Protein AF-0000000076576454 (afdb_homodimer)

Foldseek 3Di:
DDDDDDDDDDDDDDDDPDDPDPDDDPPDDPPPVPVVPCPVCVVLDALPWDAFAEWEKEALDQVVVQCCCCPPVNFDKDDWDDDVVQQWIWIWGDDPRHIYIYIYGHDDPHPCVVVCVVVVRIGTQAIEIEGQDNVSNQSNAVVVQWDWPDPFFDQDSVRFTKIWTDCVSVVNHIYIYTRDHPPPVCPPVVVVVVVVVVVPPDD/DDDDDDDDDDDDPDDDDDDPDDDDPPPDDPPVVPVVPCPVCVVLDALPWDAFAEWEKEALDQVVVQCCCCPPVPFDKDDWDDDVVQQWIWIWGDDPRHIYIYIYGHDDPHPCVVVCVVVVRIGTQAIEIEGQDNVSNQSNAVVVQWDWPDPFFDQDSVRFTKIWTDCVSVVNHIYIYTHDHPPPVCPPVVVVVVVVVVPPPDD

Organism: Tetradesmus obliquus (NCBI:txid3088)

Nearest PDB structures (foldseek):
  6qh4-assembly1_C  TM=9.763E-01  e=1.925E-20  Hom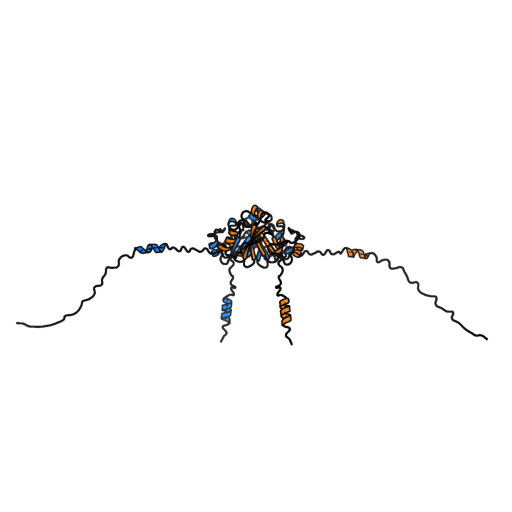o sapiens
  6qh4-assembly2_B  TM=9.816E-01  e=4.005E-20  Homo sapiens
  6qh4-assembly2_D-2  TM=9.750E-01  e=6.527E-20  Homo sapiens
  6qh4-assembly1_A  TM=9.736E-01  e=1.535E-19  Homo sapiens
  3rmu-assembly2_D  TM=9.634E-01  e=4.897E-19  Homo sapiens

Radius of gyration: 43.43 Å; Cα contacts (8 Å, |Δi|>4): 729; chains: 2; bounding box: 60×222×120 Å

pLDDT: mean 75.45, std 31.61, range [18.05, 98.94]

Sequence (406 aa):
MALSSSNLFTRLLLQNAAPACTSIVRHLSTTRHLLHQAQQQQSAGTAEVGRLNHVAIAVPDLAKAAERYRAVLGAKVSAPQPVPEHGVTVVFVELPNTKIELLHPLGPKSPIQKFLDRNPAGGIHHVCLEVADVTRSMAALTPNGVRVLDPQPRIGAHGNPVVFLHPKDNDGVLMELEEVGSKQSTRSRAAELVDGICNGGVVMALSSSNLFTRLLLQNAAPACTSIVRHLSTTRHLLHQAQQQQSAGTAEVGRLNHVAIAVPDLAKAAERYRAVLGAKVSAPQPVPEHGVTVVFVELPNTKIELLHPLGPKSPIQKFLDRNPAGGIHHVCLEVADVTRSMAALTPNGVRVLDPQPRIGAHGNPVVFLHPKDNDGVLMELEEVGSKQSTRSRAAELVDGICNGGVV

Secondary structure (DSSP, 8-state):
--------------------GGG----GGGGGGTT----------------EEEEEEE-S-HHHHHHIIIIIS--EEPPPEEEGGGTEEEEEEE-SS-EEEEEEE-STT-TTHHHHHH-TT-EEEEEEEEES-HHHHHHHHGGGT--BSSSS-EE-TTSSEEEEE-GGGTTT--EEEEE---------HHHHHHHHHHT----/---------------------GGGGTTGGGGGGTS----------------EEEEEEE-S-HHHHHHIIIIIS--EEPPPEEEGGGTEEEEEEE-SS-EEEEEEE-STT-TTHHHHHH-TT-EEEEEEEEES-HHHHHHHHGGGT--BSSSS-EE-TTSSEEEEE-GGGTTT--EEEEE---------HHHHHHHHHHT----

Solvent-accessible surface area (backbone atoms only — not comparable to full-atom values): 22910 Å² total; per-residue (Å²): 130,80,86,84,91,89,91,80,95,80,83,79,95,75,89,82,87,80,90,76,80,76,76,78,83,85,63,74,76,62,65,68,64,58,70,66,53,77,68,62,69,64,70,61,48,38,29,46,50,44,38,57,55,31,40,32,29,36,34,79,50,56,69,62,52,51,44,42,40,34,64,32,34,40,36,53,61,54,71,79,41,80,36,73,96,67,13,26,30,35,30,43,36,52,37,84,56,37,33,40,34,39,35,26,64,33,72,95,78,17,75,54,45,62,54,38,71,79,26,69,54,22,22,75,59,35,38,29,30,26,20,69,47,51,71,63,19,52,62,12,28,49,88,68,64,31,47,58,74,51,97,58,72,41,72,40,98,86,71,32,46,23,43,39,39,38,24,87,57,46,41,40,34,38,37,33,41,32,30,48,63,72,67,60,79,72,67,47,62,59,52,51,45,44,48,54,55,59,60,60,62,85,122,132,83,78,87,90,90,80,93,77,82,80,92,75,79,92,86,82,83,87,78,76,75,76,74,70,78,65,72,73,64,66,66,62,62,70,67,54,78,70,63,70,62,71,61,49,39,30,46,50,44,38,56,54,31,41,32,28,37,35,79,48,57,68,63,52,50,45,43,41,33,63,32,33,40,35,53,60,54,70,78,41,80,38,73,95,66,12,26,31,38,29,44,36,55,36,84,58,36,32,39,34,39,34,25,66,34,72,94,78,18,75,53,44,62,55,37,71,79,27,69,55,23,22,75,61,34,40,30,31,25,19,67,46,50,70,62,18,53,62,11,28,49,88,68,62,31,45,58,74,51,97,59,74,40,74,40,96,86,70,30,46,26,45,40,39,37,23,88,58,47,41,40,33,38,36,33,41,32,30,49,64,71,66,61,79,72,69,48,62,59,54,49,44,43,48,53,54,60,61,59,63,85,121

InterPro domains:
  IPR017515 Methylmalonyl-CoA epimerase [TIGR03081] (51-179)
  IPR017515 Methylmalonyl-CoA epimerase [cd07249] (52-179)
  IPR029068 Glyoxalase/Bleomycin resistance protein/Dihydroxybiphenyl dioxygenase [G3DSA:3.10.180.10] (46-179)
  IPR029068 Glyoxalase/Bleomycin resistance protein/Dihydroxybiphenyl dioxygenase [SSF54593] (48-181)
  IPR037523 Vicinal oxygen chelate (VOC), core domain [PS51819] (51-180)
  IPR051785 Methylmalonyl-CoA/ethylmalonyl-CoA epimerase [PTHR43048] (31-184)

Structure (mmCIF, N/CA/C/O backbone):
data_AF-0000000076576454-model_v1
#
loop_
_entity.id
_entity.type
_entity.pdbx_description
1 polymer 'Methylmalonyl-CoA epimerase, mitochondrial'
#
loop_
_atom_site.group_PDB
_at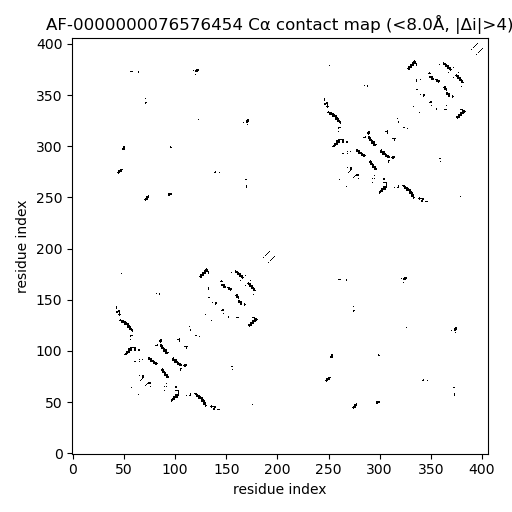om_site.id
_atom_site.type_symbol
_atom_site.label_atom_id
_atom_site.label_alt_id
_atom_site.label_comp_id
_atom_site.label_asym_id
_atom_site.label_entity_id
_atom_site.label_seq_id
_atom_site.pdbx_PDB_ins_code
_atom_site.Cartn_x
_atom_site.Cartn_y
_atom_site.Cartn_z
_atom_site.occupancy
_atom_site.B_iso_or_equiv
_atom_site.auth_seq_id
_atom_site.auth_comp_id
_atom_site.auth_asym_id
_atom_site.auth_atom_id
_atom_site.pdbx_PDB_model_num
ATOM 1 N N . MET A 1 1 ? 20.578 -134 -19.469 1 22.56 1 MET A N 1
ATOM 2 C CA . MET A 1 1 ? 19.797 -134 -18.219 1 22.56 1 MET A CA 1
ATOM 3 C C . MET A 1 1 ? 19.891 -132.75 -17.5 1 22.56 1 MET A C 1
ATOM 5 O O . MET A 1 1 ? 19.469 -132.625 -16.344 1 22.56 1 MET A O 1
ATOM 9 N N . ALA A 1 2 ? 20.734 -131.875 -17.938 1 21.92 2 ALA A N 1
ATOM 10 C CA . ALA A 1 2 ? 21.234 -131 -16.891 1 21.92 2 ALA A CA 1
ATOM 11 C C . ALA A 1 2 ? 20.125 -130.125 -16.359 1 21.92 2 ALA A C 1
ATOM 13 O O . ALA A 1 2 ? 19.203 -129.75 -17.094 1 21.92 2 ALA A O 1
ATOM 14 N N . LEU A 1 3 ? 20.625 -129.375 -15.422 1 20.16 3 LEU A N 1
ATOM 15 C CA . LEU A 1 3 ? 20.203 -128.875 -14.117 1 20.16 3 LEU A CA 1
ATOM 16 C C . LEU A 1 3 ? 19.234 -127.688 -14.273 1 20.16 3 LEU A C 1
ATOM 18 O O . LEU A 1 3 ? 19.172 -127.062 -15.336 1 20.16 3 LEU A O 1
ATOM 22 N N . SER A 1 4 ? 19.141 -126.875 -13.164 1 19.81 4 SER A N 1
ATOM 23 C CA . SER A 1 4 ? 18.156 -126.562 -12.141 1 19.81 4 SER A CA 1
ATOM 24 C C . SER A 1 4 ? 17.609 -125.125 -12.344 1 19.81 4 SER A C 1
ATOM 26 O O . SER A 1 4 ? 16.391 -124.938 -12.414 1 19.81 4 SER A O 1
ATOM 28 N N . SER A 1 5 ? 18.25 -124.062 -11.609 1 19.41 5 SER A N 1
ATOM 29 C CA . SER A 1 5 ? 17.656 -123.438 -10.445 1 19.41 5 SER A CA 1
ATOM 30 C C . SER A 1 5 ? 16.828 -122.188 -10.852 1 19.41 5 SER A C 1
ATOM 32 O O . SER A 1 5 ? 16.922 -121.75 -11.977 1 19.41 5 SER A O 1
ATOM 34 N N . SER A 1 6 ? 16.828 -121.062 -9.906 1 20.69 6 SER A N 1
ATOM 35 C CA . SER A 1 6 ? 15.898 -120.438 -8.961 1 20.69 6 SER A CA 1
ATOM 36 C C . SER A 1 6 ? 15.312 -119.125 -9.508 1 20.69 6 SER A C 1
ATOM 38 O O . SER A 1 6 ? 14.094 -119 -9.578 1 20.69 6 SER A O 1
ATOM 40 N N . ASN A 1 7 ? 15.523 -117.812 -8.711 1 19.36 7 ASN A N 1
ATOM 41 C CA . ASN A 1 7 ? 14.656 -117.062 -7.805 1 19.36 7 ASN A CA 1
ATOM 42 C C . ASN A 1 7 ? 14.023 -115.875 -8.492 1 19.36 7 ASN A C 1
ATOM 44 O O . ASN A 1 7 ? 14.469 -115.5 -9.57 1 19.36 7 ASN A O 1
ATOM 48 N N . LEU A 1 8 ? 13.859 -114.562 -7.727 1 21 8 LEU A N 1
ATOM 49 C CA . LEU A 1 8 ? 12.812 -113.812 -7.043 1 21 8 LEU A CA 1
ATOM 50 C C . LEU A 1 8 ? 12.547 -112.5 -7.754 1 21 8 LEU A C 1
ATOM 52 O O . LEU A 1 8 ? 11.391 -112.062 -7.934 1 21 8 LEU A O 1
ATOM 56 N N . PHE A 1 9 ? 13.578 -111.438 -7.996 1 21.78 9 PHE A N 1
ATOM 57 C CA . PHE A 1 9 ? 13.398 -110.188 -7.375 1 21.78 9 PHE A CA 1
ATOM 58 C C . PHE A 1 9 ? 12.406 -109.312 -8.172 1 21.78 9 PHE A C 1
ATOM 60 O O . PHE A 1 9 ? 12.562 -109.125 -9.383 1 21.78 9 PHE A O 1
ATOM 67 N N . THR A 1 10 ? 11.188 -108.812 -7.676 1 21 10 THR A N 1
ATOM 68 C CA . THR A 1 10 ? 9.867 -108.25 -7.867 1 21 10 THR A CA 1
ATOM 69 C C . THR A 1 10 ? 9.992 -106.75 -8.305 1 21 10 THR A C 1
ATOM 71 O O . THR A 1 10 ? 9.305 -106.312 -9.234 1 21 10 THR A O 1
ATOM 74 N N . ARG A 1 11 ? 10.609 -105.75 -7.504 1 19.3 11 ARG A N 1
ATOM 75 C CA . ARG A 1 11 ? 9.789 -104.75 -6.91 1 19.3 11 ARG A CA 1
ATOM 76 C C . ARG A 1 11 ? 9.539 -103.625 -7.906 1 19.3 11 ARG A C 1
ATOM 78 O O . ARG A 1 11 ? 8.406 -103.125 -8.039 1 19.3 11 ARG A O 1
ATOM 85 N N . LEU A 1 12 ? 10.531 -102.625 -8.258 1 20.25 12 LEU A N 1
ATOM 86 C CA . LEU A 1 12 ? 10.461 -101.25 -7.703 1 20.25 12 LEU A CA 1
ATOM 87 C C . LEU A 1 12 ? 9.633 -100.375 -8.602 1 20.25 12 LEU A C 1
ATOM 89 O O . LEU A 1 12 ? 8.781 -99.625 -8.117 1 20.25 12 LEU A O 1
ATOM 93 N N . LEU A 1 13 ? 10.086 -99.688 -9.812 1 22.17 13 LEU A N 1
ATOM 94 C CA . LEU A 1 13 ? 10.258 -98.25 -9.938 1 22.17 13 LEU A CA 1
ATOM 95 C C . LEU A 1 13 ? 9.039 -97.625 -10.602 1 22.17 13 LEU A C 1
ATOM 97 O O . LEU A 1 13 ? 8.797 -97.812 -11.797 1 22.17 13 LEU A O 1
ATOM 101 N N . LEU A 1 14 ? 7.895 -97.312 -9.914 1 23.94 14 LEU A N 1
ATOM 102 C CA . LEU A 1 14 ? 6.57 -96.875 -10.359 1 23.94 14 LEU A CA 1
ATOM 103 C C . LEU A 1 14 ? 6.617 -95.438 -10.969 1 23.94 14 LEU A C 1
ATOM 105 O O . LEU A 1 14 ? 5.984 -95.188 -12 1 23.94 14 LEU A O 1
ATOM 109 N N . GLN A 1 15 ? 7.035 -94.25 -10.273 1 22.83 15 GLN A N 1
ATOM 110 C CA . GLN A 1 15 ? 6.059 -93.188 -9.977 1 22.83 15 GLN A CA 1
ATOM 111 C C . GLN A 1 15 ? 5.797 -92.312 -11.203 1 22.83 15 GLN A C 1
ATOM 113 O O . GLN A 1 15 ? 6.457 -92.5 -12.234 1 22.83 15 GLN A O 1
ATOM 118 N N . ASN A 1 16 ? 5.754 -90.75 -11.07 1 24.91 16 ASN A N 1
ATOM 119 C CA . ASN A 1 16 ? 4.84 -89.625 -10.953 1 24.91 16 ASN A CA 1
ATOM 120 C C . ASN A 1 16 ? 4.914 -88.688 -12.18 1 24.91 16 ASN A C 1
ATOM 122 O O . ASN A 1 16 ? 5.859 -87.938 -12.32 1 24.91 16 ASN A O 1
ATOM 126 N N . ALA A 1 17 ? 4.824 -89 -13.445 1 27.08 17 ALA A N 1
ATOM 127 C CA . ALA A 1 17 ? 5.086 -88.062 -14.523 1 27.08 17 ALA A CA 1
ATOM 128 C C . ALA A 1 17 ? 4.062 -86.938 -14.516 1 27.08 17 ALA A C 1
ATOM 130 O O . ALA A 1 17 ? 2.855 -87.125 -14.586 1 27.08 17 ALA A O 1
ATOM 131 N N . ALA A 1 18 ? 4.438 -85.625 -13.977 1 30.45 18 ALA A N 1
ATOM 132 C CA . ALA A 1 18 ? 3.779 -84.375 -13.68 1 30.45 18 ALA A CA 1
ATOM 133 C C . ALA A 1 18 ? 3.143 -83.75 -14.93 1 30.45 18 ALA A C 1
ATOM 135 O O . ALA A 1 18 ? 3.664 -83.938 -16.031 1 30.45 18 ALA A O 1
ATOM 136 N N . PRO A 1 19 ? 1.828 -83.125 -14.805 1 31.91 19 PRO A N 1
ATOM 137 C CA . PRO A 1 19 ? 0.813 -82.625 -15.711 1 31.91 19 PRO A CA 1
ATOM 138 C C . PRO A 1 19 ? 1.227 -81.25 -16.312 1 31.91 19 PRO A C 1
ATOM 140 O O . PRO A 1 19 ? 1.535 -80.312 -15.586 1 31.91 19 PRO A O 1
ATOM 143 N N . ALA A 1 20 ? 1.89 -81.125 -17.484 1 27.53 20 ALA A N 1
ATOM 144 C CA . ALA A 1 20 ? 2.568 -80 -18.125 1 27.53 20 ALA A CA 1
ATOM 145 C C . ALA A 1 20 ? 1.596 -78.812 -18.406 1 27.53 20 ALA A C 1
ATOM 147 O O . ALA A 1 20 ? 1.99 -77.688 -18.438 1 27.53 20 ALA A O 1
ATOM 148 N N . CYS A 1 21 ? 0.329 -79 -18.891 1 27.88 21 CYS A N 1
ATOM 149 C CA . CYS A 1 21 ? -0.006 -78.125 -20.031 1 27.88 21 CYS A CA 1
ATOM 150 C C . CYS A 1 21 ? -0.434 -76.75 -19.562 1 27.88 21 CYS A C 1
ATOM 152 O O . CYS A 1 21 ? -0.97 -75.938 -20.344 1 27.88 21 CYS A O 1
ATOM 154 N N . THR A 1 22 ? -0.739 -76.312 -18.359 1 30.27 22 THR A N 1
ATOM 155 C CA . THR A 1 22 ? -1.822 -75.375 -18.125 1 30.27 22 THR A CA 1
ATOM 156 C C . THR A 1 22 ? -1.393 -74 -18.5 1 30.27 22 THR A C 1
ATOM 158 O O . THR A 1 22 ? -2.148 -73 -18.312 1 30.27 22 THR A O 1
ATOM 161 N N . SER A 1 23 ? -0.19 -73.562 -18.938 1 29.17 23 SER A N 1
ATOM 162 C CA . SER A 1 23 ? 0.234 -72.25 -18.469 1 29.17 23 SER A CA 1
ATOM 163 C C . SER A 1 23 ? -0.405 -71.125 -19.281 1 29.17 23 SER A C 1
ATOM 165 O O . SER A 1 23 ? -0.072 -70 -19.109 1 29.17 23 SER A O 1
ATOM 167 N N . ILE A 1 24 ? -1.416 -71.312 -20.266 1 30.11 24 ILE A N 1
ATOM 168 C CA . ILE A 1 24 ? -1.334 -70.25 -21.234 1 30.11 24 ILE A CA 1
ATOM 169 C C . ILE A 1 24 ? -1.529 -68.875 -20.531 1 30.11 24 ILE A C 1
ATOM 171 O O . ILE A 1 24 ? -2.115 -68.875 -19.453 1 30.11 24 ILE A O 1
ATOM 175 N N . VAL A 1 25 ? -1.724 -67.625 -21.484 1 29.61 25 VAL A N 1
ATOM 176 C CA . VAL A 1 25 ? -1.342 -66.25 -21.781 1 29.61 25 VAL A CA 1
ATOM 177 C C . VAL A 1 25 ? -2.277 -65.312 -21.047 1 29.61 25 VAL A C 1
ATOM 179 O O . VAL A 1 25 ? -3.484 -65.312 -21.312 1 29.61 25 VAL A O 1
ATOM 182 N N . ARG A 1 26 ? -1.994 -65 -19.812 1 32.59 26 ARG A N 1
ATOM 183 C CA . ARG A 1 26 ? -2.508 -64 -18.922 1 32.59 26 ARG A CA 1
ATOM 184 C C . ARG A 1 26 ? -2.525 -62.625 -19.609 1 32.59 26 ARG A C 1
ATOM 186 O O . ARG A 1 26 ? -1.552 -61.875 -19.547 1 32.59 26 ARG A O 1
ATOM 193 N N . HIS A 1 27 ? -2.768 -62.656 -21.031 1 31.19 27 HIS A N 1
ATOM 194 C CA . HIS A 1 27 ? -2.416 -61.344 -21.609 1 31.19 27 HIS A CA 1
ATOM 195 C C . HIS A 1 27 ? -3.174 -60.219 -20.906 1 31.19 27 HIS A C 1
ATOM 197 O O . HIS A 1 27 ? -2.594 -59.188 -20.594 1 31.19 27 HIS A O 1
ATOM 203 N N . LEU A 1 28 ? -4.512 -60.156 -21.094 1 36.16 28 LEU A N 1
ATOM 204 C CA . LEU A 1 28 ? -5.051 -58.906 -21.625 1 36.16 28 LEU A CA 1
ATOM 205 C C . LEU A 1 28 ? -5.25 -57.875 -20.5 1 36.16 28 LEU A C 1
ATOM 207 O O . LEU A 1 28 ? -5.727 -56.781 -20.75 1 36.16 28 LEU A O 1
ATOM 211 N N . SER A 1 29 ? -5.332 -58.375 -19.281 1 36.03 29 SER A N 1
ATOM 212 C CA . SER A 1 29 ? -6.141 -57.438 -18.516 1 36.03 29 SER A CA 1
ATOM 213 C C . SER A 1 29 ? -5.41 -56.094 -18.312 1 36.03 29 SER A C 1
ATOM 215 O O . SER A 1 29 ? -5.816 -55.281 -17.484 1 36.03 29 SER A O 1
ATOM 217 N N . THR A 1 30 ? -4.148 -56.062 -18.812 1 35.53 30 THR A N 1
ATOM 218 C CA . THR A 1 30 ? -3.357 -55 -18.172 1 35.53 30 THR A CA 1
ATOM 219 C C . THR A 1 30 ? -3.957 -53.625 -18.469 1 35.53 30 THR A C 1
ATOM 221 O O . THR A 1 30 ? -3.434 -52.625 -18.016 1 35.53 30 THR A O 1
ATOM 224 N N . THR A 1 31 ? -4.836 -53.562 -19.531 1 35.69 31 THR A N 1
ATOM 225 C CA . THR A 1 31 ? -4.816 -52.219 -20.078 1 35.69 31 THR A CA 1
ATOM 226 C C . THR A 1 31 ? -5.398 -51.219 -19.078 1 35.69 31 THR A C 1
ATOM 228 O O . THR A 1 31 ? -5.309 -50 -19.281 1 35.69 31 THR A O 1
ATOM 231 N N . ARG A 1 32 ? -6.402 -51.719 -18.312 1 34.69 32 ARG A N 1
ATOM 232 C CA . ARG A 1 32 ? -7.184 -50.625 -17.734 1 34.69 32 ARG A CA 1
ATOM 233 C C . ARG A 1 32 ? -6.344 -49.812 -16.781 1 34.69 32 ARG A C 1
ATOM 235 O O . ARG A 1 32 ? -6.848 -48.844 -16.172 1 34.69 32 ARG A O 1
ATOM 242 N N . HIS A 1 33 ? -5.352 -50.625 -16.234 1 36.72 33 HIS A N 1
ATOM 243 C CA . HIS A 1 33 ? -4.809 -49.875 -15.109 1 36.72 33 HIS A CA 1
ATOM 244 C C . HIS A 1 33 ? -4.223 -48.531 -15.57 1 36.72 33 HIS A C 1
ATOM 246 O O . HIS A 1 33 ? -3.746 -47.75 -14.75 1 36.72 33 HIS A O 1
ATOM 252 N N . LEU A 1 34 ? -3.822 -48.531 -16.875 1 35.94 34 LEU A N 1
ATOM 253 C CA . LEU A 1 34 ? -2.938 -47.375 -17.078 1 35.94 34 LEU A CA 1
ATOM 254 C C . LEU A 1 34 ? -3.672 -46.062 -16.828 1 35.94 34 LEU A C 1
ATOM 256 O O . LEU A 1 34 ? -3.043 -45.031 -16.578 1 35.94 34 LEU A O 1
ATOM 260 N N . LEU A 1 35 ? -4.949 -46.125 -17.312 1 36.25 35 LEU A N 1
ATOM 261 C CA . LEU A 1 35 ? -5.391 -44.719 -17.422 1 36.25 35 LEU A CA 1
ATOM 262 C C . LEU A 1 35 ? -5.617 -44.125 -16.047 1 36.25 35 LEU A C 1
ATOM 264 O O . LEU A 1 35 ? -6.172 -43.031 -15.93 1 36.25 35 LEU A O 1
ATOM 268 N N . HIS A 1 36 ? -5.789 -45.062 -15.047 1 35.81 36 HIS A N 1
ATOM 269 C CA . HIS A 1 36 ? -5.867 -44.25 -13.836 1 35.81 36 HIS A CA 1
ATOM 270 C C . HIS A 1 36 ? -4.699 -43.25 -13.758 1 35.81 36 HIS A C 1
ATOM 272 O O . HIS A 1 36 ? -3.615 -43.625 -13.289 1 35.81 36 HIS A O 1
ATOM 278 N N . GLN A 1 37 ? -4.113 -42.938 -14.883 1 31.67 37 GLN A N 1
ATOM 279 C CA . GLN A 1 37 ? -3.195 -41.812 -14.656 1 31.67 37 GLN A CA 1
ATOM 280 C C . GLN A 1 37 ? -3.625 -40.969 -13.461 1 31.67 37 GLN A C 1
ATOM 282 O O . GLN A 1 37 ? -4.809 -40.938 -13.125 1 31.67 37 GLN A O 1
ATOM 287 N N . ALA A 1 38 ? -2.658 -40.562 -12.562 1 33.66 38 ALA A N 1
ATOM 288 C CA . ALA A 1 38 ? -2.387 -39.531 -11.578 1 33.66 38 ALA A CA 1
ATOM 289 C C . ALA A 1 38 ? -3.102 -38.219 -11.953 1 33.66 38 ALA A C 1
ATOM 291 O O . ALA A 1 38 ? -2.629 -37.469 -12.805 1 33.66 38 ALA A O 1
ATOM 292 N N . GLN A 1 39 ? -4.277 -38.281 -12.508 1 32.91 39 GLN A N 1
ATOM 293 C CA . GLN A 1 39 ? -4.762 -36.938 -12.281 1 32.91 39 GLN A CA 1
ATOM 294 C C . GLN A 1 39 ? -4.43 -36.469 -10.867 1 32.91 39 GLN A C 1
ATOM 296 O O . GLN A 1 39 ? -5.07 -36.875 -9.898 1 32.91 39 GLN A O 1
ATOM 301 N N . GLN A 1 40 ? -3.26 -36.625 -10.336 1 32.69 40 GLN A N 1
ATOM 302 C CA . GLN A 1 40 ? -2.986 -35.688 -9.242 1 32.69 40 GLN A CA 1
ATOM 303 C C . GLN A 1 40 ? -3.85 -34.438 -9.359 1 32.69 40 GLN A C 1
ATOM 305 O O . GLN A 1 40 ? -3.688 -33.656 -10.289 1 32.69 40 GLN A O 1
ATOM 310 N N . GLN A 1 41 ? -5.152 -34.562 -9.438 1 35 41 GLN A N 1
ATOM 311 C CA . GLN A 1 41 ? -5.82 -33.312 -9.102 1 35 41 GLN A CA 1
ATOM 312 C C . GLN A 1 41 ? -4.902 -32.406 -8.281 1 35 41 GLN A C 1
ATOM 314 O O . GLN A 1 41 ? -4.582 -32.719 -7.129 1 35 41 GLN A O 1
ATOM 319 N N . GLN A 1 42 ? -3.717 -32.125 -8.734 1 39.06 42 GLN A N 1
ATOM 320 C CA . GLN A 1 42 ? -2.963 -31.078 -8.039 1 39.06 42 GLN A CA 1
ATOM 321 C C . GLN A 1 42 ? -3.895 -30.125 -7.301 1 39.06 42 GLN A C 1
ATOM 323 O O . GLN A 1 42 ? -4.66 -29.391 -7.926 1 39.06 42 GLN A O 1
ATOM 328 N N . SER A 1 43 ? -4.797 -30.531 -6.512 1 48.03 43 SER A N 1
ATOM 329 C CA . SER A 1 43 ? -5.473 -29.578 -5.633 1 48.03 43 SER A CA 1
ATOM 330 C C . SER A 1 43 ? -4.719 -28.266 -5.562 1 48.03 43 SER A C 1
ATOM 332 O O . SER A 1 43 ? -3.627 -28.188 -5 1 48.03 43 SER A O 1
ATOM 334 N N . ALA A 1 44 ? -4.551 -27.609 -6.738 1 59.19 44 ALA A N 1
ATOM 335 C CA . ALA A 1 44 ? -3.686 -26.438 -6.859 1 59.19 44 ALA A CA 1
ATOM 336 C C . ALA A 1 44 ? -3.805 -25.531 -5.637 1 59.19 44 ALA A C 1
ATOM 338 O O . ALA A 1 44 ? -4.902 -25.094 -5.285 1 59.19 44 ALA A O 1
ATOM 339 N N . GLY A 1 45 ? -3.188 -25.891 -4.578 1 86.62 45 GLY A N 1
ATOM 340 C CA . GLY A 1 45 ? -3.025 -25.172 -3.318 1 86.62 45 GLY A CA 1
ATOM 341 C C . GLY A 1 45 ? -3.02 -23.672 -3.475 1 86.62 45 GLY A C 1
ATOM 342 O O . GLY A 1 45 ? -3.4 -23.141 -4.523 1 86.62 45 GLY A O 1
ATOM 343 N N . THR A 1 46 ? -3.064 -23 -2.506 1 96.31 46 THR A N 1
ATOM 344 C CA . THR A 1 46 ? -3.004 -21.547 -2.461 1 96.31 46 THR A CA 1
ATOM 345 C C . THR A 1 46 ? -1.557 -21.062 -2.461 1 96.31 46 THR A C 1
ATOM 347 O O . THR A 1 46 ? -0.635 -21.844 -2.225 1 96.31 46 THR A O 1
ATOM 350 N N . ALA A 1 47 ? -1.357 -19.859 -2.873 1 97.69 47 ALA A N 1
ATOM 351 C CA . ALA A 1 47 ? -0.026 -19.266 -2.896 1 97.69 47 ALA A CA 1
ATOM 352 C C . ALA A 1 47 ? 0.514 -19.062 -1.481 1 97.69 47 ALA A C 1
ATOM 354 O O . ALA A 1 47 ? 1.724 -18.938 -1.285 1 97.69 47 ALA A O 1
ATOM 355 N N . GLU A 1 48 ? -0.295 -19.078 -0.504 1 97.69 48 GLU A N 1
ATOM 356 C CA . GLU A 1 48 ? 0.049 -18.953 0.91 1 97.69 48 GLU A CA 1
ATOM 357 C C . GLU A 1 48 ? 0.838 -17.672 1.181 1 97.69 48 GLU A C 1
ATOM 359 O O . GLU A 1 48 ? 1.953 -17.734 1.703 1 97.69 48 GLU A O 1
ATOM 364 N N . VAL A 1 49 ? 0.222 -16.531 0.918 1 98.56 49 VAL A N 1
ATOM 365 C CA . VAL A 1 49 ? 0.89 -15.25 1.133 1 98.56 49 VAL A CA 1
ATOM 366 C C . VAL A 1 49 ? 0.956 -14.945 2.629 1 98.56 49 VAL A C 1
ATOM 368 O O . VAL A 1 49 ? 0.088 -15.375 3.393 1 98.56 49 VAL A O 1
ATOM 371 N N . GLY A 1 50 ? 2.064 -14.258 3.025 1 98.25 50 GLY A N 1
ATOM 372 C CA . GLY A 1 50 ? 2.283 -13.875 4.41 1 98.25 50 GLY A CA 1
ATOM 373 C C . GLY A 1 50 ? 2.328 -12.375 4.621 1 98.25 50 GLY A C 1
ATOM 374 O O . GLY A 1 50 ? 1.429 -11.656 4.184 1 98.25 50 GLY A O 1
ATOM 375 N N . ARG A 1 51 ? 3.35 -11.875 5.254 1 98.69 51 ARG A N 1
ATOM 376 C CA . ARG A 1 51 ? 3.555 -10.484 5.656 1 98.69 51 ARG A CA 1
ATOM 377 C C . ARG A 1 51 ? 3.592 -9.562 4.441 1 98.69 51 ARG A C 1
ATOM 379 O O . ARG A 1 51 ? 4.098 -9.945 3.383 1 98.69 51 ARG A O 1
ATOM 386 N N . LEU A 1 52 ? 3.002 -8.352 4.602 1 98.94 52 LEU A N 1
ATOM 387 C CA . LEU A 1 52 ? 3.322 -7.277 3.666 1 98.94 52 LEU A CA 1
ATOM 388 C C . LEU A 1 52 ? 4.758 -6.797 3.861 1 98.94 52 LEU A C 1
ATOM 390 O O . LEU A 1 52 ? 5.078 -6.18 4.879 1 98.94 52 LEU A O 1
ATOM 394 N N . ASN A 1 53 ? 5.582 -7.094 2.908 1 98.75 53 ASN A N 1
ATOM 395 C CA . ASN A 1 53 ? 7.004 -6.777 3 1 98.75 53 ASN A CA 1
ATOM 396 C C . ASN A 1 53 ? 7.25 -5.277 2.852 1 98.75 53 ASN A C 1
ATOM 398 O O . ASN A 1 53 ? 8 -4.688 3.631 1 98.75 53 ASN A O 1
ATOM 402 N N . HIS A 1 54 ? 6.66 -4.73 1.833 1 98.94 54 HIS A N 1
ATOM 403 C CA . HIS A 1 54 ? 6.789 -3.297 1.609 1 98.94 54 HIS A CA 1
ATOM 404 C C . HIS A 1 54 ? 5.738 -2.795 0.625 1 98.94 54 HIS A C 1
ATOM 406 O O . HIS A 1 54 ? 5.094 -3.592 -0.059 1 98.94 54 HIS A O 1
ATOM 412 N N . VAL A 1 55 ? 5.5 -1.523 0.673 1 98.94 55 VAL A N 1
ATOM 413 C CA . VAL A 1 55 ? 4.82 -0.757 -0.366 1 98.94 55 VAL A CA 1
ATOM 414 C C . VAL A 1 55 ? 5.836 0.079 -1.142 1 98.94 55 VAL A C 1
ATOM 416 O O . VAL A 1 55 ? 6.609 0.837 -0.548 1 98.94 55 VAL A O 1
ATOM 419 N N . ALA A 1 56 ? 5.828 -0.051 -2.457 1 98.88 56 ALA A N 1
ATOM 420 C CA . ALA A 1 56 ? 6.766 0.711 -3.275 1 98.88 56 ALA A CA 1
ATOM 421 C C . ALA A 1 56 ? 6.086 1.917 -3.914 1 98.88 56 ALA A C 1
ATOM 423 O O . ALA A 1 56 ? 5.016 1.787 -4.516 1 98.88 56 ALA A O 1
ATOM 424 N N . ILE A 1 57 ? 6.68 3.031 -3.736 1 98.94 57 ILE A N 1
ATOM 425 C CA . ILE A 1 57 ? 6.191 4.277 -4.312 1 98.94 57 ILE A CA 1
ATOM 426 C C . ILE A 1 57 ? 7.227 4.84 -5.285 1 98.94 57 ILE A C 1
ATOM 428 O O . ILE A 1 57 ? 8.383 5.047 -4.91 1 98.94 57 ILE A O 1
ATOM 432 N N . ALA A 1 58 ? 6.832 5.031 -6.535 1 98.94 58 ALA A N 1
ATOM 433 C CA . ALA A 1 58 ? 7.668 5.742 -7.5 1 98.94 58 ALA A CA 1
ATOM 434 C C . ALA A 1 58 ? 7.586 7.254 -7.285 1 98.94 58 ALA A C 1
ATOM 436 O O . ALA A 1 58 ? 6.492 7.816 -7.207 1 98.94 58 ALA A O 1
ATOM 437 N N . VAL A 1 59 ? 8.711 7.859 -7.199 1 98.94 59 VAL A N 1
ATOM 438 C CA . VAL A 1 59 ? 8.719 9.281 -6.871 1 98.94 59 VAL A CA 1
ATOM 439 C C . VAL A 1 59 ? 9.531 10.047 -7.918 1 98.94 59 VAL A C 1
ATOM 441 O O . VAL A 1 59 ? 10.578 9.578 -8.367 1 98.94 59 VAL A O 1
ATOM 444 N N . PRO A 1 60 ? 9.094 11.227 -8.352 1 98.69 60 PRO A N 1
ATOM 445 C CA . PRO A 1 60 ? 9.805 11.992 -9.367 1 98.69 60 PRO A CA 1
ATOM 446 C C . PRO A 1 60 ? 11.094 12.625 -8.836 1 98.69 60 PRO A C 1
ATOM 448 O O . PRO A 1 60 ? 12.031 12.852 -9.602 1 98.69 60 PRO A O 1
ATOM 451 N N . ASP A 1 61 ? 11.117 12.969 -7.555 1 98.69 61 ASP A N 1
ATOM 452 C CA . ASP A 1 61 ? 12.266 13.562 -6.867 1 98.69 61 ASP A CA 1
ATOM 453 C C . ASP A 1 61 ? 12.562 12.836 -5.562 1 98.69 61 ASP A C 1
ATOM 455 O O . ASP A 1 61 ? 11.906 13.078 -4.547 1 98.69 61 ASP A O 1
ATOM 459 N N . LEU A 1 62 ? 13.57 11.992 -5.621 1 98.88 62 LEU A N 1
ATOM 460 C CA . LEU A 1 62 ? 13.859 11.07 -4.523 1 98.88 62 LEU A CA 1
ATOM 461 C C . LEU A 1 62 ? 14.281 11.836 -3.273 1 98.88 62 LEU A C 1
ATOM 463 O O . LEU A 1 62 ? 13.844 11.508 -2.168 1 98.88 62 LEU A O 1
ATOM 467 N N . ALA A 1 63 ? 15.156 12.773 -3.402 1 98.81 63 ALA A N 1
ATOM 468 C CA . ALA A 1 63 ? 15.648 13.547 -2.266 1 98.81 63 ALA A CA 1
ATOM 469 C C . ALA A 1 63 ? 14.508 14.281 -1.571 1 98.81 63 ALA A C 1
ATOM 471 O O . ALA A 1 63 ? 14.414 14.281 -0.341 1 98.81 63 ALA A O 1
ATOM 472 N N . LYS A 1 64 ? 13.648 14.906 -2.328 1 98.5 64 LYS A N 1
ATOM 473 C CA . LYS A 1 64 ? 12.508 15.633 -1.782 1 98.5 64 LYS A CA 1
ATOM 474 C C . LYS A 1 64 ? 11.547 14.688 -1.061 1 98.5 64 LYS A C 1
ATOM 476 O O . LYS A 1 64 ? 11.062 15 0.025 1 98.5 64 LYS A O 1
ATOM 481 N N . ALA A 1 65 ? 11.266 13.578 -1.67 1 98.81 65 ALA A N 1
ATOM 482 C CA . ALA A 1 65 ? 10.391 12.594 -1.051 1 98.81 65 ALA A CA 1
ATOM 483 C C . ALA A 1 65 ? 10.969 12.086 0.267 1 98.81 65 ALA A C 1
ATOM 485 O O . ALA A 1 65 ? 10.266 12.023 1.279 1 98.81 65 ALA A O 1
ATOM 486 N N . ALA A 1 66 ? 12.234 11.719 0.239 1 98.88 66 ALA A N 1
ATOM 487 C CA . ALA A 1 66 ? 12.906 11.227 1.443 1 98.88 66 ALA A CA 1
ATOM 488 C C . ALA A 1 66 ? 12.836 12.258 2.564 1 98.88 66 ALA A C 1
ATOM 490 O O . ALA A 1 66 ? 12.555 11.922 3.717 1 98.88 66 ALA A O 1
ATOM 491 N N . GLU A 1 67 ? 13.062 13.453 2.23 1 98.38 67 GLU A N 1
ATOM 492 C CA . GLU A 1 67 ? 13.047 14.523 3.221 1 98.38 67 GLU A CA 1
ATOM 493 C C . GLU A 1 67 ? 11.648 14.734 3.793 1 98.38 67 GLU A C 1
ATOM 495 O O . GLU A 1 67 ? 11.492 15.016 4.98 1 98.38 67 GLU A O 1
ATOM 500 N N . ARG A 1 68 ? 10.664 14.648 2.979 1 98.31 68 ARG A N 1
ATOM 501 C CA . ARG A 1 68 ? 9.289 14.75 3.467 1 98.31 68 ARG A CA 1
ATOM 502 C C . ARG A 1 68 ? 8.992 13.672 4.504 1 98.31 68 ARG A C 1
ATOM 504 O O . ARG A 1 68 ? 8.43 13.961 5.559 1 98.31 68 ARG A O 1
ATOM 511 N N . TYR A 1 69 ? 9.352 12.453 4.219 1 98.75 69 TYR A N 1
ATOM 512 C CA . TYR A 1 69 ? 9.117 11.367 5.168 1 98.75 69 TYR A CA 1
ATOM 513 C C . TYR A 1 69 ? 9.938 11.57 6.438 1 98.75 69 TYR A C 1
ATOM 515 O O . TYR A 1 69 ? 9.469 11.281 7.539 1 98.75 69 TYR A O 1
ATOM 523 N N . ARG A 1 70 ? 11.133 12.031 6.281 1 98.31 70 ARG A N 1
ATOM 524 C CA . ARG A 1 70 ? 12.023 12.227 7.426 1 98.31 70 ARG A CA 1
ATOM 525 C C . ARG A 1 70 ? 11.594 13.43 8.25 1 98.31 70 ARG A C 1
ATOM 527 O O . ARG A 1 70 ? 11.266 13.305 9.43 1 98.31 70 ARG A O 1
ATOM 534 N N . ALA A 1 71 ? 11.453 14.594 7.664 1 97.81 71 ALA A N 1
ATOM 535 C CA . ALA A 1 71 ? 11.391 15.867 8.375 1 97.81 71 ALA A CA 1
ATOM 536 C C . ALA A 1 71 ? 9.938 16.281 8.609 1 97.81 71 ALA A C 1
ATOM 538 O O . ALA A 1 71 ? 9.656 17.094 9.508 1 97.81 71 ALA A O 1
ATOM 539 N N . VAL A 1 72 ? 9.047 15.844 7.812 1 98.06 72 VAL A N 1
ATOM 540 C CA . VAL A 1 72 ? 7.66 16.266 7.949 1 98.06 72 VAL A CA 1
ATOM 541 C C . VAL A 1 72 ? 6.84 15.148 8.594 1 98.06 72 VAL A C 1
ATOM 543 O O . VAL A 1 72 ? 6.125 15.383 9.57 1 98.06 72 VAL A O 1
ATOM 546 N N . LEU A 1 73 ? 6.98 13.922 8.109 1 98.44 73 LEU A N 1
ATOM 547 C CA . LEU A 1 73 ? 6.168 12.82 8.602 1 98.44 73 LEU A CA 1
ATOM 548 C C . LEU A 1 73 ? 6.824 12.156 9.812 1 98.44 73 LEU A C 1
ATOM 5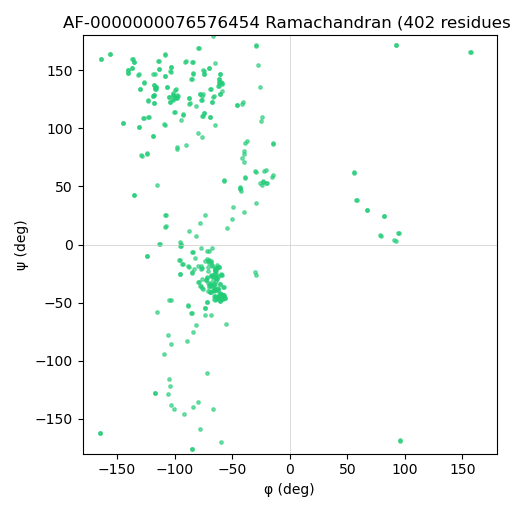50 O O . LEU A 1 73 ? 6.168 11.43 10.555 1 98.44 73 LEU A O 1
ATOM 554 N N . GLY A 1 74 ? 8.133 12.391 9.984 1 98.5 74 GLY A N 1
ATOM 555 C CA . GLY A 1 74 ? 8.812 11.969 11.195 1 98.5 74 GLY A CA 1
ATOM 556 C C . GLY A 1 74 ? 9.211 10.5 11.18 1 98.5 74 GLY A C 1
ATOM 557 O O . GLY A 1 74 ? 9.328 9.867 12.227 1 98.5 74 GLY A O 1
ATOM 558 N N . ALA A 1 75 ? 9.375 9.914 10.031 1 98.69 75 ALA A N 1
ATOM 559 C CA . ALA A 1 75 ? 9.773 8.516 9.898 1 98.69 75 ALA A CA 1
ATOM 560 C C . ALA A 1 75 ? 11.297 8.383 9.828 1 98.69 75 ALA A C 1
ATOM 562 O O . ALA A 1 75 ? 12 9.359 9.555 1 98.69 75 ALA A O 1
ATOM 563 N N . LYS A 1 76 ? 11.758 7.117 10.203 1 98.75 76 LYS A N 1
ATOM 564 C CA . LYS A 1 76 ? 13.156 6.773 9.938 1 98.75 76 LYS A CA 1
ATOM 565 C C . LYS A 1 76 ? 13.375 6.469 8.461 1 98.75 76 LYS A C 1
ATOM 567 O O . LYS A 1 76 ? 12.672 5.648 7.875 1 98.75 76 LYS A O 1
ATOM 572 N N . VAL A 1 77 ? 14.383 7.105 7.852 1 98.88 77 VAL A N 1
ATOM 573 C CA . VAL A 1 77 ? 14.594 7.031 6.41 1 98.88 77 VAL A CA 1
ATOM 574 C C . VAL A 1 77 ? 16.047 6.68 6.121 1 98.88 77 VAL A C 1
ATOM 576 O O . VAL A 1 77 ? 16.969 7.25 6.719 1 98.88 77 VAL A O 1
ATOM 579 N N . SER A 1 78 ? 16.297 5.773 5.246 1 98.81 78 SER A N 1
ATOM 580 C CA . SER A 1 78 ? 17.656 5.352 4.891 1 98.81 78 SER A CA 1
ATOM 581 C C . SER A 1 78 ? 18.297 6.34 3.934 1 98.81 78 SER A C 1
ATOM 583 O O . SER A 1 78 ? 17.641 7.242 3.414 1 98.81 78 SER A O 1
ATOM 585 N N . ALA A 1 79 ? 19.625 6.129 3.758 1 98.69 79 ALA A N 1
ATOM 586 C CA . ALA A 1 79 ? 20.297 6.773 2.633 1 98.69 79 ALA A CA 1
ATOM 587 C C . ALA A 1 79 ? 19.859 6.16 1.307 1 98.69 79 ALA A C 1
ATOM 589 O O . ALA A 1 79 ? 19.406 5.012 1.263 1 98.69 79 ALA A O 1
ATOM 590 N N . PRO A 1 80 ? 19.922 7 0.251 1 98.75 80 PRO A N 1
ATOM 591 C CA . PRO A 1 80 ? 19.641 6.41 -1.059 1 98.75 80 PRO A CA 1
ATOM 592 C C . PRO A 1 80 ? 20.594 5.27 -1.407 1 98.75 80 PRO A C 1
ATOM 594 O O . PRO A 1 80 ? 21.781 5.336 -1.097 1 98.75 80 PRO A O 1
ATOM 597 N N . GLN A 1 81 ? 20.062 4.188 -1.983 1 98.38 81 GLN A N 1
ATOM 598 C CA . GLN A 1 81 ? 20.812 3.014 -2.404 1 98.38 81 GLN A CA 1
ATOM 599 C C . GLN A 1 81 ? 20.625 2.744 -3.895 1 98.38 81 GLN A C 1
ATOM 601 O O . GLN A 1 81 ? 19.547 2.34 -4.328 1 98.38 81 GLN A O 1
ATOM 606 N N . PRO A 1 82 ? 21.672 2.971 -4.66 1 98.06 82 PRO A N 1
ATOM 607 C CA . PRO A 1 82 ? 21.562 2.588 -6.07 1 98.06 82 PRO A CA 1
ATOM 608 C C . PRO A 1 82 ? 21.516 1.074 -6.27 1 98.06 82 PRO A C 1
ATOM 610 O O . PRO A 1 82 ? 22.234 0.337 -5.582 1 98.06 82 PRO A O 1
ATOM 613 N N . VAL A 1 83 ? 20.609 0.598 -7.078 1 97 83 VAL A N 1
ATOM 614 C CA . VAL A 1 83 ? 20.516 -0.797 -7.496 1 97 83 VAL A CA 1
ATOM 615 C C . VAL A 1 83 ? 20.547 -0.884 -9.016 1 97 83 VAL A C 1
ATOM 617 O O . VAL A 1 83 ? 19.531 -1.116 -9.656 1 97 83 VAL A O 1
ATOM 620 N N . PRO A 1 84 ? 21.688 -0.774 -9.609 1 96.25 84 PRO A N 1
ATOM 621 C CA . PRO A 1 84 ? 21.812 -0.654 -11.062 1 96.25 84 PRO A CA 1
ATOM 622 C C . PRO A 1 84 ? 21.188 -1.826 -11.812 1 96.25 84 PRO A C 1
ATOM 624 O O . PRO A 1 84 ? 20.609 -1.638 -12.883 1 96.25 84 PRO A O 1
ATOM 627 N N . GLU A 1 85 ? 21.297 -3.027 -11.266 1 94 85 GLU A N 1
ATOM 628 C CA . GLU A 1 85 ? 20.766 -4.215 -11.93 1 94 85 GLU A CA 1
ATOM 629 C C . GLU A 1 85 ? 19.25 -4.133 -12.078 1 94 85 GLU A C 1
ATOM 631 O O . GLU A 1 85 ? 18.672 -4.773 -12.953 1 94 85 GLU A O 1
ATOM 636 N N . HIS A 1 86 ? 18.656 -3.283 -11.281 1 95.25 86 HIS A N 1
ATOM 637 C CA . HIS A 1 86 ? 17.203 -3.148 -11.328 1 95.25 86 HIS A CA 1
ATOM 638 C C . HIS A 1 86 ? 16.797 -1.777 -11.852 1 95.25 86 HIS A C 1
ATOM 640 O O . HIS A 1 86 ? 15.609 -1.451 -11.898 1 95.25 86 HIS A O 1
ATOM 646 N N . GLY A 1 87 ? 17.766 -0.938 -12.188 1 97.19 87 GLY A N 1
ATOM 647 C CA . GLY A 1 87 ? 17.531 0.352 -12.812 1 97.19 87 GLY A CA 1
ATOM 648 C C . GLY A 1 87 ? 16.828 1.338 -11.891 1 97.19 87 GLY A C 1
ATOM 649 O O . GLY A 1 87 ? 16.047 2.168 -12.352 1 97.19 87 GLY A O 1
ATOM 650 N N . VAL A 1 88 ? 17.062 1.179 -10.57 1 98.31 88 VAL A N 1
ATOM 651 C CA . VAL A 1 88 ? 16.406 2.094 -9.648 1 98.31 88 VAL A CA 1
ATOM 652 C C . VAL A 1 88 ? 17.375 2.543 -8.562 1 98.31 88 VAL A C 1
ATOM 654 O O . VAL A 1 88 ? 18.391 1.883 -8.32 1 98.31 88 VAL A O 1
ATOM 657 N N . THR A 1 89 ? 17.188 3.711 -8.023 1 98.62 89 THR A N 1
ATOM 658 C CA . THR A 1 89 ? 17.672 4.094 -6.699 1 98.62 89 THR A CA 1
ATOM 659 C C . THR A 1 89 ? 16.547 3.984 -5.668 1 98.62 89 THR A C 1
ATOM 661 O O . THR A 1 89 ? 15.43 4.426 -5.91 1 98.62 89 THR A O 1
ATOM 664 N N . VAL A 1 90 ? 16.891 3.363 -4.539 1 98.5 90 VAL A N 1
ATOM 665 C CA . VAL A 1 90 ? 15.867 3.086 -3.535 1 98.5 90 VAL A CA 1
ATOM 666 C C . VAL A 1 90 ? 16.203 3.826 -2.242 1 98.5 90 VAL A C 1
ATOM 668 O O . VAL A 1 90 ? 17.359 3.91 -1.847 1 98.5 90 VAL A O 1
ATOM 671 N N . VAL A 1 91 ? 15.242 4.41 -1.625 1 98.81 91 VAL A N 1
ATOM 672 C CA . VAL A 1 91 ? 15.258 4.859 -0.237 1 98.81 91 VAL A CA 1
ATOM 673 C C . VAL A 1 91 ? 14.195 4.098 0.56 1 98.81 91 VAL A C 1
ATOM 675 O O . VAL A 1 91 ? 13.062 3.947 0.109 1 98.81 91 VAL A O 1
ATOM 678 N N . PHE A 1 92 ? 14.562 3.635 1.739 1 98.81 92 PHE A N 1
ATOM 679 C CA . PHE A 1 92 ? 13.617 2.932 2.6 1 98.81 92 PHE A CA 1
ATOM 680 C C . PHE A 1 92 ? 13.102 3.854 3.695 1 98.81 92 PHE A C 1
ATOM 682 O O . PHE A 1 92 ? 13.883 4.508 4.391 1 98.81 92 PHE A O 1
ATOM 689 N N . VAL A 1 93 ? 11.805 3.98 3.787 1 98.94 93 VAL A N 1
ATOM 690 C CA . VAL A 1 93 ? 11.117 4.535 4.949 1 98.94 93 VAL A CA 1
ATOM 691 C C . VAL A 1 93 ? 10.727 3.408 5.902 1 98.94 93 VAL A C 1
ATOM 693 O O . VAL A 1 93 ? 9.875 2.582 5.582 1 98.94 93 VAL A O 1
ATOM 696 N N . GLU A 1 94 ? 11.328 3.375 7.016 1 98.69 94 GLU A N 1
ATOM 697 C CA . GLU A 1 94 ? 11.109 2.293 7.973 1 98.69 94 GLU A CA 1
ATOM 698 C C . GLU A 1 94 ? 9.922 2.598 8.883 1 98.69 94 GLU A C 1
ATOM 700 O O . GLU A 1 94 ? 9.898 3.631 9.555 1 98.69 94 GLU A O 1
ATOM 705 N N . LEU A 1 95 ? 8.977 1.733 8.844 1 98.69 95 LEU A N 1
ATOM 706 C CA . LEU A 1 95 ? 7.855 1.751 9.773 1 98.69 95 LEU A CA 1
ATOM 707 C C . LEU A 1 95 ? 7.953 0.599 10.766 1 98.69 95 LEU A C 1
ATOM 709 O O . LEU A 1 95 ? 8.711 -0.352 10.547 1 98.69 95 LEU A O 1
ATOM 713 N N . PRO A 1 96 ? 7.207 0.667 11.883 1 98.44 96 PRO A N 1
ATOM 714 C CA . PRO A 1 96 ? 7.328 -0.378 12.898 1 98.44 96 PRO A CA 1
ATOM 715 C C . PRO A 1 96 ? 7 -1.769 12.359 1 98.44 96 PRO A C 1
ATOM 717 O O . PRO A 1 96 ? 7.512 -2.77 12.867 1 98.44 96 PRO A O 1
ATOM 720 N N . ASN A 1 97 ? 6.23 -1.898 11.383 1 98.75 97 ASN A N 1
ATOM 721 C CA . ASN A 1 97 ? 5.727 -3.213 11 1 98.75 97 ASN A CA 1
ATOM 722 C C . ASN A 1 97 ? 6.059 -3.541 9.547 1 98.75 97 ASN A C 1
ATOM 724 O O . ASN A 1 97 ? 5.871 -4.676 9.102 1 98.75 97 ASN A O 1
ATOM 728 N N . THR A 1 98 ? 6.523 -2.678 8.758 1 98.81 98 THR A N 1
ATOM 729 C CA . THR A 1 98 ? 6.855 -2.83 7.344 1 98.81 98 THR A CA 1
ATOM 730 C C . THR A 1 98 ? 7.723 -1.669 6.863 1 98.81 98 THR A C 1
ATOM 732 O O . THR A 1 98 ? 8.367 -0.997 7.668 1 98.81 98 THR A O 1
ATOM 735 N N . LYS A 1 99 ? 7.789 -1.497 5.504 1 98.81 99 LYS A N 1
ATOM 736 C CA . LYS A 1 99 ? 8.547 -0.396 4.922 1 98.81 99 LYS A CA 1
ATOM 737 C C . LYS A 1 99 ? 7.812 0.207 3.729 1 98.81 99 LYS A C 1
ATOM 739 O O . LYS A 1 99 ? 7.027 -0.476 3.066 1 98.81 99 LYS A O 1
ATOM 744 N N . ILE A 1 100 ? 8.055 1.434 3.582 1 98.94 100 ILE A N 1
ATOM 745 C CA . ILE A 1 100 ? 7.797 2.07 2.295 1 98.94 100 ILE A CA 1
ATOM 746 C C . ILE A 1 100 ? 9.102 2.188 1.507 1 98.94 100 ILE A C 1
ATOM 748 O O . ILE A 1 100 ? 10.117 2.645 2.037 1 98.94 100 ILE A O 1
ATOM 752 N N . GLU A 1 101 ? 9.086 1.717 0.333 1 98.88 101 GLU A N 1
ATOM 753 C CA . GLU A 1 101 ? 10.219 1.843 -0.581 1 98.88 101 GLU A CA 1
ATOM 754 C C . GLU A 1 101 ? 10 2.973 -1.582 1 98.88 101 GLU A C 1
ATOM 756 O O . GLU A 1 101 ? 9.086 2.904 -2.412 1 98.88 101 GLU A O 1
ATOM 761 N N . LEU A 1 102 ? 10.797 3.984 -1.478 1 98.94 102 LEU A N 1
ATOM 762 C CA . LEU A 1 102 ? 10.789 5.051 -2.475 1 98.94 102 LEU A CA 1
ATOM 763 C C . LEU A 1 102 ? 11.719 4.719 -3.637 1 98.94 102 LEU A C 1
ATOM 765 O O . LEU A 1 102 ? 12.891 4.414 -3.428 1 98.94 102 LEU A O 1
ATOM 769 N N . LEU A 1 103 ? 11.172 4.766 -4.852 1 98.88 103 LEU A N 1
ATOM 770 C CA . LEU A 1 103 ? 11.906 4.363 -6.043 1 98.88 103 LEU A CA 1
ATOM 771 C C . LEU A 1 103 ? 12.094 5.543 -6.992 1 98.88 103 LEU A C 1
ATOM 773 O O . LEU A 1 103 ? 11.148 6.285 -7.258 1 98.88 103 LEU A O 1
ATOM 777 N N . HIS A 1 104 ? 13.227 5.707 -7.473 1 98.88 104 HIS A N 1
ATOM 778 C CA . HIS A 1 104 ? 13.531 6.645 -8.547 1 98.88 104 HIS A CA 1
ATOM 779 C C . HIS A 1 104 ? 14.359 5.973 -9.648 1 98.88 104 HIS A C 1
ATOM 781 O O . HIS A 1 104 ? 15.203 5.129 -9.359 1 98.88 104 HIS A O 1
ATOM 787 N N . PRO A 1 105 ? 14.133 6.391 -10.914 1 98.69 105 PRO A N 1
ATOM 788 C CA . PRO A 1 105 ? 14.852 5.766 -12.023 1 98.69 105 PRO A CA 1
ATOM 789 C C . PRO A 1 105 ? 16.359 5.941 -11.93 1 98.69 105 PRO A C 1
ATOM 791 O O . PRO A 1 105 ? 16.844 7.004 -11.516 1 98.69 105 PRO A O 1
ATOM 794 N N . LEU A 1 106 ? 17.031 4.887 -12.258 1 98.31 106 LEU A N 1
ATOM 795 C CA . LEU A 1 106 ? 18.469 4.902 -12.422 1 98.31 106 LEU A CA 1
ATOM 796 C C . LEU A 1 106 ? 18.875 4.344 -13.781 1 98.31 106 LEU A C 1
ATOM 798 O O . LEU A 1 106 ? 18.672 3.164 -14.062 1 98.31 106 LEU A O 1
ATOM 802 N N . GLY A 1 107 ? 19.359 5.211 -14.703 1 96.31 107 GLY A N 1
ATOM 803 C CA . GLY A 1 107 ? 19.797 4.793 -16.031 1 96.31 107 GLY A CA 1
ATOM 804 C C . GLY A 1 107 ? 18.703 4.879 -17.062 1 96.31 107 GLY A C 1
ATOM 805 O O . GLY A 1 107 ? 17.531 5.117 -16.734 1 96.31 107 GLY A O 1
ATOM 806 N N . PRO A 1 108 ? 19 4.684 -18.328 1 93.94 108 PRO A N 1
ATOM 807 C CA . PRO A 1 108 ? 18.078 4.914 -19.453 1 93.94 108 PRO A CA 1
ATOM 808 C C . PRO A 1 108 ? 17.031 3.809 -19.594 1 93.94 108 PRO A C 1
ATOM 810 O O . PRO A 1 108 ? 16.016 3.998 -20.266 1 93.94 108 PRO A O 1
ATOM 813 N N . LYS A 1 109 ? 17.266 2.629 -19.031 1 93.06 109 LYS A N 1
ATOM 814 C CA . LYS A 1 109 ? 16.344 1.504 -19.188 1 93.06 109 LYS A CA 1
ATOM 815 C C . LYS A 1 109 ? 15.57 1.229 -17.906 1 93.06 109 LYS A C 1
ATOM 817 O O . LYS A 1 109 ? 15.094 0.114 -17.688 1 93.06 109 LYS A O 1
ATOM 822 N N . SER A 1 110 ? 15.422 2.141 -17.141 1 97.38 110 SER A N 1
ATOM 823 C CA . SER A 1 110 ? 14.75 1.952 -15.867 1 97.38 110 SER A CA 1
ATOM 824 C C . SER A 1 110 ? 13.312 1.473 -16.062 1 97.38 110 SER A C 1
ATOM 826 O O . SER A 1 110 ? 12.547 2.084 -16.812 1 97.38 110 SER A O 1
ATOM 828 N N . PRO A 1 111 ? 12.953 0.386 -15.344 1 94.19 111 PRO A N 1
ATOM 829 C CA . PRO A 1 111 ? 11.578 -0.108 -15.453 1 94.19 111 PRO A CA 1
ATOM 830 C C . PRO A 1 111 ? 10.555 0.847 -14.844 1 94.19 111 PRO A C 1
ATOM 832 O O . PRO A 1 111 ? 9.352 0.699 -15.078 1 94.19 111 PRO A O 1
ATOM 835 N N . ILE A 1 112 ? 10.961 1.814 -14.047 1 97 112 ILE A N 1
ATOM 836 C CA . ILE A 1 112 ? 10.031 2.693 -13.352 1 97 112 ILE A CA 1
ATOM 837 C C . ILE A 1 112 ? 9.828 3.975 -14.156 1 97 112 ILE A C 1
ATOM 839 O O . ILE A 1 112 ? 8.906 4.75 -13.875 1 97 112 ILE A O 1
ATOM 843 N N . GLN A 1 113 ? 10.648 4.242 -15.133 1 98.12 113 GLN A N 1
ATOM 844 C CA . GLN A 1 113 ? 10.562 5.469 -15.914 1 98.12 113 GLN A CA 1
ATOM 845 C C . GLN A 1 113 ? 9.211 5.57 -16.625 1 98.12 113 GLN A C 1
ATOM 847 O O . GLN A 1 113 ? 8.578 6.629 -16.609 1 98.12 113 GLN A O 1
ATOM 852 N N . LYS A 1 114 ? 8.781 4.531 -17.25 1 97.5 114 LYS A N 1
ATOM 853 C CA . LYS A 1 114 ? 7.5 4.547 -17.953 1 97.5 114 LYS A CA 1
ATOM 854 C C . LYS A 1 114 ? 6.352 4.863 -17 1 97.5 114 LYS A C 1
ATOM 856 O O . LYS A 1 114 ? 5.418 5.582 -17.375 1 97.5 114 LYS A O 1
ATOM 861 N N . PHE A 1 115 ? 6.43 4.242 -15.852 1 98.25 115 PHE A N 1
ATOM 862 C CA . PHE A 1 115 ? 5.41 4.512 -14.844 1 98.25 115 PHE A CA 1
ATOM 863 C C . PHE A 1 115 ? 5.34 6.004 -14.539 1 98.25 115 PHE A C 1
ATOM 865 O O . PHE A 1 115 ? 4.254 6.586 -14.5 1 98.25 115 PHE A O 1
ATOM 872 N N . LEU A 1 116 ? 6.449 6.68 -14.344 1 98.56 116 LEU A N 1
ATOM 873 C CA . LEU A 1 116 ? 6.492 8.094 -13.992 1 98.56 116 LEU A CA 1
ATOM 874 C C . LEU A 1 116 ? 6.09 8.961 -15.188 1 98.56 116 LEU A C 1
ATOM 876 O O . LEU A 1 116 ? 5.547 10.055 -15.008 1 98.5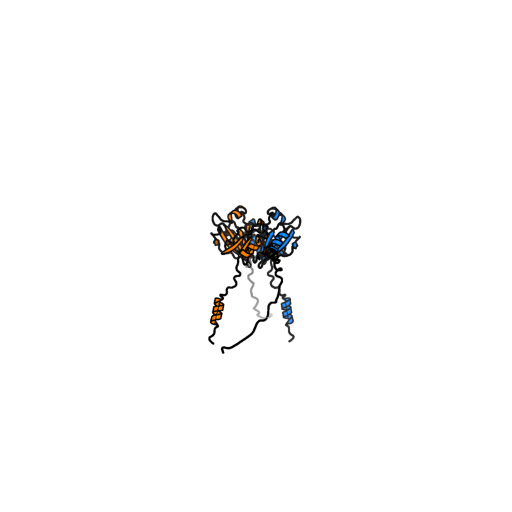6 116 LEU A O 1
ATOM 880 N N . ASP A 1 117 ? 6.34 8.445 -16.422 1 98.31 117 ASP A N 1
ATOM 881 C CA . ASP A 1 117 ? 5.871 9.156 -17.609 1 98.31 117 ASP A CA 1
ATOM 882 C C . ASP A 1 117 ? 4.348 9.258 -17.609 1 98.31 117 ASP A C 1
ATOM 884 O O . ASP A 1 117 ? 3.793 10.289 -18 1 98.31 117 ASP A O 1
ATOM 888 N N . ARG A 1 118 ? 3.717 8.195 -17.156 1 97.56 118 ARG A N 1
ATOM 889 C CA . ARG A 1 118 ? 2.258 8.141 -17.141 1 97.56 118 ARG A CA 1
ATOM 890 C C . ARG A 1 118 ? 1.699 8.789 -15.883 1 97.56 118 ARG A C 1
ATOM 892 O O . ARG A 1 118 ? 0.531 9.18 -15.844 1 97.56 118 ARG A O 1
ATOM 899 N N . ASN A 1 119 ? 2.557 8.82 -14.867 1 97.94 119 ASN A N 1
ATOM 900 C CA . ASN A 1 119 ? 2.213 9.391 -13.57 1 97.94 119 ASN A CA 1
ATOM 901 C C . ASN A 1 119 ? 3.26 10.398 -13.102 1 97.94 119 ASN A C 1
ATOM 903 O O . ASN A 1 119 ? 3.998 10.141 -12.156 1 97.94 119 ASN A O 1
ATOM 907 N N . PRO A 1 120 ? 3.236 11.602 -13.672 1 98.38 120 PRO A N 1
ATOM 908 C CA . PRO A 1 120 ? 4.336 12.531 -13.422 1 98.38 120 PRO A CA 1
ATOM 909 C C . PRO A 1 120 ? 4.418 12.977 -11.961 1 98.38 120 PRO A C 1
ATOM 911 O O . PRO A 1 120 ? 5.48 13.398 -11.5 1 98.38 120 PRO A O 1
ATOM 914 N N . ALA A 1 121 ? 3.33 12.891 -11.195 1 98.19 121 ALA A N 1
ATOM 915 C CA . ALA A 1 121 ? 3.328 13.273 -9.781 1 98.19 121 ALA A CA 1
ATOM 916 C C . ALA A 1 121 ? 3.814 12.125 -8.906 1 98.19 121 ALA A C 1
ATOM 918 O O . ALA A 1 121 ? 4.023 12.305 -7.699 1 98.19 121 ALA A O 1
ATOM 919 N N . GLY A 1 122 ? 4.031 10.953 -9.484 1 98.62 122 GLY A N 1
ATOM 920 C CA . GLY A 1 122 ? 4.355 9.758 -8.719 1 98.62 122 GLY A CA 1
ATOM 921 C C . GLY A 1 122 ? 3.143 8.898 -8.422 1 98.62 122 GLY A C 1
ATOM 922 O O . GLY A 1 122 ? 2.09 9.055 -9.047 1 98.62 122 GLY A O 1
ATOM 923 N N . GLY A 1 123 ? 3.363 7.938 -7.555 1 98.75 123 GLY A N 1
ATOM 924 C CA . GLY A 1 123 ? 2.281 7.039 -7.188 1 98.75 123 GLY A CA 1
ATOM 925 C C . GLY A 1 123 ? 2.768 5.711 -6.641 1 98.75 123 GLY A C 1
ATOM 926 O O . GLY A 1 123 ? 3.957 5.398 -6.719 1 98.75 123 GLY A O 1
ATOM 927 N N . ILE A 1 124 ? 1.854 5.016 -6.031 1 98.94 124 ILE A N 1
ATOM 928 C CA . ILE A 1 124 ? 2.174 3.672 -5.566 1 98.94 124 ILE A CA 1
ATOM 929 C C . ILE A 1 124 ? 2.393 2.748 -6.762 1 98.94 124 ILE A C 1
ATOM 931 O O . ILE A 1 124 ? 1.505 2.592 -7.605 1 98.94 124 ILE A O 1
ATOM 935 N N . HIS A 1 125 ? 3.588 2.158 -6.793 1 98.81 125 HIS A N 1
ATOM 936 C CA . HIS A 1 125 ? 3.975 1.326 -7.93 1 98.81 125 HIS A CA 1
ATOM 937 C C . HIS A 1 125 ? 3.539 -0.122 -7.723 1 98.81 125 HIS A C 1
ATOM 939 O O . HIS A 1 125 ? 2.939 -0.726 -8.617 1 98.81 125 HIS A O 1
ATOM 945 N N . HIS A 1 126 ? 3.898 -0.688 -6.582 1 98.81 126 HIS A N 1
ATOM 946 C CA . HIS A 1 126 ? 3.525 -2.068 -6.293 1 98.81 126 HIS A CA 1
ATOM 947 C C . HIS A 1 126 ? 3.506 -2.33 -4.789 1 98.81 126 HIS A C 1
ATOM 949 O O . HIS A 1 126 ? 3.992 -1.513 -4.008 1 98.81 126 HIS A O 1
ATOM 955 N N . VAL A 1 127 ? 2.873 -3.418 -4.41 1 98.94 127 VAL A N 1
ATOM 956 C CA . VAL A 1 127 ? 2.988 -3.977 -3.068 1 98.94 127 VAL A CA 1
ATOM 957 C C . VAL A 1 127 ? 3.688 -5.332 -3.131 1 98.94 127 VAL A C 1
ATOM 959 O O . VAL A 1 127 ? 3.6 -6.035 -4.141 1 98.94 127 VAL A O 1
ATOM 962 N N . CYS A 1 128 ? 4.383 -5.656 -2.043 1 98.88 128 CYS A N 1
ATOM 963 C CA . CYS A 1 128 ? 5.109 -6.918 -1.984 1 98.88 128 CYS A CA 1
ATOM 964 C C . CYS A 1 128 ? 4.656 -7.754 -0.791 1 98.88 128 CYS A C 1
ATOM 966 O O . CYS A 1 128 ? 4.672 -7.273 0.346 1 98.88 128 CYS A O 1
ATOM 968 N N . LEU A 1 129 ? 4.23 -8.938 -1.058 1 98.88 129 LEU A N 1
ATOM 969 C CA . LEU A 1 129 ? 3.904 -9.906 -0.011 1 98.88 129 LEU A CA 1
ATOM 970 C C . LEU A 1 129 ? 4.949 -11.016 0.048 1 98.88 129 LEU A C 1
ATOM 972 O O . LEU A 1 129 ? 5.445 -11.461 -0.988 1 98.88 129 LEU A O 1
ATOM 976 N N . GLU A 1 130 ? 5.195 -11.461 1.269 1 98.75 130 GLU A N 1
ATOM 977 C CA . GLU A 1 130 ? 6.168 -12.531 1.469 1 98.75 130 GLU A CA 1
ATOM 978 C C . GLU A 1 130 ? 5.527 -13.898 1.256 1 98.75 130 GLU A C 1
ATOM 980 O O . GLU A 1 130 ? 4.352 -14.102 1.569 1 98.75 130 GLU A O 1
ATOM 985 N N . VAL A 1 131 ? 6.336 -14.82 0.751 1 98.5 131 VAL A N 1
ATOM 986 C CA . VAL A 1 131 ? 5.984 -16.234 0.691 1 98.5 131 VAL A CA 1
ATOM 987 C C . VAL A 1 131 ? 7.172 -17.078 1.143 1 98.5 131 VAL A C 1
ATOM 989 O O . VAL A 1 131 ? 8.32 -16.625 1.11 1 98.5 131 VAL A O 1
ATOM 992 N N . ALA A 1 132 ? 6.887 -18.297 1.59 1 97.5 132 ALA A N 1
ATOM 993 C CA . ALA A 1 132 ? 7.941 -19.203 2.053 1 97.5 132 ALA A CA 1
ATOM 994 C C . ALA A 1 132 ? 8.68 -19.828 0.876 1 97.5 132 ALA A C 1
ATOM 996 O O . ALA A 1 132 ? 9.875 -20.125 0.97 1 97.5 132 ALA A O 1
ATOM 997 N N . ASP A 1 133 ? 8.008 -20.125 -0.197 1 96.19 133 ASP A N 1
ATOM 998 C CA . ASP A 1 133 ? 8.5 -20.781 -1.404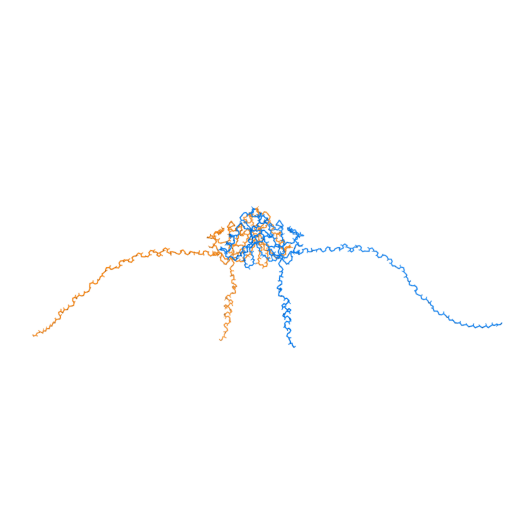 1 96.19 133 ASP A CA 1
ATOM 999 C C . ASP A 1 133 ? 7.809 -20.234 -2.648 1 96.19 133 ASP A C 1
ATOM 1001 O O . ASP A 1 133 ? 6.672 -20.594 -2.945 1 96.19 133 ASP A O 1
ATOM 1005 N N . VAL A 1 134 ? 8.492 -19.422 -3.387 1 97.31 134 VAL A N 1
ATOM 1006 C CA . VAL A 1 134 ? 7.875 -18.703 -4.492 1 97.31 134 VAL A CA 1
ATOM 1007 C C . VAL A 1 134 ? 7.484 -19.672 -5.602 1 97.31 134 VAL A C 1
ATOM 1009 O O . VAL A 1 134 ? 6.469 -19.484 -6.273 1 97.31 134 VAL A O 1
ATOM 1012 N N . THR A 1 135 ? 8.25 -20.703 -5.828 1 95.06 135 THR A N 1
ATOM 1013 C CA . THR A 1 135 ? 7.945 -21.688 -6.852 1 95.06 135 THR A CA 1
ATOM 1014 C C . THR A 1 135 ? 6.637 -22.406 -6.531 1 95.06 135 THR A C 1
ATOM 1016 O O . THR A 1 135 ? 5.789 -22.594 -7.406 1 95.06 135 THR A O 1
ATOM 1019 N N . ARG A 1 136 ? 6.543 -22.797 -5.344 1 94.62 136 ARG A N 1
ATOM 1020 C CA . ARG A 1 136 ? 5.301 -23.438 -4.91 1 94.62 136 ARG A CA 1
ATOM 1021 C C . ARG A 1 136 ? 4.121 -22.469 -5.055 1 94.62 136 ARG A C 1
ATOM 1023 O O . ARG A 1 136 ? 3.041 -22.875 -5.488 1 94.62 136 ARG A O 1
ATOM 1030 N N . SER A 1 137 ? 4.305 -21.234 -4.625 1 97 137 SER A N 1
ATOM 1031 C CA . SER A 1 137 ? 3.248 -20.25 -4.754 1 97 137 SER A CA 1
ATOM 1032 C C . SER A 1 137 ? 2.818 -20.078 -6.207 1 97 137 SER A C 1
ATOM 1034 O O . SER A 1 137 ? 1.623 -20 -6.5 1 97 137 SER A O 1
ATOM 1036 N N . MET A 1 138 ? 3.744 -20.016 -7.086 1 96.62 138 MET A N 1
ATOM 1037 C CA . MET A 1 138 ? 3.465 -19.812 -8.508 1 96.62 138 MET A CA 1
ATOM 1038 C C . MET A 1 138 ? 2.59 -20.953 -9.047 1 96.62 138 MET A C 1
ATOM 1040 O O . MET A 1 138 ? 1.729 -20.719 -9.898 1 96.62 138 MET A O 1
ATOM 1044 N N . ALA A 1 139 ? 2.783 -22.109 -8.531 1 95 139 ALA A N 1
ATOM 1045 C CA . ALA A 1 139 ? 2.037 -23.281 -9 1 95 139 ALA A CA 1
ATOM 1046 C C . ALA A 1 139 ? 0.548 -23.125 -8.695 1 95 139 ALA A C 1
ATOM 1048 O O . ALA A 1 139 ? -0.291 -23.719 -9.383 1 95 139 ALA A O 1
ATOM 1049 N N . ALA A 1 140 ? 0.289 -22.297 -7.789 1 95.19 140 ALA A N 1
ATOM 1050 C CA . ALA A 1 140 ? -1.099 -22.109 -7.371 1 95.19 140 ALA A CA 1
ATOM 1051 C C . ALA A 1 140 ? -1.758 -20.969 -8.148 1 95.19 140 ALA A C 1
ATOM 1053 O O . ALA A 1 140 ? -2.982 -20.844 -8.148 1 95.19 140 ALA A O 1
ATOM 1054 N N . LEU A 1 141 ? -1.094 -20.125 -8.781 1 96.69 141 LEU A N 1
ATOM 1055 C CA . LEU A 1 141 ? -1.601 -18.859 -9.312 1 96.69 141 LEU A CA 1
ATOM 1056 C C . LEU A 1 141 ? -2.221 -19.062 -10.688 1 96.69 141 LEU A C 1
ATOM 1058 O O . LEU A 1 141 ? -3.43 -18.891 -10.859 1 96.69 141 LEU A O 1
ATOM 1062 N N . THR A 1 142 ? -1.489 -19.547 -11.625 1 90.12 142 THR A N 1
ATOM 1063 C CA . THR A 1 142 ? -1.904 -19.562 -13.023 1 90.12 142 THR A CA 1
ATOM 1064 C C . THR A 1 142 ? -3.121 -20.453 -13.219 1 90.12 142 THR A C 1
ATOM 1066 O O . THR A 1 142 ? -4.098 -20.062 -13.852 1 90.12 142 THR A O 1
ATOM 1069 N N . PRO A 1 143 ? -3.168 -21.656 -12.633 1 92.06 143 PRO A N 1
ATOM 1070 C CA . PRO A 1 143 ? -4.344 -22.516 -12.789 1 92.06 143 PRO A CA 1
ATOM 1071 C C . PRO A 1 143 ? -5.617 -21.891 -12.227 1 92.06 143 PRO A C 1
ATOM 1073 O O . PRO A 1 143 ? -6.723 -22.266 -12.609 1 92.06 143 PRO A O 1
ATOM 1076 N N . ASN A 1 144 ? -5.395 -20.938 -11.391 1 92.94 144 ASN A N 1
ATOM 1077 C CA . ASN A 1 144 ? -6.547 -20.312 -10.742 1 92.94 144 ASN A CA 1
ATOM 1078 C C . ASN A 1 144 ? -6.793 -18.906 -11.281 1 92.94 144 ASN A C 1
ATOM 1080 O O . ASN A 1 144 ? -7.398 -18.078 -10.602 1 92.94 144 ASN A O 1
ATOM 1084 N N . GLY A 1 145 ? -6.207 -18.547 -12.391 1 93.94 145 GLY A N 1
ATOM 1085 C CA . GLY A 1 145 ? -6.59 -17.375 -13.148 1 93.94 145 GLY A CA 1
ATOM 1086 C C . GLY A 1 145 ? -5.758 -16.156 -12.812 1 93.94 145 GLY A C 1
ATOM 1087 O O . GLY A 1 145 ? -6.141 -15.023 -13.141 1 93.94 145 GLY A O 1
ATOM 1088 N N . VAL A 1 146 ? -4.715 -16.328 -12.07 1 96.44 146 VAL A N 1
ATOM 1089 C CA . VAL A 1 146 ? -3.791 -15.234 -11.781 1 96.44 146 VAL A CA 1
ATOM 1090 C C . VAL A 1 146 ? -2.48 -15.453 -12.531 1 96.44 146 VAL A C 1
ATOM 1092 O O . VAL A 1 146 ? -1.656 -16.281 -12.133 1 96.44 146 VAL A O 1
ATOM 1095 N N . ARG A 1 147 ? -2.287 -14.758 -13.57 1 95.75 147 ARG A N 1
ATOM 1096 C CA . ARG A 1 147 ? -1.075 -14.891 -14.375 1 95.75 147 ARG A CA 1
ATOM 1097 C C . ARG A 1 147 ? 0.115 -14.234 -13.68 1 95.75 147 ARG A C 1
ATOM 1099 O O . ARG A 1 147 ? -0.047 -13.25 -12.961 1 95.75 147 ARG A O 1
ATOM 1106 N N . VAL A 1 148 ? 1.275 -14.773 -13.914 1 96.88 148 VAL A N 1
ATOM 1107 C CA . VAL A 1 148 ? 2.537 -14.172 -13.492 1 96.88 148 VAL A CA 1
ATOM 1108 C C . VAL A 1 148 ? 3.229 -13.516 -14.68 1 96.88 148 VAL A C 1
ATOM 1110 O O . VAL A 1 148 ? 3.07 -13.961 -15.82 1 96.88 148 VAL A O 1
ATOM 1113 N N . LEU A 1 149 ? 3.959 -12.477 -14.477 1 94.62 149 LEU A N 1
ATOM 1114 C CA . LEU A 1 149 ? 4.586 -11.734 -15.562 1 94.62 149 LEU A CA 1
ATOM 1115 C C . LEU A 1 149 ? 5.793 -12.484 -16.109 1 94.62 149 LEU A C 1
ATOM 1117 O O . LEU A 1 149 ? 6.059 -12.445 -17.312 1 94.62 149 LEU A O 1
ATOM 1121 N N . ASP A 1 150 ? 6.562 -13.125 -15.227 1 93.25 150 ASP A N 1
ATOM 1122 C CA . ASP A 1 150 ? 7.688 -13.961 -15.641 1 93.25 150 ASP A CA 1
ATOM 1123 C C . ASP A 1 150 ? 7.449 -15.422 -15.258 1 93.25 150 ASP A C 1
ATOM 1125 O O . ASP A 1 150 ? 7.086 -15.727 -14.125 1 93.25 150 ASP A O 1
ATOM 1129 N N . PRO A 1 151 ? 7.73 -16.297 -16.172 1 92.75 151 PRO A N 1
ATOM 1130 C CA . PRO A 1 151 ? 7.477 -17.719 -15.898 1 92.75 151 PRO A CA 1
ATOM 1131 C C . PRO A 1 151 ? 8.391 -18.281 -14.82 1 92.75 151 PRO A C 1
ATOM 1133 O O . PRO A 1 151 ? 8.078 -19.312 -14.219 1 92.75 151 PRO A O 1
ATOM 1136 N N . GLN A 1 152 ? 9.508 -17.719 -14.695 1 94.88 152 GLN A N 1
ATOM 1137 C CA . GLN A 1 152 ? 10.445 -18.109 -13.641 1 94.88 152 GLN A CA 1
ATOM 1138 C C . GLN A 1 152 ? 10.703 -16.953 -12.688 1 94.88 152 GLN A C 1
ATOM 1140 O O . GLN A 1 152 ? 10.703 -15.789 -13.102 1 94.88 152 GLN A O 1
ATOM 1145 N N . PRO A 1 153 ? 10.922 -17.359 -11.367 1 95.94 153 PRO A N 1
ATOM 1146 C CA . PRO A 1 153 ? 11.289 -16.297 -10.445 1 95.94 153 PRO A CA 1
ATOM 1147 C C . PRO A 1 153 ? 12.586 -15.594 -10.836 1 95.94 153 PRO A C 1
ATOM 1149 O O . PRO A 1 153 ? 13.477 -16.219 -11.414 1 95.94 153 PRO A O 1
ATOM 1152 N N . ARG A 1 154 ? 12.594 -14.297 -10.523 1 95.5 154 ARG A N 1
ATOM 1153 C CA . ARG A 1 154 ? 13.812 -13.508 -10.664 1 95.5 154 ARG A CA 1
ATOM 1154 C C . ARG A 1 154 ? 14.312 -13.039 -9.297 1 95.5 154 ARG A C 1
ATOM 1156 O O . ARG A 1 154 ? 13.562 -13.008 -8.328 1 95.5 154 ARG A O 1
ATOM 1163 N N . ILE A 1 155 ? 15.594 -12.734 -9.266 1 94.19 155 ILE A N 1
ATOM 1164 C CA . ILE A 1 155 ? 16.125 -12.164 -8.031 1 94.19 155 ILE A CA 1
ATOM 1165 C C . ILE A 1 155 ? 15.711 -10.695 -7.922 1 94.19 155 ILE A C 1
ATOM 1167 O O . ILE A 1 155 ? 16.031 -9.891 -8.805 1 94.19 155 ILE A O 1
ATOM 1171 N N . GLY A 1 156 ? 15.078 -10.367 -6.844 1 92.19 156 GLY A N 1
ATOM 1172 C CA . GLY A 1 156 ? 14.609 -9.008 -6.633 1 92.19 156 GLY A 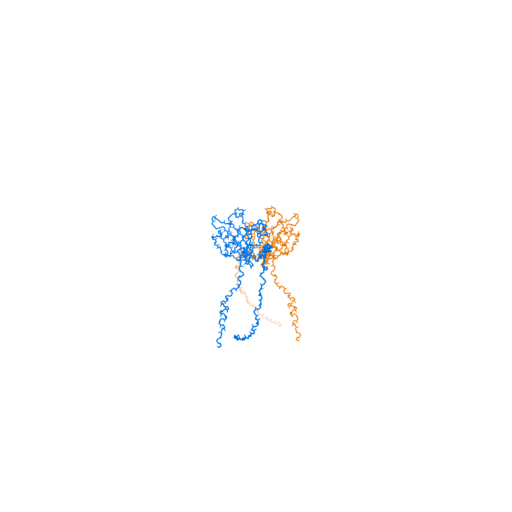CA 1
ATOM 1173 C C . GLY A 1 156 ? 15.672 -8.102 -6.039 1 92.19 156 GLY A C 1
ATOM 1174 O O . GLY A 1 156 ? 16.828 -8.516 -5.863 1 92.19 156 GLY A O 1
ATOM 1175 N N . ALA A 1 157 ? 15.273 -6.918 -5.77 1 86.31 157 ALA A N 1
ATOM 1176 C CA . ALA A 1 157 ? 16.172 -5.871 -5.309 1 86.31 157 ALA A CA 1
ATOM 1177 C C . ALA A 1 157 ? 16.781 -6.219 -3.947 1 86.31 157 ALA A C 1
ATOM 1179 O O . ALA A 1 157 ? 17.828 -5.691 -3.568 1 86.31 157 ALA A O 1
ATOM 1180 N N . HIS A 1 158 ? 16.078 -7.117 -3.197 1 88.81 158 HIS A N 1
ATOM 1181 C CA . HIS A 1 158 ? 16.562 -7.48 -1.868 1 88.81 158 HIS A CA 1
ATOM 1182 C C . HIS A 1 158 ? 17.391 -8.758 -1.912 1 88.81 158 HIS A C 1
ATOM 1184 O O . HIS A 1 158 ? 17.766 -9.297 -0.868 1 88.81 158 HIS A O 1
ATOM 1190 N N . GLY A 1 159 ? 17.578 -9.312 -3.096 1 92.06 159 GLY A N 1
ATOM 1191 C CA . GLY A 1 159 ? 18.406 -10.492 -3.25 1 92.06 159 GLY A CA 1
ATOM 1192 C C . GLY A 1 159 ? 17.641 -11.797 -3.119 1 92.06 159 GLY A C 1
ATOM 1193 O O . GLY A 1 159 ? 18.234 -12.875 -3.105 1 92.06 159 GLY A O 1
ATOM 1194 N N . ASN A 1 160 ? 16.375 -11.727 -2.965 1 96.69 160 ASN A N 1
ATOM 1195 C CA . ASN A 1 160 ? 15.5 -12.891 -2.844 1 96.69 160 ASN A CA 1
ATOM 1196 C C . ASN A 1 160 ? 14.75 -13.156 -4.141 1 96.69 160 ASN A C 1
ATOM 1198 O O . ASN A 1 160 ? 14.523 -12.242 -4.938 1 96.69 160 ASN A O 1
ATOM 1202 N N . PRO A 1 161 ? 14.391 -14.406 -4.375 1 97.69 161 PRO A N 1
ATOM 1203 C CA . PRO A 1 161 ? 13.523 -14.688 -5.523 1 97.69 161 PRO A CA 1
ATOM 1204 C C . PRO A 1 161 ? 12.164 -14 -5.422 1 97.69 161 PRO A C 1
ATOM 1206 O O . PRO A 1 161 ? 11.547 -13.992 -4.352 1 97.69 161 PRO A O 1
ATOM 1209 N N . VAL A 1 162 ? 11.742 -13.445 -6.52 1 98.19 162 VAL A N 1
ATOM 1210 C CA . VAL A 1 162 ? 10.453 -12.758 -6.559 1 98.19 162 VAL A CA 1
ATOM 1211 C C . VAL A 1 162 ? 9.711 -13.125 -7.844 1 98.19 162 VAL A C 1
ATOM 1213 O O . VAL A 1 162 ? 10.32 -13.602 -8.805 1 98.19 162 VAL A O 1
ATOM 1216 N N . VAL A 1 163 ? 8.398 -12.93 -7.824 1 98.12 163 VAL A N 1
ATOM 1217 C CA . VAL A 1 163 ? 7.555 -12.953 -9.008 1 98.12 163 VAL A CA 1
ATOM 1218 C C . VAL A 1 163 ? 6.5 -11.852 -8.922 1 98.12 163 VAL A C 1
ATOM 1220 O O . VAL A 1 163 ? 6.062 -11.492 -7.824 1 98.12 163 VAL A O 1
ATOM 1223 N N . PHE A 1 164 ? 6.125 -11.297 -10.086 1 98.31 164 PHE A N 1
ATOM 1224 C CA . PHE A 1 164 ? 5.07 -10.289 -10.156 1 98.31 164 PHE A CA 1
ATOM 1225 C C . PHE A 1 164 ? 3.799 -10.883 -10.758 1 98.31 164 PHE A C 1
ATOM 1227 O O . PHE A 1 164 ? 3.857 -11.609 -11.75 1 98.31 164 PHE A O 1
ATOM 1234 N N . LEU A 1 165 ? 2.699 -10.547 -10.117 1 98.44 165 LEU A N 1
ATOM 1235 C CA . LEU A 1 165 ? 1.392 -10.906 -10.656 1 98.44 165 LEU A CA 1
ATOM 1236 C C . LEU A 1 165 ? 0.915 -9.859 -11.664 1 98.44 165 LEU A C 1
ATOM 1238 O O . LEU A 1 165 ? 1.097 -8.664 -11.445 1 98.44 165 LEU A O 1
ATOM 1242 N N . HIS A 1 166 ? 0.263 -10.312 -12.711 1 97.44 166 HIS A N 1
ATOM 1243 C CA . HIS A 1 166 ? -0.283 -9.383 -13.695 1 97.44 166 HIS A CA 1
ATOM 1244 C C . HIS A 1 166 ? -1.405 -8.547 -13.102 1 97.44 166 HIS A C 1
ATOM 1246 O O . HIS A 1 166 ? -2.402 -9.086 -12.609 1 97.44 166 HIS A O 1
ATOM 1252 N N . PRO A 1 167 ? -1.351 -7.25 -13.195 1 97.88 167 PRO A N 1
ATOM 1253 C CA . PRO A 1 167 ? -2.33 -6.395 -12.523 1 97.88 167 PRO A CA 1
ATOM 1254 C C . PRO A 1 167 ? -3.752 -6.602 -13.039 1 97.88 167 PRO A C 1
ATOM 1256 O O . PRO A 1 167 ? -4.715 -6.453 -12.281 1 97.88 167 PRO A O 1
ATOM 1259 N N . LYS A 1 168 ? -3.975 -6.973 -14.266 1 96.12 168 LYS A N 1
ATOM 1260 C CA . LYS A 1 168 ? -5.305 -7.168 -14.836 1 96.12 168 LYS A CA 1
ATOM 1261 C C . LYS A 1 168 ? -6.027 -8.328 -14.156 1 96.12 168 LYS A C 1
ATOM 1263 O O . LYS A 1 168 ? -7.258 -8.414 -14.203 1 96.12 168 LYS A O 1
ATOM 1268 N N . ASP A 1 169 ? -5.246 -9.258 -13.602 1 97.38 169 ASP A N 1
ATOM 1269 C CA . ASP A 1 169 ? -5.828 -10.414 -12.922 1 97.38 169 ASP A CA 1
ATOM 1270 C C . ASP A 1 169 ? -5.934 -10.164 -11.414 1 97.38 169 ASP A C 1
ATOM 1272 O O . ASP A 1 169 ? -6.41 -11.023 -10.672 1 97.38 169 ASP A O 1
ATOM 1276 N N . ASN A 1 170 ? -5.496 -9.055 -10.977 1 98.12 170 ASN A N 1
ATOM 1277 C CA . ASN A 1 170 ? -5.371 -8.758 -9.555 1 98.12 170 ASN A CA 1
ATOM 1278 C C . ASN A 1 170 ? -5.887 -7.359 -9.227 1 98.12 170 ASN A C 1
ATOM 1280 O O . ASN A 1 170 ? -5.227 -6.602 -8.508 1 98.12 170 ASN A O 1
ATOM 1284 N N . ASP A 1 171 ? -7.004 -7.035 -9.828 1 98.5 171 ASP A N 1
ATOM 1285 C CA . ASP A 1 171 ? -7.754 -5.816 -9.539 1 98.5 171 ASP A CA 1
ATOM 1286 C C . ASP A 1 171 ? -6.895 -4.574 -9.766 1 98.5 171 ASP A C 1
ATOM 1288 O O . ASP A 1 171 ? -6.926 -3.639 -8.961 1 98.5 171 ASP A O 1
ATOM 1292 N N . GLY A 1 172 ? -6.074 -4.598 -10.789 1 98.5 172 GLY A N 1
ATOM 1293 C CA . GLY A 1 172 ? -5.297 -3.441 -11.211 1 98.5 172 GLY A CA 1
ATOM 1294 C C . GLY A 1 172 ? -4.07 -3.201 -10.352 1 98.5 172 GLY A C 1
ATOM 1295 O O . GLY A 1 172 ? -3.41 -2.168 -10.477 1 98.5 172 GLY A O 1
ATOM 1296 N N . VAL A 1 173 ? -3.748 -4.094 -9.469 1 98.81 173 VAL A N 1
ATOM 1297 C CA . VAL A 1 173 ? -2.648 -3.912 -8.523 1 98.81 173 VAL A CA 1
ATOM 1298 C C . VAL A 1 173 ? -1.451 -4.754 -8.961 1 98.81 173 VAL A C 1
ATOM 1300 O O . VAL A 1 173 ? -1.575 -5.965 -9.156 1 98.81 173 VAL A O 1
ATOM 1303 N N . LEU A 1 174 ? -0.301 -4.094 -9.172 1 98.69 174 LEU A N 1
ATOM 1304 C CA . LEU A 1 174 ? 0.951 -4.824 -9.336 1 98.69 174 LEU A CA 1
ATOM 1305 C C . LEU A 1 174 ? 1.451 -5.363 -8 1 98.69 174 LEU A C 1
ATOM 1307 O O . LEU A 1 174 ? 1.805 -4.59 -7.109 1 98.69 174 LEU A O 1
ATOM 1311 N N . MET A 1 175 ? 1.454 -6.68 -7.875 1 98.81 175 MET A N 1
ATOM 1312 C CA . MET A 1 175 ? 1.838 -7.336 -6.629 1 98.81 175 MET A CA 1
ATOM 1313 C C . MET A 1 175 ? 3.068 -8.211 -6.832 1 98.81 175 MET A C 1
ATOM 1315 O O . MET A 1 175 ? 3.119 -9.008 -7.773 1 98.81 175 MET A O 1
ATOM 1319 N N . GLU A 1 176 ? 4.004 -7.992 -5.996 1 98.75 176 GLU A N 1
ATOM 1320 C CA . GLU A 1 176 ? 5.219 -8.797 -5.922 1 98.75 176 GLU A CA 1
ATOM 1321 C C . GLU A 1 176 ? 5.105 -9.867 -4.84 1 98.75 176 GLU A C 1
ATOM 1323 O O . GLU A 1 176 ? 4.645 -9.586 -3.73 1 98.75 176 GLU A O 1
ATOM 1328 N N . LEU A 1 177 ? 5.375 -11.141 -5.199 1 98.56 177 LEU A N 1
ATOM 1329 C CA . LEU A 1 177 ? 5.613 -12.164 -4.188 1 98.56 177 LEU A CA 1
ATOM 1330 C C . LEU A 1 177 ? 7.109 -12.383 -3.988 1 98.56 177 LEU A C 1
ATOM 1332 O O . LEU A 1 177 ? 7.844 -12.617 -4.953 1 98.56 177 LEU A O 1
ATOM 1336 N N . GLU A 1 178 ? 7.551 -12.281 -2.771 1 98.62 178 GLU A N 1
ATOM 1337 C CA . GLU A 1 178 ? 8.969 -12.422 -2.439 1 98.62 178 GLU A CA 1
ATOM 1338 C C . GLU A 1 178 ? 9.195 -13.594 -1.491 1 98.62 178 GLU A C 1
ATOM 1340 O O . GLU A 1 178 ? 8.547 -13.688 -0.444 1 98.62 178 GLU A O 1
ATOM 1345 N N . GLU A 1 179 ? 10.133 -14.445 -1.935 1 98.56 179 GLU A N 1
ATOM 1346 C CA . GLU A 1 179 ? 10.5 -15.562 -1.067 1 98.56 179 GLU A CA 1
ATOM 1347 C C . GLU A 1 179 ? 11.391 -15.094 0.083 1 98.56 179 GLU A C 1
ATOM 1349 O O . GLU A 1 179 ? 12.5 -14.609 -0.141 1 98.56 179 GLU A O 1
ATOM 1354 N N . VAL A 1 180 ? 10.805 -15.148 1.221 1 95.81 180 VAL A N 1
ATOM 1355 C CA . VAL A 1 180 ? 11.57 -14.797 2.414 1 95.81 180 VAL A CA 1
ATOM 1356 C C . VAL A 1 180 ? 11.641 -16 3.352 1 95.81 180 VAL A C 1
ATOM 1358 O O . VAL A 1 180 ? 10.609 -16.531 3.773 1 95.81 180 VAL A O 1
ATOM 1361 N N . GLY A 1 181 ? 12.727 -16.797 3.215 1 75.56 181 GLY A N 1
ATOM 1362 C CA . GLY A 1 181 ? 12.945 -18.016 3.975 1 75.56 181 GLY A CA 1
ATOM 1363 C C . GLY A 1 181 ? 12.672 -17.859 5.457 1 75.56 181 GLY A C 1
ATOM 1364 O O . GLY A 1 181 ? 12.711 -16.734 5.98 1 75.56 181 GLY A O 1
ATOM 1365 N N . SER A 1 182 ? 11.758 -18.641 5.84 1 54.41 182 SER A N 1
ATOM 1366 C CA . SER A 1 182 ? 11.75 -18.734 7.297 1 54.41 182 SER A CA 1
ATOM 1367 C C . SER A 1 182 ? 13.172 -18.75 7.852 1 54.41 182 SER A C 1
ATOM 1369 O O . SER A 1 182 ? 13.961 -19.641 7.527 1 54.41 182 SER A O 1
ATOM 1371 N N . LYS A 1 183 ? 13.93 -17.891 7.637 1 42.09 183 LYS A N 1
ATOM 1372 C CA . LYS A 1 183 ? 15.133 -18.047 8.445 1 42.09 183 LYS A CA 1
ATOM 1373 C C . LYS A 1 183 ? 14.812 -18.75 9.766 1 42.09 183 LYS A C 1
ATOM 1375 O O . LYS A 1 183 ? 14.117 -18.203 10.617 1 42.09 183 LYS A O 1
ATOM 1380 N N . GLN A 1 184 ? 14.344 -19.969 9.75 1 34.41 184 GLN A N 1
ATOM 1381 C CA . GLN A 1 184 ? 14.711 -20.594 11.008 1 34.41 184 GLN A CA 1
ATOM 1382 C C . GLN A 1 184 ? 15.938 -19.938 11.625 1 34.41 184 GLN A C 1
ATOM 1384 O O . GLN A 1 184 ? 16.859 -19.547 10.914 1 34.41 184 GLN A O 1
ATOM 1389 N N . SER A 1 185 ? 15.82 -19.234 12.68 1 33.59 185 SER A N 1
ATOM 1390 C CA . SER A 1 185 ? 17.016 -19 13.477 1 33.59 185 SER A CA 1
ATOM 1391 C C . SER A 1 185 ? 18.062 -20.078 13.211 1 33.59 185 SER A C 1
ATOM 1393 O O . SER A 1 185 ? 17.875 -21.25 13.562 1 33.59 185 SER A O 1
ATOM 1395 N N . THR A 1 186 ? 18.609 -20.312 12.203 1 30.06 186 THR A N 1
ATOM 1396 C CA . THR A 1 186 ? 19.859 -21.062 12.18 1 30.06 186 THR A CA 1
ATOM 1397 C C . THR A 1 186 ? 20.797 -20.578 13.289 1 30.06 186 THR A C 1
ATOM 1399 O O . THR A 1 186 ? 21.484 -19.578 13.148 1 30.06 186 THR A O 1
ATOM 1402 N N . ARG A 1 187 ? 20.328 -20.469 14.516 1 31.3 187 ARG A N 1
ATOM 1403 C CA . ARG A 1 187 ? 21.281 -20.891 15.531 1 31.3 187 ARG A CA 1
ATOM 1404 C C . ARG A 1 187 ? 22.062 -22.109 15.07 1 31.3 187 ARG A C 1
ATOM 1406 O O . ARG A 1 187 ? 21.469 -23.109 14.656 1 31.3 187 ARG A O 1
ATOM 1413 N N . SER A 1 188 ? 23.109 -21.922 14.398 1 31.44 188 SER A N 1
ATOM 1414 C CA . SER A 1 188 ? 24.156 -22.859 14.016 1 31.44 188 SER A CA 1
ATOM 1415 C C . SER A 1 188 ? 24.078 -24.141 14.828 1 31.44 188 SER A C 1
ATOM 1417 O O . SER A 1 188 ? 24.094 -24.109 16.062 1 31.44 188 SER A O 1
ATOM 1419 N N . ARG A 1 189 ? 23.328 -25.094 14.422 1 32.53 189 ARG A N 1
ATOM 1420 C CA . ARG A 1 189 ? 23.578 -26.438 14.914 1 32.53 189 ARG A CA 1
ATOM 1421 C C . ARG A 1 189 ? 25.047 -26.641 15.258 1 32.53 189 ARG A C 1
ATOM 1423 O O . ARG A 1 189 ? 25.438 -27.703 15.773 1 32.53 189 ARG A O 1
ATOM 1430 N N . ALA A 1 190 ? 25.875 -25.891 14.625 1 32.06 190 ALA A N 1
ATOM 1431 C CA . ALA A 1 190 ? 27.266 -25.891 15.078 1 32.06 190 ALA A CA 1
ATOM 1432 C C . ALA A 1 190 ? 27.375 -25.328 16.5 1 32.06 190 ALA A C 1
ATOM 1434 O O . ALA A 1 190 ? 28.25 -25.734 17.266 1 32.06 190 ALA A O 1
ATOM 1435 N N . ALA A 1 191 ? 26.469 -24.422 16.75 1 32.81 191 ALA A N 1
ATOM 1436 C CA . ALA A 1 191 ? 26.594 -23.938 18.125 1 32.81 191 ALA A CA 1
ATOM 1437 C C . ALA A 1 191 ? 25.953 -24.922 19.109 1 32.81 191 ALA A C 1
ATOM 1439 O O . ALA A 1 191 ? 26.266 -24.906 20.297 1 32.81 191 ALA A O 1
ATOM 1440 N N . GLU A 1 192 ? 24.891 -25.562 18.594 1 31.89 192 GLU A N 1
ATOM 1441 C CA . GLU A 1 192 ? 24.422 -26.656 19.438 1 31.89 192 GLU A CA 1
ATOM 1442 C C . GLU A 1 192 ? 25.422 -27.812 19.453 1 31.89 192 GLU A C 1
ATOM 1444 O O . GLU A 1 192 ? 25.609 -28.453 20.5 1 31.89 192 GLU A O 1
ATOM 1449 N N . LEU A 1 193 ? 25.984 -28.094 18.266 1 32.06 193 LEU A N 1
ATOM 1450 C CA . LEU A 1 193 ? 27.062 -29.094 18.297 1 32.06 193 LEU A CA 1
ATOM 1451 C C . LEU A 1 193 ? 28.25 -28.578 19.078 1 32.06 193 LEU A C 1
ATOM 1453 O O . LEU A 1 193 ? 28.922 -29.344 19.766 1 32.06 193 LEU A O 1
ATOM 1457 N N . VAL A 1 194 ? 28.406 -27.266 18.938 1 31.06 194 VAL A N 1
ATOM 1458 C CA . VAL A 1 194 ? 29.5 -26.797 19.766 1 31.06 194 VAL A CA 1
ATOM 1459 C C . VAL A 1 194 ? 29.109 -26.891 21.234 1 31.06 194 VAL A C 1
ATOM 1461 O O . VAL A 1 194 ? 29.938 -27.234 22.094 1 31.06 194 VAL A O 1
ATOM 1464 N N . ASP A 1 195 ? 27.859 -26.5 21.344 1 34.75 195 ASP A N 1
ATOM 1465 C CA . ASP A 1 195 ? 27.516 -26.609 22.766 1 34.75 195 ASP A CA 1
ATOM 1466 C C . ASP A 1 195 ? 27.422 -28.078 23.203 1 34.75 195 ASP A C 1
ATOM 1468 O O . ASP A 1 195 ? 27.531 -28.375 24.391 1 34.75 195 ASP A O 1
ATOM 1472 N N . GLY A 1 196 ? 26.906 -28.812 22.156 1 31.44 196 GLY A N 1
ATOM 1473 C CA . GLY A 1 196 ? 26.891 -30.203 22.547 1 31.44 196 GLY A CA 1
ATOM 1474 C C . GLY A 1 196 ? 28.281 -30.75 22.844 1 31.44 196 GLY A C 1
ATOM 1475 O O . GLY A 1 196 ? 28.438 -31.672 23.656 1 31.44 196 GLY A O 1
ATOM 1476 N N . ILE A 1 197 ? 29.172 -30.328 21.922 1 34.16 197 ILE A N 1
ATOM 1477 C CA . ILE A 1 197 ? 30.516 -30.875 22.109 1 34.16 197 ILE A CA 1
ATOM 1478 C C . ILE A 1 197 ? 31.094 -30.359 23.422 1 34.16 197 ILE A C 1
ATOM 1480 O O . ILE A 1 197 ? 31.781 -31.094 24.141 1 34.16 197 ILE A O 1
ATOM 1484 N N . CYS A 1 198 ? 30.781 -29.094 23.641 1 28.48 198 CYS A N 1
ATOM 1485 C CA . CYS A 1 198 ? 31.578 -28.594 24.75 1 28.48 198 CYS A CA 1
ATOM 1486 C C . CYS A 1 198 ? 31.141 -29.234 26.062 1 28.48 198 CYS A C 1
ATOM 1488 O O . CYS A 1 198 ? 31.781 -29.047 27.094 1 28.48 198 CYS A O 1
ATOM 1490 N N . ASN A 1 199 ? 29.844 -29.484 26.062 1 28 199 ASN A N 1
ATOM 1491 C CA . ASN A 1 199 ? 29.484 -29.938 27.406 1 28 199 ASN A CA 1
ATOM 1492 C C . ASN A 1 199 ? 30.062 -31.328 27.688 1 28 199 ASN A C 1
ATOM 1494 O O . ASN A 1 199 ? 29.625 -32 28.625 1 28 199 ASN A O 1
ATOM 1498 N N . GLY A 1 200 ? 30.656 -31.859 26.625 1 29.11 200 GLY A N 1
ATOM 1499 C CA . GLY A 1 200 ? 31.25 -33.125 27.047 1 29.11 200 GLY A CA 1
ATOM 1500 C C . GLY A 1 200 ? 32.219 -32.938 28.203 1 29.11 200 GLY A C 1
ATOM 1501 O O . GLY A 1 200 ? 33.344 -32.438 28.016 1 29.11 200 GLY A O 1
ATOM 1502 N N . GLY A 1 201 ? 31.766 -32.344 29.234 1 23.69 201 GLY A N 1
ATOM 1503 C CA . GLY A 1 201 ? 32.594 -32.375 30.438 1 23.69 201 GLY A CA 1
ATOM 1504 C C . GLY A 1 201 ? 33.25 -33.719 30.656 1 23.69 201 GLY A C 1
ATOM 1505 O O . GLY A 1 201 ? 32.719 -34.75 30.203 1 23.69 201 GLY A O 1
ATOM 1506 N N . VAL A 1 202 ? 34.562 -33.781 30.75 1 26.39 202 VAL A N 1
ATOM 1507 C CA . VAL A 1 202 ? 35.531 -34.75 31.25 1 26.39 202 VAL A CA 1
ATOM 1508 C C . VAL A 1 202 ? 35.031 -35.344 32.531 1 26.39 202 VAL A C 1
ATOM 1510 O O . VAL A 1 202 ? 34.844 -34.656 33.531 1 26.39 202 VAL A O 1
ATOM 1513 N N . VAL A 1 203 ? 34.062 -36.219 32.375 1 21.86 203 VAL A N 1
ATOM 1514 C CA . VAL A 1 203 ? 34.031 -37.125 33.531 1 21.86 203 VAL A CA 1
ATOM 1515 C C . VAL A 1 203 ? 35.344 -37.906 33.594 1 21.86 203 VAL A C 1
ATOM 1517 O O . VAL A 1 203 ? 35.875 -38.312 32.562 1 21.86 203 VAL A O 1
ATOM 1520 N N . MET B 1 1 ? 2.637 88.375 98 1 22.48 1 MET B N 1
ATOM 1521 C CA . MET B 1 1 ? 3.957 87.75 97.938 1 22.48 1 MET B CA 1
ATOM 1522 C C . MET B 1 1 ? 4.051 86.75 96.75 1 22.48 1 MET B C 1
ATOM 1524 O O . MET B 1 1 ? 4.832 85.812 96.75 1 22.48 1 MET B O 1
ATOM 1528 N N . ALA B 1 2 ? 3.104 86.75 96 1 25.8 2 ALA B N 1
ATOM 1529 C CA . ALA B 1 2 ? 2.918 85.688 95 1 25.8 2 ALA B CA 1
ATOM 1530 C C . ALA B 1 2 ? 4.109 85.625 94.062 1 25.8 2 ALA B C 1
ATOM 1532 O O . ALA B 1 2 ? 4.488 86.625 93.438 1 25.8 2 ALA B O 1
ATOM 1533 N N . LEU B 1 3 ? 4.504 84.438 93.938 1 19.94 3 LEU B N 1
ATOM 1534 C CA . LEU B 1 3 ? 5.754 83.875 93.5 1 19.94 3 LEU B CA 1
ATOM 1535 C C . LEU B 1 3 ? 6.027 84.125 92.062 1 19.94 3 LEU B C 1
ATOM 1537 O O . LEU B 1 3 ? 5.121 84.562 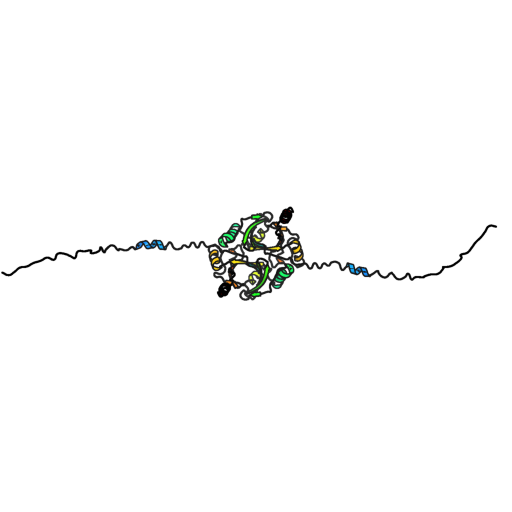91.312 1 19.94 3 LEU B O 1
ATOM 1541 N N . SER B 1 4 ? 6.668 83 91.312 1 18.34 4 SER B N 1
ATOM 1542 C CA . SER B 1 4 ? 8.031 82.875 90.812 1 18.34 4 SER B CA 1
ATOM 1543 C C . SER B 1 4 ? 8.086 83.062 89.312 1 18.34 4 SER B C 1
ATOM 1545 O O . SER B 1 4 ? 7.074 83.375 88.688 1 18.34 4 SER B O 1
ATOM 1547 N N . SER B 1 5 ? 8.555 81.812 88.438 1 19.28 5 SER B N 1
ATOM 1548 C CA . SER B 1 5 ? 9.867 81.625 87.875 1 19.28 5 SER B CA 1
ATOM 1549 C C . SER B 1 5 ? 9.859 81.938 86.375 1 19.28 5 SER B C 1
ATOM 1551 O O . SER B 1 5 ? 8.797 82.062 85.75 1 19.28 5 SER B O 1
ATOM 1553 N N . SER B 1 6 ? 10.672 80.938 85.5 1 20.06 6 SER B N 1
ATOM 1554 C CA . SER B 1 6 ? 11.945 81 84.812 1 20.06 6 SER B CA 1
ATOM 1555 C C . SER B 1 6 ? 11.734 81.125 83.312 1 20.06 6 SER B C 1
ATOM 1557 O O . SER B 1 6 ? 10.609 81 82.812 1 20.06 6 SER B O 1
ATOM 1559 N N . ASN B 1 7 ? 12.5 80.125 82.438 1 18.05 7 ASN B N 1
ATOM 1560 C CA . ASN B 1 7 ? 13.695 80.312 81.562 1 18.05 7 ASN B CA 1
ATOM 1561 C C . ASN B 1 7 ? 13.367 80.312 80.125 1 18.05 7 ASN B C 1
ATOM 1563 O O . ASN B 1 7 ? 13.812 81.188 79.375 1 18.05 7 ASN B O 1
ATOM 1567 N N . LEU B 1 8 ? 13.078 79 79.312 1 21.62 8 LEU B N 1
ATOM 1568 C CA . LEU B 1 8 ? 14.086 78.438 78.438 1 21.62 8 LEU B CA 1
ATOM 1569 C C . LEU B 1 8 ? 13.875 78.938 77 1 21.62 8 LEU B C 1
ATOM 1571 O O . LEU B 1 8 ? 12.828 78.688 76.438 1 21.62 8 LEU B O 1
ATOM 1575 N N . PHE B 1 9 ? 14.656 79.812 76.438 1 22.45 9 PHE B N 1
ATOM 1576 C CA . PHE B 1 9 ? 14.812 80.625 75.25 1 22.45 9 PHE B CA 1
ATOM 1577 C C . PHE B 1 9 ? 15.047 79.75 74 1 22.45 9 PHE B C 1
ATOM 1579 O O . PHE B 1 9 ? 14.836 80.188 72.875 1 22.45 9 PHE B O 1
ATOM 1586 N N . THR B 1 10 ? 15.891 78.5 74.125 1 18.97 10 THR B N 1
ATOM 1587 C CA . THR B 1 10 ? 17.016 78.562 73.188 1 18.97 10 THR B CA 1
ATOM 1588 C C . THR B 1 10 ? 16.547 78.375 71.75 1 18.97 10 THR B C 1
ATOM 1590 O O . THR B 1 10 ? 16.844 79.25 70.875 1 18.97 10 THR B O 1
ATOM 1593 N N . ARG B 1 11 ? 16.922 77.125 71.062 1 18.75 11 ARG B N 1
ATOM 1594 C CA . ARG B 1 11 ? 18 76.938 70.125 1 18.75 11 ARG B CA 1
ATOM 1595 C C . ARG B 1 11 ? 17.438 76.875 68.688 1 18.75 11 ARG B C 1
ATOM 1597 O O . ARG B 1 11 ? 17.969 77.562 67.812 1 18.75 11 ARG B O 1
ATOM 1604 N N . LEU B 1 12 ? 16.922 75.625 68.062 1 20.17 12 LEU B N 1
ATOM 1605 C CA . LEU B 1 12 ? 17.703 74.875 67.062 1 20.17 12 LEU B CA 1
ATOM 1606 C C . LEU B 1 12 ? 17.234 75.25 65.625 1 20.17 12 LEU B C 1
ATOM 1608 O O . LEU B 1 12 ? 16.109 74.938 65.25 1 20.17 12 LEU B O 1
ATOM 1612 N N . LEU B 1 13 ? 17.625 76.25 64.938 1 21.69 13 LEU B N 1
ATOM 1613 C CA . LEU B 1 13 ? 17.266 76.812 63.656 1 21.69 13 LEU B CA 1
ATOM 1614 C C . LEU B 1 13 ? 17.641 75.875 62.531 1 21.69 13 LEU B C 1
ATOM 1616 O O . LEU B 1 13 ? 17.219 76.125 61.375 1 21.69 13 LEU B O 1
ATOM 1620 N N . LEU B 1 14 ? 18.688 74.875 62.5 1 22.02 14 LEU B N 1
ATOM 1621 C CA . LEU B 1 14 ? 19.578 75.062 61.344 1 22.02 14 LEU B CA 1
ATOM 1622 C C . LEU B 1 14 ? 18.938 74.438 60.094 1 22.02 14 LEU B C 1
ATOM 1624 O O . LEU B 1 14 ? 18.984 75 59.031 1 22.02 14 LEU B O 1
ATOM 1628 N N . GLN B 1 15 ? 18.75 72.938 59.875 1 20.78 15 GLN B N 1
ATOM 1629 C CA . GLN B 1 15 ? 19.594 72.25 58.938 1 20.78 15 GLN B CA 1
ATOM 1630 C C . GLN B 1 15 ? 19.047 72.375 57.5 1 20.78 15 GLN B C 1
ATOM 1632 O O . GLN B 1 15 ? 17.906 72.812 57.312 1 20.78 15 GLN B O 1
ATOM 1637 N N . ASN B 1 16 ? 19.109 71.062 56.5 1 21.95 16 ASN B N 1
ATOM 1638 C CA . ASN B 1 16 ? 19.797 70.562 55.312 1 21.95 16 ASN B CA 1
ATOM 1639 C C . ASN B 1 16 ? 18.938 70.688 54.062 1 21.95 16 ASN B C 1
ATOM 1641 O O . ASN B 1 16 ? 17.734 70.375 54.094 1 21.95 16 ASN B O 1
ATOM 1645 N N . ALA B 1 17 ? 19.422 71.25 52.938 1 25.89 17 ALA B N 1
ATOM 1646 C CA . ALA B 1 17 ? 19.109 71.688 51.562 1 25.89 17 ALA B CA 1
ATOM 1647 C C . ALA B 1 17 ? 18.953 70.562 50.625 1 25.89 17 ALA B C 1
ATOM 1649 O O . ALA B 1 17 ? 18.922 70.75 49.406 1 25.89 17 ALA B O 1
ATOM 1650 N N . ALA B 1 18 ? 18.562 69.188 50.938 1 28.03 18 ALA B N 1
ATOM 1651 C CA . ALA B 1 18 ? 19.016 68.25 49.938 1 28.03 18 ALA B CA 1
ATOM 1652 C C . ALA B 1 18 ? 18.344 68.5 48.594 1 28.03 18 ALA B C 1
ATOM 1654 O O . ALA B 1 18 ? 17.219 68.938 48.531 1 28.03 18 ALA B O 1
ATOM 1655 N N . PRO B 1 19 ? 19.094 68 47.375 1 31.38 19 PRO B N 1
ATOM 1656 C CA . PRO B 1 19 ? 19.156 68.188 45.938 1 31.38 19 PRO B CA 1
ATOM 1657 C C . PRO B 1 19 ? 18.047 67.438 45.188 1 31.38 19 PRO B C 1
ATOM 1659 O O . PRO B 1 19 ? 17.875 66.188 45.406 1 31.38 19 PRO B O 1
ATOM 1662 N N . ALA B 1 20 ? 16.891 67.875 44.781 1 29.38 20 ALA B N 1
ATOM 1663 C CA . ALA B 1 20 ? 15.656 67.312 44.281 1 29.38 20 ALA B CA 1
ATOM 1664 C C . ALA B 1 20 ? 15.875 66.75 42.875 1 29.38 20 ALA B C 1
ATOM 1666 O O . ALA B 1 20 ? 14.992 66.062 42.344 1 29.38 20 ALA B O 1
ATOM 1667 N N . CYS B 1 21 ? 16.953 67.062 42.094 1 27.94 21 CYS B N 1
ATOM 1668 C CA . CYS B 1 21 ? 16.562 67.125 40.688 1 27.94 21 CYS B CA 1
ATOM 1669 C C . CYS B 1 21 ? 16.453 65.75 40.062 1 27.94 21 CYS B C 1
ATOM 1671 O O . CYS B 1 21 ? 16.125 65.625 38.875 1 27.94 21 CYS B O 1
ATOM 1673 N N . THR B 1 22 ? 16.984 64.625 40.531 1 27.81 22 THR B N 1
ATOM 1674 C CA . THR B 1 22 ? 17.625 63.75 39.531 1 27.81 22 THR B CA 1
ATOM 1675 C C . THR B 1 22 ? 16.594 63 38.719 1 27.81 22 THR B C 1
ATOM 1677 O O . THR B 1 22 ? 16.875 62.531 37.594 1 27.81 22 THR B O 1
ATOM 1680 N N . SER B 1 23 ? 15.336 62.594 39.094 1 29.91 23 SER B N 1
ATOM 1681 C CA . SER B 1 23 ? 15.031 61.188 38.781 1 29.91 23 SER B CA 1
ATOM 1682 C C . SER B 1 23 ? 14.469 61.031 37.375 1 29.91 23 SER B C 1
ATOM 1684 O O . SER B 1 23 ? 14.008 59.938 37.031 1 29.91 23 SER B O 1
ATOM 1686 N N . ILE B 1 24 ? 14.461 62 36.375 1 32.31 24 ILE B N 1
ATOM 1687 C CA . ILE B 1 24 ? 13.398 61.781 35.406 1 32.31 24 ILE B CA 1
ATOM 1688 C C . ILE B 1 24 ? 13.758 60.594 34.5 1 32.31 24 ILE B C 1
ATOM 1690 O O . ILE B 1 24 ? 12.93 60.125 33.719 1 32.31 24 ILE B O 1
ATOM 1694 N N . VAL B 1 25 ? 15.008 60.062 34.438 1 32.22 25 VAL B N 1
ATOM 1695 C CA . VAL B 1 25 ? 15.391 59.594 33.125 1 32.22 25 VAL B CA 1
ATOM 1696 C C . VAL B 1 25 ? 14.625 58.312 32.781 1 32.22 25 VAL B C 1
ATOM 1698 O O . VAL B 1 25 ? 14.703 57.812 31.656 1 32.22 25 VAL B O 1
ATOM 1701 N N . ARG B 1 26 ? 13.961 57.656 33.688 1 32 26 ARG B N 1
ATOM 1702 C CA . ARG B 1 26 ? 14.047 56.219 33.375 1 32 26 ARG B CA 1
ATOM 1703 C C . ARG B 1 26 ? 13.078 55.875 32.25 1 32 26 ARG B C 1
ATOM 1705 O O . ARG B 1 26 ? 12.023 55.281 32.5 1 32 26 ARG B O 1
ATOM 1712 N N . HIS B 1 27 ? 12.586 56.906 31.438 1 33.38 27 HIS B N 1
ATOM 1713 C CA . HIS B 1 27 ? 11.398 56.406 30.734 1 33.38 27 HIS B CA 1
ATOM 1714 C C . HIS B 1 27 ? 11.727 55.219 29.844 1 33.38 27 HIS B C 1
ATOM 1716 O O . HIS B 1 27 ? 10.867 54.375 29.578 1 33.38 27 HIS B O 1
ATOM 1722 N N . LEU B 1 28 ? 12.828 55.281 29.031 1 36.78 28 LEU B N 1
ATOM 1723 C CA . LEU B 1 28 ? 12.602 54.844 27.656 1 36.78 28 LEU B CA 1
ATOM 1724 C C . LEU B 1 28 ? 12.555 53.312 27.578 1 36.78 28 LEU B C 1
ATOM 1726 O O . LEU B 1 28 ? 12.344 52.75 26.484 1 36.78 28 LEU B O 1
ATOM 1730 N N . SER B 1 29 ? 13.117 52.625 28.547 1 35.41 29 SER B N 1
ATOM 1731 C CA . SER B 1 29 ? 13.617 51.344 28.016 1 35.41 29 SER B CA 1
ATOM 1732 C C . SER B 1 29 ? 12.477 50.406 27.656 1 35.41 29 SER B C 1
ATOM 1734 O O . SER B 1 29 ? 12.703 49.25 27.297 1 35.41 29 SER B O 1
ATOM 1736 N N . THR B 1 30 ? 11.242 50.719 28.094 1 35.66 30 THR B N 1
ATOM 1737 C CA . THR B 1 30 ? 10.406 49.531 28.219 1 35.66 30 THR B CA 1
ATOM 1738 C C . THR B 1 30 ? 10.039 49 26.859 1 35.66 30 THR B C 1
ATOM 1740 O O . THR B 1 30 ? 9.305 48 26.75 1 35.66 30 THR B O 1
ATOM 1743 N N . THR B 1 31 ? 10.25 49.812 25.766 1 35.03 31 THR B N 1
ATOM 1744 C CA . THR B 1 31 ? 9.445 49.375 24.641 1 35.03 31 THR B CA 1
ATOM 1745 C C . THR B 1 31 ? 9.93 48.031 24.109 1 35.03 31 THR B C 1
ATOM 1747 O O . THR B 1 31 ? 9.32 47.469 23.219 1 35.03 31 THR B O 1
ATOM 1750 N N . ARG B 1 32 ? 11.258 47.781 24.328 1 34.84 32 ARG B N 1
ATOM 1751 C CA . ARG B 1 32 ? 11.727 46.656 23.5 1 34.84 32 ARG B CA 1
ATOM 1752 C C . ARG B 1 32 ? 11.016 45.375 23.875 1 34.84 32 ARG B C 1
ATOM 1754 O O . ARG B 1 32 ? 11.281 44.312 23.297 1 34.84 32 ARG B O 1
ATOM 1761 N N . HIS B 1 33 ? 10.609 45.469 25.219 1 36.19 33 HIS B N 1
ATOM 1762 C CA . HIS B 1 33 ? 10.281 44.094 25.578 1 36.19 33 HIS B CA 1
ATOM 1763 C C . HIS B 1 33 ? 9.117 43.562 24.734 1 36.19 33 HIS B C 1
ATOM 1765 O O . HIS B 1 33 ? 8.758 42.406 24.859 1 36.19 33 HIS B O 1
ATOM 1771 N N . LEU B 1 34 ? 8.258 44.5 24.297 1 36.88 34 LEU B N 1
ATOM 1772 C CA . LEU B 1 34 ? 7.031 43.875 23.844 1 36.88 34 LEU B CA 1
ATOM 1773 C C . LEU B 1 34 ? 7.301 42.969 22.641 1 36.88 34 LEU B C 1
ATOM 1775 O O . LEU B 1 34 ? 6.512 42.062 22.344 1 36.88 34 LEU B O 1
ATOM 1779 N N . LEU B 1 35 ? 8.203 43.5 21.797 1 36.84 35 LEU B N 1
ATOM 1780 C CA . LEU B 1 35 ? 8.133 42.781 20.531 1 36.84 35 LEU B CA 1
ATOM 1781 C C . LEU B 1 35 ? 8.695 41.375 20.688 1 36.84 35 LEU B C 1
ATOM 1783 O O . LEU B 1 35 ? 8.844 40.656 19.703 1 36.84 35 LEU B O 1
ATOM 1787 N N . HIS B 1 36 ? 9.555 41.25 21.75 1 36.19 36 HIS B N 1
ATOM 1788 C CA . HIS B 1 36 ? 9.914 39.844 21.75 1 36.19 36 HIS B CA 1
ATOM 1789 C C . HIS B 1 36 ? 8.672 38.938 21.797 1 36.19 36 HIS B C 1
ATOM 1791 O O . HIS B 1 36 ? 8.25 38.531 22.875 1 36.19 36 HIS B O 1
ATOM 1797 N N . GLN B 1 37 ? 7.496 39.5 21.531 1 32.34 37 GLN B N 1
ATOM 1798 C CA . GLN B 1 37 ? 6.477 38.469 21.453 1 32.34 37 GLN B CA 1
ATOM 1799 C C . GLN B 1 37 ? 7.082 37.156 21.031 1 32.34 37 GLN B C 1
ATOM 1801 O O . GLN B 1 37 ? 8.164 37.094 20.438 1 32.34 37 GLN B O 1
ATOM 1806 N N . ALA B 1 38 ? 6.402 35.969 21.422 1 33.84 38 ALA B N 1
ATOM 1807 C CA . ALA B 1 38 ? 6.27 34.531 21.266 1 33.84 38 ALA B CA 1
ATOM 1808 C C . ALA B 1 38 ? 6.418 34.094 19.812 1 33.84 38 ALA B C 1
ATOM 1810 O O . ALA B 1 38 ? 5.457 34.156 19.047 1 33.84 38 ALA B O 1
ATOM 1811 N N . GLN B 1 39 ? 7.137 34.812 19.016 1 32.84 39 GLN B N 1
ATOM 1812 C CA . GLN B 1 39 ? 7.266 33.844 17.922 1 32.84 39 GLN B CA 1
ATOM 1813 C C . GLN B 1 39 ? 7.555 32.438 18.453 1 32.84 39 GLN B C 1
ATOM 1815 O O . GLN B 1 39 ? 8.664 32.156 18.906 1 32.84 39 GLN B O 1
ATOM 1820 N N . GLN B 1 40 ? 6.855 31.891 19.422 1 32.81 40 GLN B N 1
ATOM 1821 C CA . GLN B 1 40 ? 6.93 30.438 19.438 1 32.81 40 GLN B CA 1
ATOM 1822 C C . GLN B 1 40 ? 7.305 29.875 18.062 1 32.81 40 GLN B C 1
ATOM 1824 O O . GLN B 1 40 ? 6.531 29.984 17.109 1 32.81 40 GLN B O 1
ATOM 1829 N N . GLN B 1 41 ? 8.375 30.312 17.469 1 35.28 41 GLN B N 1
ATOM 1830 C CA . GLN B 1 41 ? 8.812 29.406 16.406 1 35.28 41 GLN B CA 1
ATOM 1831 C C . GLN B 1 41 ? 8.234 28.016 16.594 1 35.28 41 GLN B C 1
ATOM 1833 O O . GLN B 1 41 ? 8.633 27.297 17.531 1 35.28 41 GLN B O 1
ATOM 1838 N N . GLN B 1 42 ? 6.957 27.844 16.75 1 39.22 42 GLN B N 1
ATOM 1839 C CA . GLN B 1 42 ? 6.406 26.5 16.75 1 39.22 42 GLN B CA 1
ATOM 1840 C C . GLN B 1 42 ? 7.297 25.547 15.945 1 39.22 42 GLN B C 1
ATOM 1842 O O . GLN B 1 42 ? 7.426 25.688 14.734 1 39.22 42 GLN B O 1
ATOM 1847 N N . SER B 1 43 ? 8.547 25.422 16.156 1 47.91 43 SER B N 1
ATOM 1848 C CA . SER B 1 43 ? 9.297 24.328 15.578 1 47.91 43 SER B CA 1
ATOM 1849 C C . SER B 1 43 ? 8.367 23.234 15.062 1 47.91 43 SER B C 1
ATOM 1851 O O . SER B 1 43 ? 7.738 22.531 15.852 1 47.91 43 SER B O 1
ATOM 1853 N N . ALA B 1 44 ? 7.465 23.594 14.133 1 59.47 44 ALA B N 1
ATOM 1854 C CA . ALA B 1 44 ? 6.395 22.703 13.711 1 59.47 44 ALA B CA 1
ATOM 1855 C C . ALA B 1 44 ? 6.895 21.266 13.594 1 59.47 44 ALA B C 1
ATOM 1857 O O . ALA B 1 44 ? 7.883 21 12.906 1 59.47 44 ALA B O 1
ATOM 1858 N N . GLY B 1 45 ? 6.996 20.562 14.672 1 86.5 45 GLY B N 1
ATOM 1859 C CA . GLY B 1 45 ? 7.32 19.156 14.859 1 86.5 45 GLY B CA 1
ATOM 1860 C C . GLY B 1 45 ? 6.898 18.297 13.688 1 86.5 45 GLY B C 1
ATOM 1861 O O . GLY B 1 45 ? 6.602 18.797 12.602 1 86.5 45 GLY B O 1
ATOM 1862 N N . THR B 1 46 ? 7.246 17.172 13.672 1 96.31 46 THR B N 1
ATOM 1863 C CA . THR B 1 46 ? 6.887 16.172 12.664 1 96.31 46 THR B CA 1
ATOM 1864 C C . THR B 1 46 ? 5.535 15.539 12.992 1 96.31 46 THR B C 1
ATOM 1866 O O . THR B 1 46 ? 5.035 15.672 14.109 1 96.31 46 THR B O 1
ATOM 1869 N N . ALA B 1 47 ? 4.91 15.008 11.992 1 97.62 47 ALA B N 1
ATOM 1870 C CA . ALA B 1 47 ? 3.625 14.336 12.172 1 97.62 47 ALA B CA 1
ATOM 1871 C C . ALA B 1 47 ? 3.779 13.062 12.992 1 97.62 47 ALA B C 1
ATOM 1873 O O . ALA B 1 47 ? 2.803 12.555 13.555 1 97.62 47 ALA B O 1
ATOM 1874 N N . GLU B 1 48 ? 4.918 12.547 13.117 1 97.69 48 GLU B N 1
ATOM 1875 C CA . GLU B 1 48 ? 5.258 11.359 13.906 1 97.69 48 GLU B CA 1
ATOM 1876 C C . GLU B 1 48 ? 4.422 10.156 13.484 1 97.69 48 GLU B C 1
ATOM 1878 O O . GLU B 1 48 ? 3.719 9.562 14.305 1 97.69 48 GLU B O 1
ATOM 1883 N N . VAL B 1 49 ? 4.578 9.734 12.234 1 98.56 49 VAL B N 1
ATOM 1884 C CA . VAL B 1 49 ? 3.818 8.602 11.719 1 98.56 49 VAL B CA 1
ATOM 1885 C C . VAL B 1 49 ? 4.387 7.301 12.289 1 98.56 49 VAL B C 1
ATOM 1887 O O . VAL B 1 49 ? 5.582 7.219 12.586 1 98.56 49 VAL B O 1
ATOM 1890 N N . GLY B 1 50 ? 3.465 6.316 12.5 1 98.25 50 GLY B N 1
ATOM 1891 C CA . GLY B 1 50 ? 3.838 5.012 13.023 1 98.25 50 GLY B CA 1
ATOM 1892 C C . GLY B 1 50 ? 3.557 3.877 12.062 1 98.25 50 GLY B C 1
ATOM 1893 O O . GLY B 1 50 ? 3.961 3.93 10.898 1 98.25 50 GLY B O 1
ATOM 1894 N N . ARG B 1 51 ? 2.869 2.863 12.5 1 98.69 51 ARG B N 1
ATOM 1895 C CA . ARG B 1 51 ? 2.57 1.624 11.789 1 98.69 51 ARG B CA 1
ATOM 1896 C C . ARG B 1 51 ? 1.767 1.897 10.523 1 98.69 51 ARG B C 1
ATOM 1898 O O . ARG B 1 51 ? 0.924 2.797 10.5 1 98.69 51 ARG B O 1
ATOM 1905 N N . LEU B 1 52 ? 2.072 1.122 9.445 1 98.94 52 LEU B N 1
ATOM 1906 C CA . LEU B 1 52 ? 1.12 1.03 8.344 1 98.94 52 LEU B CA 1
ATOM 1907 C C . LEU B 1 52 ? -0.124 0.255 8.758 1 98.94 52 LEU B C 1
ATOM 1909 O O . LEU B 1 52 ? -0.062 -0.958 8.977 1 98.94 52 LEU B O 1
ATOM 1913 N N . ASN B 1 53 ? -1.206 0.954 8.883 1 98.75 53 ASN B N 1
ATOM 1914 C CA . ASN B 1 53 ? -2.451 0.358 9.359 1 98.75 53 ASN B CA 1
ATOM 1915 C C . ASN B 1 53 ? -3.066 -0.561 8.305 1 98.75 53 ASN B C 1
ATOM 1917 O O . ASN B 1 53 ? -3.475 -1.682 8.617 1 98.75 53 ASN B O 1
ATOM 1921 N N . HIS B 1 54 ? -3.16 -0.037 7.117 1 98.94 54 HIS B N 1
ATOM 1922 C CA . HIS B 1 54 ? -3.695 -0.837 6.02 1 98.94 54 HIS B CA 1
ATOM 1923 C C . HIS B 1 54 ? -3.363 -0.214 4.668 1 98.94 54 HIS B C 1
ATOM 1925 O O . HIS B 1 54 ? -2.949 0.945 4.602 1 98.94 54 HIS B O 1
ATOM 1931 N N . VAL B 1 55 ? -3.424 -1.032 3.656 1 98.94 55 VAL B N 1
ATOM 1932 C CA . VAL B 1 55 ? -3.494 -0.624 2.256 1 98.94 55 VAL B CA 1
ATOM 1933 C C . VAL B 1 55 ? -4.914 -0.831 1.729 1 98.94 55 VAL B C 1
ATOM 1935 O O . VAL B 1 55 ? -5.469 -1.927 1.836 1 98.94 55 VAL B O 1
ATOM 1938 N N . ALA B 1 56 ? -5.48 0.213 1.159 1 98.94 56 ALA B N 1
ATOM 1939 C CA . ALA B 1 56 ? -6.836 0.103 0.63 1 98.94 56 ALA B CA 1
ATOM 1940 C C . ALA B 1 56 ? -6.82 -0.064 -0.887 1 98.94 56 ALA B C 1
ATOM 1942 O O . ALA B 1 56 ? -6.16 0.7 -1.595 1 98.94 56 ALA B O 1
ATOM 1943 N N . ILE B 1 57 ? -7.504 -1.048 -1.335 1 98.94 57 ILE B N 1
ATOM 1944 C CA . ILE B 1 57 ? -7.633 -1.33 -2.76 1 98.94 57 ILE B CA 1
ATOM 1945 C C . ILE B 1 57 ? -9.102 -1.225 -3.174 1 98.94 57 ILE B C 1
ATOM 1947 O O . ILE B 1 57 ? -9.961 -1.888 -2.596 1 98.94 57 ILE B O 1
ATOM 1951 N N . ALA B 1 58 ? -9.391 -0.348 -4.133 1 98.94 58 ALA B N 1
ATOM 1952 C CA . ALA B 1 58 ? -10.711 -0.302 -4.75 1 98.94 58 ALA B CA 1
ATOM 1953 C C . ALA B 1 58 ? -10.875 -1.419 -5.777 1 98.94 58 ALA B C 1
ATOM 1955 O O . ALA B 1 58 ? -10.031 -1.6 -6.648 1 98.94 58 ALA B O 1
ATOM 1956 N N . VAL B 1 59 ? -11.945 -2.133 -5.652 1 98.94 59 VAL B N 1
ATOM 1957 C CA . VAL B 1 59 ? -12.125 -3.299 -6.516 1 98.94 59 VAL B CA 1
ATOM 1958 C C . VAL B 1 59 ? -13.477 -3.217 -7.227 1 98.94 59 VAL B C 1
ATOM 1960 O O . VAL B 1 59 ? -14.477 -2.816 -6.625 1 98.94 59 VAL B O 1
ATOM 1963 N N . PRO B 1 60 ? -13.562 -3.564 -8.5 1 98.69 60 PRO B N 1
ATOM 1964 C CA . PRO B 1 60 ? -14.82 -3.486 -9.25 1 98.69 60 PRO B CA 1
ATOM 1965 C C . PRO B 1 60 ? -15.812 -4.57 -8.836 1 98.69 60 PRO B C 1
ATOM 1967 O O . PRO B 1 60 ? -17.031 -4.375 -8.961 1 98.69 60 PRO B O 1
ATOM 1970 N N . ASP B 1 61 ? -15.312 -5.738 -8.414 1 98.69 61 ASP B N 1
ATOM 1971 C CA . ASP B 1 61 ? -16.109 -6.879 -7.973 1 98.69 61 ASP B CA 1
ATOM 1972 C C . ASP B 1 61 ? -15.602 -7.418 -6.637 1 98.69 61 ASP B C 1
ATOM 1974 O O . ASP B 1 61 ? -14.617 -8.164 -6.602 1 98.69 61 ASP B O 1
ATOM 1978 N N . LEU B 1 62 ? -16.297 -7.055 -5.59 1 98.88 62 LEU B N 1
ATOM 1979 C CA . LEU B 1 62 ? -15.836 -7.316 -4.234 1 98.88 62 LEU B CA 1
ATOM 1980 C C . LEU B 1 62 ? -15.781 -8.812 -3.957 1 98.88 62 LEU B C 1
ATOM 1982 O O . LEU B 1 62 ? -14.82 -9.305 -3.365 1 98.88 62 LEU B O 1
ATOM 1986 N N . ALA B 1 63 ? -16.812 -9.523 -4.289 1 98.81 63 ALA B N 1
ATOM 1987 C CA . ALA B 1 63 ? -16.875 -10.969 -4.047 1 98.81 63 ALA B CA 1
ATOM 1988 C C . ALA B 1 63 ? -15.734 -11.695 -4.762 1 98.81 63 ALA B C 1
ATOM 1990 O O . ALA B 1 63 ? -15.086 -12.562 -4.18 1 98.81 63 ALA B O 1
ATOM 1991 N N . LYS B 1 64 ? -15.492 -11.359 -5.992 1 98.5 64 LYS B N 1
ATOM 1992 C CA . LYS B 1 64 ? -14.422 -11.969 -6.773 1 98.5 64 LYS B CA 1
ATOM 1993 C C . LYS B 1 64 ? -13.055 -11.664 -6.168 1 98.5 64 LYS B C 1
ATOM 1995 O O . LYS B 1 64 ? -12.203 -12.547 -6.074 1 98.5 64 LYS B O 1
ATOM 2000 N N . ALA B 1 65 ? -12.844 -10.43 -5.805 1 98.81 65 ALA B N 1
ATOM 2001 C CA . ALA B 1 65 ? -11.586 -10.039 -5.184 1 98.81 65 ALA B CA 1
ATOM 2002 C C . ALA B 1 65 ? -11.359 -10.805 -3.881 1 98.81 65 ALA B C 1
ATOM 2004 O O . ALA B 1 65 ? -10.273 -11.344 -3.65 1 98.81 65 ALA B O 1
ATOM 2005 N N . ALA B 1 66 ? -12.367 -10.828 -3.041 1 98.88 66 ALA B N 1
ATOM 2006 C CA . ALA B 1 66 ? -12.273 -11.531 -1.767 1 98.88 66 ALA B CA 1
ATOM 2007 C C . ALA B 1 66 ? -11.922 -13 -1.979 1 98.88 66 ALA B C 1
ATOM 2009 O O . ALA B 1 66 ? -11.078 -13.555 -1.276 1 98.88 66 ALA B O 1
ATOM 2010 N N . GLU B 1 67 ? -12.547 -13.578 -2.904 1 98.38 67 GLU B N 1
ATOM 2011 C CA . GLU B 1 67 ? -12.312 -14.992 -3.188 1 98.38 67 GLU B CA 1
ATOM 2012 C C . GLU B 1 67 ? -10.898 -15.234 -3.697 1 98.38 67 GLU B C 1
ATOM 2014 O O . GLU B 1 67 ? -10.273 -16.25 -3.369 1 98.38 67 GLU B O 1
ATOM 2019 N N . ARG B 1 68 ? -10.414 -14.375 -4.516 1 98.31 68 ARG B N 1
ATOM 2020 C CA . ARG B 1 68 ? -9.039 -14.492 -4.984 1 98.31 68 ARG B CA 1
ATOM 2021 C C . ARG B 1 68 ? -8.062 -14.477 -3.812 1 98.31 68 ARG B C 1
ATOM 2023 O O . ARG B 1 68 ? -7.148 -15.305 -3.75 1 98.31 68 ARG B O 1
ATOM 2030 N N . TYR B 1 69 ? -8.219 -13.555 -2.9 1 98.75 69 TYR B N 1
ATOM 2031 C CA . TYR B 1 69 ? -7.328 -13.484 -1.746 1 98.75 69 TYR B CA 1
ATOM 2032 C C . TYR B 1 69 ? -7.488 -14.719 -0.867 1 98.75 69 TYR B C 1
ATOM 2034 O O . TYR B 1 69 ? -6.508 -15.227 -0.317 1 98.75 69 TYR B O 1
ATOM 2042 N N . ARG B 1 70 ? -8.68 -15.18 -0.72 1 98.31 70 ARG B N 1
ATOM 2043 C CA . ARG B 1 70 ? -8.953 -16.328 0.133 1 98.31 70 ARG B CA 1
ATOM 2044 C C . ARG B 1 70 ? -8.469 -17.625 -0.525 1 98.31 70 ARG B C 1
ATOM 2046 O O . ARG B 1 70 ? -7.617 -18.328 0.02 1 98.31 70 ARG B O 1
ATOM 2053 N N . ALA B 1 71 ? -8.891 -17.922 -1.725 1 97.81 71 ALA B N 1
ATOM 2054 C CA . ALA B 1 71 ? -8.789 -19.25 -2.32 1 97.81 71 ALA B CA 1
ATOM 2055 C C . ALA B 1 71 ? -7.531 -19.375 -3.18 1 97.81 71 ALA B C 1
ATOM 2057 O O . ALA B 1 71 ? -7.047 -20.484 -3.434 1 97.81 71 ALA B O 1
ATOM 2058 N N . VAL B 1 72 ? -7.035 -18.312 -3.674 1 98.06 72 VAL B N 1
ATOM 2059 C CA . VAL B 1 72 ? -5.879 -18.375 -4.559 1 98.06 72 VAL B CA 1
ATOM 2060 C C . VAL B 1 72 ? -4.625 -17.922 -3.803 1 98.06 72 VAL B C 1
ATOM 2062 O O . VAL B 1 72 ? -3.613 -18.625 -3.805 1 98.06 72 VAL B O 1
ATOM 2065 N N . LEU B 1 73 ? -4.699 -16.812 -3.102 1 98.5 73 LEU B N 1
ATOM 2066 C CA . LEU B 1 73 ? -3.527 -16.266 -2.424 1 98.5 73 LEU B CA 1
ATOM 2067 C C . LEU B 1 73 ? -3.383 -16.859 -1.027 1 98.5 73 LEU B C 1
ATOM 2069 O O . LEU B 1 73 ? -2.311 -16.781 -0.424 1 98.5 73 LEU B O 1
ATOM 2073 N N . GLY B 1 74 ? -4.473 -17.422 -0.5 1 98.5 74 GLY B N 1
ATOM 2074 C CA . GLY B 1 74 ? -4.402 -18.188 0.741 1 98.5 74 GLY B CA 1
ATOM 2075 C C . GLY B 1 74 ? -4.422 -17.297 1.977 1 98.5 74 GLY B C 1
ATOM 2076 O O . GLY B 1 74 ? -3.891 -17.688 3.023 1 98.5 74 GLY B O 1
ATOM 2077 N N . ALA B 1 75 ? -4.953 -16.125 1.891 1 98.69 75 ALA B N 1
ATOM 2078 C CA . ALA B 1 75 ? -5.047 -15.211 3.027 1 98.69 75 ALA B CA 1
ATOM 2079 C C . ALA B 1 75 ? -6.348 -15.422 3.797 1 98.69 75 ALA B C 1
ATOM 2081 O O . ALA B 1 75 ? -7.293 -16.016 3.275 1 98.69 75 ALA B O 1
ATOM 2082 N N . LYS B 1 76 ? -6.293 -14.961 5.117 1 98.75 76 LYS B N 1
ATOM 2083 C CA . LYS B 1 76 ? -7.527 -14.859 5.887 1 98.75 76 LYS B CA 1
ATOM 2084 C C . LYS B 1 76 ? -8.344 -13.641 5.465 1 98.75 76 LYS B C 1
ATOM 2086 O O . LYS B 1 76 ? -7.828 -12.523 5.438 1 98.75 76 LYS B O 1
ATOM 2091 N N . VAL B 1 77 ? -9.625 -13.844 5.152 1 98.88 77 VAL B N 1
ATOM 2092 C CA . VAL B 1 77 ? -10.461 -12.797 4.57 1 98.88 77 VAL B CA 1
ATOM 2093 C C . VAL B 1 77 ? -11.766 -12.68 5.352 1 98.88 77 VAL B C 1
ATOM 2095 O O . VAL B 1 77 ? -12.406 -13.695 5.664 1 98.88 77 VAL B O 1
ATOM 2098 N N . SER B 1 78 ? -12.188 -11.508 5.691 1 98.81 78 SER B N 1
ATOM 2099 C CA . SER B 1 78 ? -13.414 -11.281 6.449 1 98.81 78 SER B CA 1
ATOM 2100 C C . SER B 1 78 ? -14.641 -11.375 5.551 1 98.81 78 SER B C 1
ATOM 2102 O O . SER B 1 78 ? -14.516 -11.43 4.324 1 98.81 78 SER B O 1
ATOM 2104 N N . ALA B 1 79 ? -15.805 -11.406 6.23 1 98.69 79 ALA B N 1
ATOM 2105 C CA . ALA B 1 79 ? -17.047 -11.156 5.512 1 98.69 79 ALA B CA 1
ATOM 2106 C C . ALA B 1 79 ? -17.156 -9.703 5.078 1 98.69 79 ALA B C 1
ATOM 2108 O O . ALA B 1 79 ? -16.531 -8.82 5.684 1 98.69 79 ALA B O 1
ATOM 2109 N N . PRO B 1 80 ? -17.891 -9.492 3.965 1 98.75 80 PRO B N 1
ATOM 2110 C CA . PRO B 1 80 ? -18.125 -8.094 3.604 1 98.75 80 PRO B CA 1
ATOM 2111 C C . PRO B 1 80 ? -18.844 -7.316 4.699 1 98.75 80 PRO B C 1
ATOM 2113 O O . PRO B 1 80 ? -19.734 -7.859 5.363 1 98.75 80 PRO B O 1
ATOM 2116 N N . GLN B 1 81 ? -18.422 -6.07 4.941 1 98.38 81 GLN B N 1
ATOM 2117 C CA . GLN B 1 81 ? -19 -5.172 5.934 1 98.38 81 GLN B CA 1
ATOM 2118 C C . GLN B 1 81 ? -19.469 -3.875 5.289 1 98.38 81 GLN B C 1
ATOM 2120 O O . GLN B 1 81 ? -18.656 -3.057 4.855 1 98.38 81 GLN B O 1
ATOM 2125 N N . PRO B 1 82 ? -20.766 -3.693 5.227 1 98.06 82 PRO B N 1
ATOM 2126 C CA . PRO B 1 82 ? -21.25 -2.396 4.738 1 98.06 82 PRO B CA 1
ATOM 2127 C C . PRO B 1 82 ? -20.953 -1.258 5.715 1 98.06 82 PRO B C 1
ATOM 2129 O O . PRO B 1 82 ? -21.078 -1.434 6.93 1 98.06 82 PRO B O 1
ATOM 2132 N N . VAL B 1 83 ? -20.453 -0.154 5.223 1 96.94 83 VAL B N 1
ATOM 2133 C CA . VAL B 1 83 ? -20.25 1.08 5.973 1 96.94 83 VAL B CA 1
ATOM 2134 C C . VAL B 1 83 ? -20.969 2.234 5.281 1 96.94 83 VAL B C 1
ATOM 2136 O O . VAL B 1 83 ? -20.328 3.082 4.648 1 96.94 83 VAL B O 1
ATOM 2139 N N . PRO B 1 84 ? -22.25 2.324 5.43 1 96.25 84 PRO B N 1
ATOM 2140 C CA . PRO B 1 84 ? -23.062 3.273 4.664 1 96.25 84 PRO B CA 1
ATOM 2141 C C . PRO B 1 84 ? -22.609 4.719 4.844 1 96.25 84 PRO B C 1
ATOM 2143 O O . PRO B 1 84 ? -22.641 5.504 3.896 1 96.25 84 PRO B O 1
ATOM 2146 N N . GLU B 1 85 ? -22.172 5.078 6.039 1 93.94 85 GLU B N 1
ATOM 2147 C CA . GLU B 1 85 ? -21.75 6.445 6.32 1 93.94 85 GLU B CA 1
ATOM 2148 C C . GLU B 1 85 ? -20.547 6.84 5.477 1 93.94 85 GLU B C 1
ATOM 2150 O O . GLU B 1 85 ? -20.328 8.023 5.219 1 93.94 85 GLU B O 1
ATOM 2155 N N . HIS B 1 86 ? -19.859 5.844 4.996 1 95.31 86 HIS B N 1
ATOM 2156 C CA . HIS B 1 86 ? -18.672 6.121 4.199 1 95.31 86 HIS B CA 1
ATOM 2157 C C . HIS B 1 86 ? -18.875 5.707 2.746 1 95.31 86 HIS B C 1
ATOM 2159 O O . HIS B 1 86 ? -17.953 5.789 1.936 1 95.31 86 HIS B O 1
ATOM 2165 N N . GLY B 1 87 ? -20.062 5.18 2.428 1 97.19 87 GLY B N 1
ATOM 2166 C CA . GLY B 1 87 ? -20.438 4.852 1.061 1 97.19 87 GLY B CA 1
ATOM 2167 C C . GLY B 1 87 ? -19.625 3.705 0.481 1 97.19 87 GLY B C 1
ATOM 2168 O O . GLY B 1 87 ? -19.359 3.672 -0.722 1 97.19 87 GLY B O 1
ATOM 2169 N N . VAL B 1 88 ? -19.172 2.787 1.383 1 98.31 88 VAL B N 1
ATOM 2170 C CA . VAL B 1 88 ? -18.375 1.677 0.87 1 98.31 88 VAL B CA 1
ATOM 2171 C C . VAL B 1 88 ? -18.812 0.378 1.547 1 98.31 88 VAL B C 1
ATOM 2173 O O . VAL B 1 88 ? -19.422 0.401 2.621 1 98.31 88 VAL B O 1
ATOM 2176 N N . THR B 1 89 ? -18.656 -0.73 0.887 1 98.62 89 THR B N 1
ATOM 2177 C CA . THR B 1 89 ? -18.547 -2.047 1.503 1 98.62 89 THR B CA 1
ATOM 2178 C C . THR B 1 89 ? -17.078 -2.477 1.587 1 98.62 89 THR B C 1
ATOM 2180 O O . THR B 1 89 ? -16.328 -2.332 0.62 1 98.62 89 THR B O 1
ATOM 2183 N N . VAL B 1 90 ? -16.703 -2.971 2.768 1 98.5 90 VAL B N 1
ATOM 2184 C CA . VAL B 1 90 ? -15.297 -3.289 3.006 1 98.5 90 VAL B CA 1
ATOM 2185 C C . VAL B 1 90 ? -15.148 -4.785 3.273 1 98.5 90 VAL B C 1
ATOM 2187 O O . VAL B 1 90 ? -15.984 -5.391 3.951 1 98.5 90 VAL B O 1
ATOM 2190 N N . VAL B 1 91 ? -14.172 -5.387 2.719 1 98.88 91 VAL B N 1
ATOM 2191 C CA . VAL B 1 91 ? -13.633 -6.691 3.1 1 98.88 91 VAL B CA 1
ATOM 2192 C C . VAL B 1 91 ? -12.188 -6.539 3.564 1 98.88 91 VAL B C 1
ATOM 2194 O O . VAL B 1 91 ? -11.391 -5.859 2.914 1 98.88 91 VAL B O 1
ATOM 2197 N N . PHE B 1 92 ? -11.844 -7.18 4.668 1 98.81 92 PHE B N 1
ATOM 2198 C CA . PHE B 1 92 ? -10.484 -7.141 5.176 1 98.81 92 PHE B CA 1
ATOM 2199 C C . PHE B 1 92 ? -9.734 -8.414 4.82 1 98.81 92 PHE B C 1
ATOM 2201 O O . PHE B 1 92 ? -10.227 -9.523 5.062 1 98.81 92 PHE B O 1
ATOM 2208 N N . VAL B 1 93 ? -8.617 -8.273 4.172 1 98.94 93 VAL B N 1
ATOM 2209 C CA . VAL B 1 93 ? -7.613 -9.328 4.035 1 98.94 93 VAL B CA 1
ATOM 2210 C C . VAL B 1 93 ? -6.582 -9.203 5.156 1 98.94 93 VAL B C 1
ATOM 2212 O O . VAL B 1 93 ? -5.809 -8.242 5.191 1 98.94 93 VAL B O 1
ATOM 2215 N N . GLU B 1 94 ? -6.57 -10.117 6.031 1 98.75 94 GLU B N 1
ATOM 2216 C CA . GLU B 1 94 ? -5.691 -10.062 7.199 1 98.75 94 GLU B CA 1
ATOM 2217 C C . GLU B 1 94 ? -4.32 -10.656 6.887 1 98.75 94 GLU B C 1
ATOM 2219 O O . GLU B 1 94 ? -4.223 -11.805 6.457 1 98.75 94 GLU B O 1
ATOM 2224 N N . LEU B 1 95 ? -3.332 -9.867 7.059 1 98.69 95 LEU B N 1
ATOM 2225 C CA . LEU B 1 95 ? -1.941 -10.297 6.996 1 98.69 95 LEU B CA 1
ATOM 2226 C C . LEU B 1 95 ? -1.307 -10.297 8.383 1 98.69 95 LEU B C 1
ATOM 2228 O O . LEU B 1 95 ? -1.839 -9.68 9.312 1 98.69 95 LEU B O 1
ATOM 2232 N N . PRO B 1 96 ? -0.167 -10.969 8.547 1 98.44 96 PRO B N 1
ATOM 2233 C CA . PRO B 1 96 ? 0.439 -11.062 9.883 1 98.44 96 PRO B CA 1
ATOM 2234 C C . PRO B 1 96 ? 0.781 -9.695 10.461 1 98.44 96 PRO B C 1
ATOM 2236 O O . PRO B 1 96 ? 0.801 -9.523 11.688 1 98.44 96 PRO B O 1
ATOM 2239 N N . ASN B 1 97 ? 1.015 -8.727 9.711 1 98.75 97 ASN B N 1
ATOM 2240 C CA . ASN B 1 97 ? 1.565 -7.484 10.234 1 98.75 97 ASN B CA 1
ATOM 2241 C C . ASN B 1 97 ? 0.683 -6.289 9.891 1 98.75 97 ASN B C 1
ATOM 2243 O O . ASN B 1 97 ? 0.897 -5.188 10.398 1 98.75 97 ASN B O 1
ATOM 2247 N N . THR B 1 98 ? -0.282 -6.379 9.078 1 98.81 98 THR B N 1
ATOM 2248 C CA . THR B 1 98 ? -1.188 -5.328 8.625 1 98.81 98 THR B CA 1
ATOM 2249 C C . THR B 1 98 ? -2.414 -5.93 7.941 1 98.81 98 THR B C 1
ATOM 2251 O O . THR B 1 98 ? -2.746 -7.098 8.164 1 98.81 98 THR B O 1
ATOM 2254 N N . LYS B 1 99 ? -3.137 -5.07 7.16 1 98.81 99 LYS B N 1
ATOM 2255 C CA . LYS B 1 99 ? -4.305 -5.535 6.414 1 98.81 99 LYS B CA 1
ATOM 2256 C C . LYS B 1 99 ? -4.363 -4.891 5.031 1 98.81 99 LYS B C 1
ATOM 2258 O O . LYS B 1 99 ? -3.852 -3.789 4.832 1 98.81 99 LYS B O 1
ATOM 2263 N N . ILE B 1 100 ? -4.918 -5.645 4.168 1 98.94 100 ILE B N 1
ATOM 2264 C CA . ILE B 1 100 ? -5.441 -5.062 2.936 1 98.94 100 ILE B CA 1
ATOM 2265 C C . ILE B 1 100 ? -6.949 -4.855 3.062 1 98.94 100 ILE B C 1
ATOM 2267 O O . ILE B 1 100 ? -7.672 -5.766 3.473 1 98.94 100 ILE B O 1
ATOM 2271 N N . GLU B 1 101 ? -7.367 -3.691 2.811 1 98.88 101 GLU B N 1
ATOM 2272 C CA . GLU B 1 101 ? -8.789 -3.361 2.787 1 98.88 101 GLU B CA 1
ATOM 2273 C C . GLU B 1 101 ? -9.32 -3.314 1.356 1 98.88 101 GLU B C 1
ATOM 2275 O O . GLU B 1 101 ? -8.914 -2.463 0.564 1 98.88 101 GLU B O 1
ATOM 2280 N N . LEU B 1 102 ? -10.195 -4.23 1.04 1 98.94 102 LEU B N 1
ATOM 2281 C CA . LEU B 1 102 ? -10.891 -4.195 -0.245 1 98.94 102 LEU B CA 1
ATOM 2282 C C . LEU B 1 102 ? -12.148 -3.342 -0.16 1 98.94 102 LEU B C 1
ATOM 2284 O O . LEU B 1 102 ? -12.992 -3.557 0.716 1 98.94 102 LEU B O 1
ATOM 2288 N N . LEU B 1 103 ? -12.266 -2.365 -1.063 1 98.88 103 LEU B N 1
ATOM 2289 C CA . LEU B 1 103 ? -13.359 -1.405 -1.033 1 98.88 103 LEU B CA 1
ATOM 2290 C C . LEU B 1 103 ? -14.227 -1.524 -2.285 1 98.88 103 LEU B C 1
ATOM 2292 O O . LEU B 1 103 ? -13.703 -1.5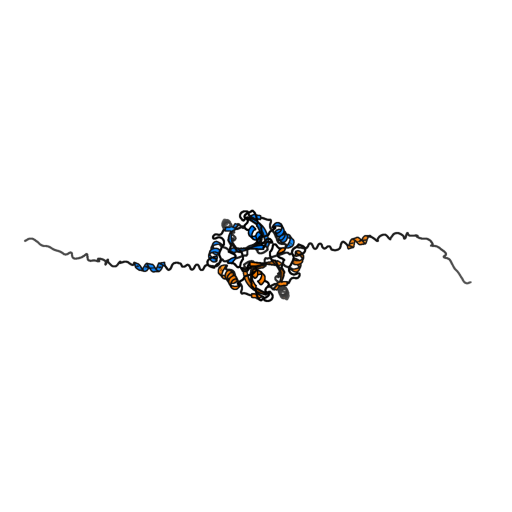98 -3.4 1 98.88 103 LEU B O 1
ATOM 2296 N N . HIS B 1 104 ? -15.453 -1.536 -2.123 1 98.88 104 HIS B N 1
ATOM 2297 C CA . HIS B 1 104 ? -16.422 -1.434 -3.205 1 98.88 104 HIS B CA 1
ATOM 2298 C C . HIS B 1 104 ? -17.484 -0.388 -2.891 1 98.88 104 HIS B C 1
ATOM 2300 O O . HIS B 1 104 ? -17.891 -0.234 -1.736 1 98.88 104 HIS B O 1
ATOM 2306 N N . PRO B 1 105 ? -17.984 0.305 -3.938 1 98.69 105 PRO B N 1
ATOM 2307 C CA . PRO B 1 105 ? -18.984 1.359 -3.715 1 98.69 105 PRO B CA 1
ATOM 2308 C C . PRO B 1 105 ? -20.266 0.833 -3.092 1 98.69 105 PRO B C 1
ATOM 2310 O O . PRO B 1 105 ? -20.719 -0.266 -3.426 1 98.69 105 PRO B O 1
ATOM 2313 N N . LEU B 1 106 ? -20.766 1.615 -2.18 1 98.31 106 LEU B N 1
ATOM 2314 C CA . LEU B 1 106 ? -22.078 1.395 -1.6 1 98.31 106 LEU B CA 1
ATOM 2315 C C . LEU B 1 106 ? -22.938 2.654 -1.696 1 98.31 106 LEU B C 1
ATOM 2317 O O . LEU B 1 106 ? -22.609 3.676 -1.082 1 98.31 106 LEU B O 1
ATOM 2321 N N . GLY B 1 107 ? -23.969 2.65 -2.57 1 96.25 107 GLY B N 1
ATOM 2322 C CA . GLY B 1 107 ? -24.859 3.787 -2.732 1 96.25 107 GLY B CA 1
ATOM 2323 C C . GLY B 1 107 ? -24.422 4.734 -3.832 1 96.25 107 GLY B C 1
ATOM 2324 O O . GLY B 1 107 ? -23.328 4.598 -4.375 1 96.25 107 GLY B O 1
ATOM 2325 N N . PRO B 1 108 ? -25.219 5.707 -4.195 1 93.88 108 PRO B N 1
ATOM 2326 C CA . PRO B 1 108 ? -25 6.578 -5.355 1 93.88 108 PRO B CA 1
ATOM 2327 C C . PRO B 1 108 ? -23.938 7.637 -5.105 1 93.88 108 PRO B C 1
ATOM 2329 O O . PRO B 1 108 ? -23.422 8.234 -6.055 1 93.88 108 PRO B O 1
ATOM 2332 N N . LYS B 1 109 ? -23.594 7.938 -3.859 1 92.94 109 LYS B N 1
ATOM 2333 C CA . LYS B 1 109 ? -22.641 8.992 -3.549 1 92.94 109 LYS B CA 1
ATOM 2334 C C . LYS B 1 109 ? -21.312 8.406 -3.057 1 92.94 109 LYS B C 1
ATOM 2336 O O . LYS B 1 109 ? -20.562 9.078 -2.352 1 92.94 109 LYS B O 1
ATOM 2341 N N . SER B 1 110 ? -21.047 7.305 -3.408 1 97.38 110 SER B N 1
ATOM 2342 C CA . SER B 1 110 ? -19.828 6.648 -2.938 1 97.38 110 SER B CA 1
ATOM 2343 C C . SER B 1 110 ? -18.578 7.426 -3.352 1 97.38 110 SER B C 1
ATOM 2345 O O . SER B 1 110 ? -18.406 7.742 -4.531 1 97.38 110 SER B O 1
ATOM 2347 N N . PRO B 1 111 ? -17.688 7.684 -2.354 1 94.12 111 PRO B N 1
ATOM 2348 C CA . PRO B 1 111 ? -16.453 8.398 -2.688 1 94.12 111 PRO B CA 1
ATOM 2349 C C . PRO B 1 111 ? -15.5 7.574 -3.551 1 94.12 111 PRO B C 1
ATOM 2351 O O . PRO B 1 111 ? -14.547 8.109 -4.117 1 94.12 111 PRO B O 1
ATOM 2354 N N . ILE B 1 112 ? -15.688 6.277 -3.682 1 97 112 ILE B N 1
ATOM 2355 C CA . ILE B 1 112 ? -14.758 5.418 -4.398 1 97 112 ILE B CA 1
ATOM 2356 C C . ILE B 1 112 ? -15.242 5.207 -5.832 1 97 112 ILE B C 1
ATOM 2358 O O . ILE B 1 112 ? -14.508 4.688 -6.676 1 97 112 ILE B O 1
ATOM 2362 N N . GLN B 1 113 ? -16.469 5.555 -6.133 1 98.12 113 GLN B N 1
ATOM 2363 C CA . GLN B 1 113 ? -17.031 5.344 -7.465 1 98.12 113 GLN B CA 1
ATOM 2364 C C . GLN B 1 113 ? -16.234 6.09 -8.523 1 98.12 113 GLN B C 1
ATOM 2366 O O . GLN B 1 113 ? -15.93 5.539 -9.586 1 98.12 113 GLN B O 1
ATOM 2371 N N . LYS B 1 114 ? -15.914 7.32 -8.289 1 97.5 114 LYS B N 1
ATOM 2372 C CA . LYS B 1 114 ? -15.156 8.109 -9.25 1 97.5 114 LYS B CA 1
ATOM 2373 C C . LYS B 1 114 ? -13.805 7.473 -9.539 1 97.5 114 LYS B C 1
ATOM 2375 O O . LYS B 1 114 ? -13.336 7.48 -10.68 1 97.5 114 LYS B O 1
ATOM 2380 N N . PHE B 1 115 ? -13.195 7.023 -8.469 1 98.25 115 PHE B N 1
ATOM 2381 C CA . PHE B 1 115 ? -11.914 6.34 -8.625 1 98.25 115 PHE B CA 1
ATOM 2382 C C . PHE B 1 115 ? -12.047 5.16 -9.586 1 98.25 115 PHE B C 1
ATOM 2384 O O . PHE B 1 115 ? -11.234 5 -10.5 1 98.25 115 PHE B O 1
ATOM 2391 N N . LEU B 1 116 ? -13.062 4.332 -9.461 1 98.56 116 LEU B N 1
ATOM 2392 C CA . LEU B 1 116 ? -13.258 3.15 -10.289 1 98.56 116 LEU B CA 1
ATOM 2393 C C . LEU B 1 116 ? -13.664 3.545 -11.711 1 98.56 116 LEU B C 1
ATOM 2395 O O . LEU B 1 116 ? -13.367 2.828 -12.664 1 98.56 116 LEU B O 1
ATOM 2399 N N . ASP B 1 117 ? -14.336 4.719 -11.836 1 98.31 117 ASP B N 1
ATOM 2400 C CA . ASP B 1 117 ? -14.648 5.219 -13.172 1 98.31 117 ASP B CA 1
ATOM 2401 C C . ASP B 1 117 ? -13.375 5.504 -13.969 1 98.31 117 ASP B C 1
ATOM 2403 O O . ASP B 1 117 ? -13.312 5.234 -15.164 1 98.31 117 ASP B O 1
ATOM 2407 N N . ARG B 1 118 ? -12.375 6.008 -13.266 1 97.56 118 ARG B N 1
ATOM 2408 C CA . ARG B 1 118 ? -11.109 6.359 -13.898 1 97.56 118 ARG B CA 1
ATOM 2409 C C . ARG B 1 118 ? -10.195 5.145 -14 1 97.56 118 ARG B C 1
ATOM 2411 O O . ARG B 1 118 ? -9.273 5.121 -14.82 1 97.56 118 ARG B O 1
ATOM 2418 N N . ASN B 1 119 ? -10.453 4.199 -13.102 1 97.94 119 ASN B N 1
ATOM 2419 C CA . ASN B 1 119 ? -9.68 2.963 -13.016 1 97.94 119 ASN B CA 1
ATOM 2420 C C . ASN B 1 119 ? -10.586 1.735 -13.023 1 97.94 119 ASN B C 1
ATOM 2422 O O . ASN B 1 119 ? -10.719 1.052 -12.008 1 97.94 119 ASN B O 1
ATOM 2426 N N . PRO B 1 120 ? -11.109 1.367 -14.18 1 98.38 120 PRO B N 1
ATOM 2427 C CA . PRO B 1 120 ? -12.141 0.333 -14.211 1 98.38 120 PRO B CA 1
ATOM 2428 C C . PRO B 1 120 ? -11.633 -1.031 -13.758 1 98.38 120 PRO B C 1
ATOM 2430 O O . PRO B 1 120 ? -12.422 -1.879 -13.328 1 98.38 120 PRO B O 1
ATOM 2433 N N . ALA B 1 121 ? -10.32 -1.288 -13.82 1 98.19 121 ALA B N 1
ATOM 2434 C CA . ALA B 1 121 ? -9.75 -2.557 -13.383 1 98.19 121 ALA B CA 1
ATOM 2435 C C . ALA B 1 121 ? -9.5 -2.557 -11.875 1 98.19 121 ALA B C 1
ATOM 2437 O O . ALA B 1 121 ? -9.148 -3.59 -11.297 1 98.19 121 ALA B O 1
ATOM 2438 N N . GLY B 1 122 ? -9.688 -1.426 -11.227 1 98.69 122 GLY B N 1
ATOM 2439 C CA . GLY B 1 122 ? -9.344 -1.271 -9.828 1 98.69 122 GLY B CA 1
ATOM 2440 C C . GLY B 1 122 ? -7.977 -0.654 -9.609 1 98.69 122 GLY B C 1
ATOM 2441 O O . GLY B 1 122 ? -7.406 -0.059 -10.531 1 98.69 122 GLY B O 1
ATOM 2442 N N . GLY B 1 123 ? -7.535 -0.719 -8.367 1 98.75 123 GLY B N 1
ATOM 2443 C CA . GLY B 1 123 ? -6.234 -0.158 -8.031 1 98.75 123 GLY B CA 1
ATOM 2444 C C . GLY B 1 123 ? -6.102 0.2 -6.566 1 98.75 123 GLY B C 1
ATOM 2445 O O . GLY B 1 123 ? -7.086 0.19 -5.824 1 98.75 123 GLY B O 1
ATOM 2446 N N . ILE B 1 124 ? -4.883 0.417 -6.176 1 98.94 124 ILE B N 1
ATOM 2447 C CA . ILE B 1 124 ? -4.641 0.882 -4.816 1 98.94 124 ILE B CA 1
ATOM 2448 C C . ILE B 1 124 ? -5.18 2.301 -4.652 1 98.94 124 ILE B C 1
ATOM 2450 O O . ILE B 1 124 ? -4.781 3.213 -5.379 1 98.94 124 ILE B O 1
ATOM 2454 N N . HIS B 1 125 ? -6.078 2.438 -3.691 1 98.81 125 HIS B N 1
ATOM 2455 C CA . HIS B 1 125 ? -6.754 3.715 -3.479 1 98.81 125 HIS B CA 1
ATOM 2456 C C . HIS B 1 125 ? -5.957 4.602 -2.527 1 98.81 125 HIS B C 1
ATOM 2458 O O . HIS B 1 125 ? -5.723 5.777 -2.818 1 98.81 125 HIS B O 1
ATOM 2464 N N . HIS B 1 126 ? -5.613 4.062 -1.364 1 98.81 126 HIS B N 1
ATOM 2465 C CA . HIS B 1 126 ? -4.848 4.832 -0.389 1 98.81 126 HIS B CA 1
ATOM 2466 C C . HIS B 1 126 ? -4.074 3.916 0.55 1 98.81 126 HIS B C 1
ATOM 2468 O O . HIS B 1 126 ? -4.312 2.705 0.58 1 98.81 126 HIS B O 1
ATOM 2474 N N . VAL B 1 127 ? -3.109 4.48 1.236 1 98.94 127 VAL B N 1
ATOM 2475 C CA . VAL B 1 127 ? -2.459 3.842 2.375 1 98.94 127 VAL B CA 1
ATOM 2476 C C . VAL B 1 127 ? -2.783 4.613 3.654 1 98.94 127 VAL B C 1
ATOM 2478 O O . VAL B 1 127 ? -3.014 5.824 3.615 1 98.94 127 VAL B O 1
ATOM 2481 N N . CYS B 1 128 ? -2.797 3.877 4.758 1 98.88 128 CYS B N 1
ATOM 2482 C CA . CYS B 1 128 ? -3.107 4.492 6.043 1 98.88 128 CYS B CA 1
ATOM 2483 C C . CYS B 1 128 ? -1.98 4.266 7.043 1 98.88 128 CYS B C 1
ATOM 2485 O O . CYS B 1 128 ? -1.569 3.129 7.273 1 98.88 128 CYS B O 1
ATOM 2487 N N . LEU B 1 129 ? -1.48 5.328 7.574 1 98.88 129 LEU B N 1
ATOM 2488 C CA . LEU B 1 129 ? -0.5 5.27 8.656 1 98.88 129 LEU B CA 1
ATOM 2489 C C . LEU B 1 129 ? -1.119 5.711 9.977 1 98.88 129 LEU B C 1
ATOM 2491 O O . LEU B 1 129 ? -1.927 6.641 10.008 1 98.88 129 LEU B O 1
ATOM 2495 N N . GLU B 1 130 ? -0.658 5.062 11.039 1 98.75 130 GLU B N 1
ATOM 2496 C CA . GLU B 1 130 ? -1.158 5.398 12.367 1 98.75 130 GLU B CA 1
ATOM 2497 C C . GLU B 1 130 ? -0.405 6.586 12.961 1 98.75 130 GLU B C 1
ATOM 2499 O O . GLU B 1 130 ? 0.792 6.75 12.719 1 98.75 130 GLU B O 1
ATOM 2504 N N . VAL B 1 131 ? -1.126 7.367 13.734 1 98.5 131 VAL B N 1
ATOM 2505 C CA . VAL B 1 131 ? -0.537 8.406 14.57 1 98.5 131 VAL B CA 1
ATOM 2506 C C . VAL B 1 131 ? -1.156 8.367 15.961 1 98.5 131 VAL B C 1
ATOM 2508 O O . VAL B 1 131 ? -2.254 7.836 16.141 1 98.5 131 VAL B O 1
ATOM 2511 N N . ALA B 1 132 ? -0.427 8.906 16.953 1 97.5 132 ALA B N 1
ATOM 2512 C CA . ALA B 1 132 ? -0.916 8.922 18.328 1 97.5 132 ALA B CA 1
ATOM 2513 C C . ALA B 1 132 ? -1.955 10.016 18.531 1 97.5 132 ALA B C 1
ATOM 2515 O O . ALA B 1 132 ? -2.871 9.875 19.344 1 97.5 132 ALA B O 1
ATOM 2516 N N . ASP B 1 133 ? -1.812 11.148 17.891 1 96.12 133 ASP B N 1
ATOM 2517 C CA . ASP B 1 133 ? -2.65 12.336 17.984 1 96.12 133 ASP B CA 1
ATOM 2518 C C . ASP B 1 133 ? -2.758 13.039 16.625 1 96.12 133 ASP B C 1
ATOM 2520 O O . ASP B 1 133 ? -1.84 13.75 16.219 1 96.12 133 ASP B O 1
ATOM 2524 N N . VAL B 1 134 ? -3.875 12.891 15.992 1 97.25 134 VAL B N 1
ATOM 2525 C CA . VAL B 1 134 ? -4.027 13.359 14.617 1 97.25 134 VAL B CA 1
ATOM 2526 C C . VAL B 1 134 ? -3.99 14.883 14.578 1 97.25 134 VAL B C 1
ATOM 2528 O O . VAL B 1 134 ? -3.475 15.477 13.625 1 97.25 134 VAL B O 1
ATOM 2531 N N . THR B 1 135 ? -4.523 15.547 15.562 1 95.06 135 THR B N 1
ATOM 2532 C CA . THR B 1 135 ? -4.516 17 15.625 1 95.06 135 THR B CA 1
ATOM 2533 C C . THR B 1 135 ? -3.086 17.531 15.703 1 95.06 135 THR B C 1
ATOM 2535 O O . THR B 1 135 ? -2.727 18.469 14.992 1 95.06 135 THR B O 1
ATOM 2538 N N . ARG B 1 136 ? -2.365 16.938 16.531 1 94.62 136 ARG B N 1
ATOM 2539 C CA . ARG B 1 136 ? -0.958 17.312 16.641 1 94.62 136 ARG B CA 1
ATOM 2540 C C . ARG B 1 136 ? -0.23 17.062 15.32 1 94.62 136 ARG B C 1
ATOM 2542 O O . ARG B 1 136 ? 0.582 17.875 14.883 1 94.62 136 ARG B O 1
ATOM 2549 N N . SER B 1 137 ? -0.463 15.914 14.727 1 97 137 SER B N 1
ATOM 2550 C CA . SER B 1 137 ? 0.16 15.594 13.445 1 97 137 SER B CA 1
ATOM 2551 C C . SER B 1 137 ? -0.187 16.625 12.383 1 97 137 SER B C 1
ATOM 2553 O O . SER B 1 137 ? 0.683 17.062 11.625 1 97 137 SER B O 1
ATOM 2555 N N . MET B 1 138 ? -1.399 17.016 12.336 1 96.62 138 MET B N 1
ATOM 2556 C CA . MET B 1 138 ? -1.863 17.984 11.344 1 96.62 138 MET B CA 1
ATOM 2557 C C . MET B 1 138 ? -1.115 19.312 11.484 1 96.62 138 MET B C 1
ATOM 2559 O O . MET B 1 138 ? -0.827 19.969 10.484 1 96.62 138 MET B O 1
ATOM 2563 N N . ALA B 1 139 ? -0.779 19.656 12.68 1 95 139 ALA B N 1
ATOM 2564 C CA . ALA B 1 139 ? -0.096 20.922 12.945 1 95 139 ALA B CA 1
ATOM 2565 C C . ALA B 1 139 ? 1.285 20.938 12.297 1 95 139 ALA B C 1
ATOM 2567 O O . ALA B 1 139 ? 1.817 22.016 11.992 1 95 139 ALA B O 1
ATOM 2568 N N . ALA B 1 140 ? 1.746 19.797 12.023 1 95.12 140 ALA B N 1
ATOM 2569 C CA . ALA B 1 140 ? 3.086 19.688 11.453 1 95.12 140 ALA B CA 1
ATOM 2570 C C . ALA B 1 140 ? 3.031 19.656 9.93 1 95.12 140 ALA B C 1
ATOM 2572 O O . ALA B 1 140 ? 4.051 19.844 9.258 1 95.12 140 ALA B O 1
ATOM 2573 N N . LEU B 1 141 ? 1.973 19.406 9.312 1 96.75 141 LEU B N 1
ATOM 2574 C CA . LEU B 1 141 ? 1.876 19.078 7.891 1 96.75 141 LEU B CA 1
ATOM 2575 C C . LEU B 1 141 ? 1.811 20.344 7.047 1 96.75 141 LEU B C 1
ATOM 2577 O O . LEU B 1 141 ? 2.723 20.625 6.266 1 96.75 141 LEU B O 1
ATOM 2581 N N . THR B 1 142 ? 0.861 21.172 7.262 1 90.38 142 THR B N 1
ATOM 2582 C CA . THR B 1 142 ? 0.569 22.281 6.367 1 90.38 142 THR B CA 1
ATOM 2583 C C . THR B 1 142 ? 1.721 23.281 6.359 1 90.38 142 THR B C 1
ATOM 2585 O O . THR B 1 142 ? 2.174 23.703 5.293 1 90.38 142 THR B O 1
ATOM 2588 N N . PRO B 1 143 ? 2.305 23.656 7.508 1 92.12 143 PRO B N 1
ATOM 2589 C CA . PRO B 1 143 ? 3.426 24.594 7.504 1 92.12 143 PRO B CA 1
ATOM 2590 C C . PRO B 1 143 ? 4.641 24.062 6.742 1 92.12 143 PRO B C 1
ATOM 2592 O O . PRO B 1 143 ? 5.496 24.844 6.32 1 92.12 143 PRO B O 1
ATOM 2595 N N . ASN B 1 144 ? 4.633 22.781 6.59 1 93 144 ASN B N 1
ATOM 2596 C CA . ASN B 1 144 ? 5.777 22.172 5.93 1 93 144 ASN B CA 1
ATOM 2597 C C . ASN B 1 144 ? 5.43 21.703 4.52 1 93 144 ASN B C 1
ATOM 2599 O O . ASN B 1 144 ? 6.078 20.797 3.984 1 93 144 ASN B O 1
ATOM 2603 N N . GLY B 1 145 ? 4.34 22.156 3.971 1 93.94 145 GLY B N 1
ATOM 2604 C CA . GLY B 1 145 ? 4.051 22.016 2.551 1 93.94 145 GLY B CA 1
ATOM 2605 C C . GLY B 1 145 ? 3.225 20.797 2.223 1 93.94 145 GLY B C 1
ATOM 2606 O O . GLY B 1 145 ? 3.148 20.391 1.062 1 93.94 145 GLY B O 1
ATOM 2607 N N . VAL B 1 146 ? 2.707 20.141 3.209 1 96.5 146 VAL B N 1
ATOM 2608 C CA . VAL B 1 146 ? 1.805 19.016 2.992 1 96.5 146 VAL B CA 1
ATOM 2609 C C . VAL B 1 146 ? 0.383 19.406 3.383 1 96.5 146 VAL B C 1
ATOM 2611 O O . VAL B 1 146 ? 0.053 19.469 4.57 1 96.5 146 VAL B O 1
ATOM 2614 N N . ARG B 1 147 ? -0.419 19.656 2.439 1 95.81 147 ARG B N 1
ATOM 2615 C CA . ARG B 1 147 ? -1.8 20.062 2.695 1 95.81 147 ARG B CA 1
ATOM 2616 C C . ARG B 1 147 ? -2.645 18.859 3.121 1 95.81 147 ARG B C 1
ATOM 2618 O O . ARG B 1 147 ? -2.391 17.734 2.695 1 95.81 147 ARG B O 1
ATOM 2625 N N . VAL B 1 148 ? -3.637 19.125 3.928 1 96.94 148 VAL B N 1
ATOM 2626 C CA . VAL B 1 148 ? -4.652 18.141 4.293 1 96.94 148 VAL B CA 1
ATOM 2627 C C . VAL B 1 148 ? -5.945 18.422 3.531 1 96.94 148 VAL B C 1
ATOM 2629 O O . VAL B 1 148 ? -6.238 19.578 3.201 1 96.94 148 VAL B O 1
ATOM 2632 N N . LEU B 1 149 ? -6.707 17.422 3.227 1 94.62 149 LEU B N 1
ATOM 2633 C CA . LEU B 1 149 ? -7.914 17.594 2.424 1 94.62 149 LEU B CA 1
ATOM 2634 C C . LEU B 1 149 ? -9.039 18.203 3.252 1 94.62 149 LEU B C 1
ATOM 2636 O O . LEU B 1 149 ? -9.836 19 2.734 1 94.62 149 LEU B O 1
ATOM 2640 N N . ASP B 1 150 ? -9.133 17.812 4.516 1 93.31 150 ASP B N 1
ATOM 2641 C CA . ASP B 1 150 ? -10.102 18.406 5.438 1 93.31 150 ASP B CA 1
ATOM 2642 C C . ASP B 1 150 ? -9.398 19.125 6.578 1 93.31 150 ASP B C 1
ATOM 2644 O O . ASP B 1 150 ? -8.492 18.578 7.211 1 93.31 150 ASP B O 1
ATOM 2648 N N . PRO B 1 151 ? -9.875 20.297 6.887 1 92.81 151 PRO B N 1
ATOM 2649 C CA . PRO B 1 151 ? -9.219 21.078 7.93 1 92.81 151 PRO B CA 1
ATOM 2650 C C . PRO B 1 151 ? -9.383 20.469 9.32 1 92.81 151 PRO B C 1
ATOM 2652 O O . PRO B 1 151 ? -8.602 20.766 10.227 1 92.81 151 PRO B O 1
ATOM 2655 N N . GLN B 1 152 ? -10.391 19.75 9.5 1 94.94 152 GLN B N 1
ATOM 2656 C CA . GLN B 1 152 ? -10.609 19.031 10.75 1 94.94 152 GLN B CA 1
ATOM 2657 C C . GLN B 1 152 ? -10.656 17.516 10.516 1 94.94 152 GLN B C 1
ATOM 2659 O O . GLN B 1 152 ? -11.102 17.062 9.461 1 94.94 152 GLN B O 1
ATOM 2664 N N . PRO B 1 153 ? -10.133 16.797 11.578 1 96 153 PRO B N 1
ATOM 2665 C CA . PRO B 1 153 ? -10.258 15.336 11.445 1 96 153 PRO B CA 1
ATOM 2666 C C . PRO B 1 153 ? -11.711 14.875 11.336 1 96 153 PRO B C 1
ATOM 2668 O O . PRO B 1 153 ? -12.602 15.5 11.898 1 96 153 PRO B O 1
ATOM 2671 N N . ARG B 1 154 ? -11.852 13.812 10.562 1 95.56 154 ARG B N 1
ATOM 2672 C CA . ARG B 1 154 ? -13.133 13.117 10.477 1 95.56 154 ARG B CA 1
ATOM 2673 C C . ARG B 1 154 ? -13.039 11.719 11.07 1 95.56 154 ARG B C 1
ATOM 2675 O O . ARG B 1 154 ? -11.945 11.164 11.195 1 95.56 154 ARG B O 1
ATOM 2682 N N . ILE B 1 155 ? -14.195 11.211 11.453 1 94.12 155 ILE B N 1
ATOM 2683 C CA . ILE B 1 155 ? -14.195 9.82 11.914 1 94.12 155 ILE B CA 1
ATOM 2684 C C . ILE B 1 155 ? -14.117 8.883 10.711 1 94.12 155 ILE B C 1
ATOM 2686 O O . ILE B 1 155 ? -14.977 8.922 9.828 1 94.12 155 ILE B O 1
ATOM 2690 N N . GLY B 1 156 ? -13.148 8.031 10.719 1 92.31 156 GLY B N 1
ATOM 2691 C CA . GLY B 1 156 ? -12.953 7.09 9.625 1 92.31 156 GLY B CA 1
ATOM 2692 C C . GLY B 1 156 ? -13.789 5.832 9.758 1 92.31 156 GLY B C 1
ATOM 2693 O O . GLY B 1 156 ? -14.602 5.715 10.688 1 92.31 156 GLY B O 1
ATOM 2694 N N . ALA B 1 157 ? -13.578 4.957 8.859 1 86.44 157 ALA B N 1
ATOM 2695 C CA . ALA B 1 157 ? -14.375 3.736 8.758 1 86.44 157 ALA B CA 1
ATOM 2696 C C . ALA B 1 157 ? -14.172 2.844 9.977 1 86.44 157 ALA B C 1
ATOM 2698 O O . ALA B 1 157 ? -15.016 1.992 10.273 1 86.44 157 ALA B O 1
ATOM 2699 N N . HIS B 1 158 ? -13.031 3.025 10.68 1 88.81 158 HIS B N 1
ATOM 2700 C CA . HIS B 1 158 ? -12.742 2.193 11.836 1 88.81 158 HIS B CA 1
ATOM 2701 C C . HIS B 1 158 ? -13.195 2.865 13.125 1 88.81 158 HIS B C 1
ATOM 2703 O O . HIS B 1 158 ? -12.906 2.379 14.227 1 88.81 158 HIS B O 1
ATOM 2709 N N . GLY B 1 159 ? -13.766 4.055 13.023 1 92.06 159 GLY B N 1
ATOM 2710 C CA . GLY B 1 159 ? -14.289 4.742 14.195 1 92.06 159 GLY B CA 1
ATOM 2711 C C . GLY B 1 159 ? -13.281 5.672 14.844 1 92.06 159 GLY B C 1
ATOM 2712 O O . GLY B 1 159 ? -13.547 6.23 15.914 1 92.06 159 GLY B O 1
ATOM 2713 N N . ASN B 1 160 ? -12.148 5.801 14.281 1 96.69 160 ASN B N 1
ATOM 2714 C CA . ASN B 1 160 ? -11.086 6.668 14.781 1 96.69 160 ASN B CA 1
ATOM 2715 C C . ASN B 1 160 ? -10.984 7.953 13.969 1 96.69 160 ASN B C 1
ATOM 2717 O O . ASN B 1 160 ? -11.375 7.988 12.797 1 96.69 160 ASN B O 1
ATOM 2721 N N . PRO B 1 161 ? -10.5 9.023 14.594 1 97.69 161 PRO B N 1
ATOM 2722 C CA . PRO B 1 161 ? -10.234 10.234 13.812 1 97.69 161 PRO B CA 1
ATOM 2723 C C . PRO B 1 161 ? -9.18 10.016 12.734 1 97.69 161 PRO B C 1
ATOM 2725 O O . PRO B 1 161 ? -8.156 9.367 12.984 1 97.69 161 PRO B O 1
ATOM 2728 N N . VAL B 1 162 ? -9.453 10.539 11.578 1 98.25 162 VAL B N 1
ATOM 2729 C CA . VAL B 1 162 ? -8.523 10.414 10.461 1 98.25 162 VAL B CA 1
ATOM 2730 C C . VAL B 1 162 ? -8.398 11.75 9.734 1 98.25 162 VAL B C 1
ATOM 2732 O O . VAL B 1 162 ? -9.266 12.617 9.867 1 98.25 162 VAL B O 1
ATOM 2735 N N . VAL B 1 163 ? -7.305 11.898 8.984 1 98.12 163 VAL B N 1
ATOM 2736 C CA . VAL B 1 163 ? -7.125 12.969 8.008 1 98.12 163 VAL B CA 1
ATOM 2737 C C . VAL B 1 163 ? -6.43 12.422 6.766 1 98.12 163 VAL B C 1
ATOM 2739 O O . VAL B 1 163 ? -5.629 11.492 6.855 1 98.12 163 VAL B O 1
ATOM 2742 N N . PHE B 1 164 ? -6.777 13 5.605 1 98.38 164 PHE B N 1
ATOM 2743 C CA . PHE B 1 164 ? -6.133 12.633 4.348 1 98.38 164 PHE B CA 1
ATOM 2744 C C . PHE B 1 164 ? -5.195 13.734 3.879 1 98.38 164 PHE B C 1
ATOM 2746 O O . PHE B 1 164 ? -5.543 14.914 3.928 1 98.38 164 PHE B O 1
ATOM 2753 N N . LEU B 1 165 ? -4.027 13.305 3.451 1 98.44 165 LEU B N 1
ATOM 2754 C CA . LEU B 1 165 ? -3.078 14.219 2.83 1 98.44 165 LEU B CA 1
ATOM 2755 C C . LEU B 1 165 ? -3.367 14.375 1.34 1 98.44 165 LEU B C 1
ATOM 2757 O O . LEU B 1 165 ? -3.693 13.398 0.662 1 98.44 165 LEU B O 1
ATOM 2761 N N . HIS B 1 166 ? -3.201 15.578 0.84 1 97.44 166 HIS B N 1
ATOM 2762 C CA . HIS B 1 166 ? -3.398 15.812 -0.586 1 97.44 166 HIS B CA 1
ATOM 2763 C C . HIS B 1 166 ? -2.346 15.078 -1.415 1 97.44 166 HIS B C 1
ATOM 2765 O O . HIS B 1 166 ? -1.146 15.297 -1.235 1 97.44 166 HIS B O 1
ATOM 2771 N N . PRO B 1 167 ? -2.736 14.297 -2.385 1 97.88 167 PRO B N 1
ATOM 2772 C CA . PRO B 1 167 ? -1.774 13.469 -3.115 1 97.88 167 PRO B CA 1
ATOM 2773 C C . PRO B 1 167 ? -0.746 14.297 -3.883 1 97.88 167 PRO B C 1
ATOM 2775 O O . PRO B 1 167 ? 0.396 13.859 -4.055 1 97.88 167 PRO B O 1
ATOM 2778 N N . LYS B 1 168 ? -1.032 15.484 -4.336 1 96.12 168 LYS B N 1
ATOM 2779 C CA . LYS B 1 168 ? -0.113 16.328 -5.102 1 96.12 168 LYS B CA 1
ATOM 2780 C C . LYS B 1 168 ? 1.081 16.75 -4.25 1 96.12 168 LYS B C 1
ATOM 2782 O O . LYS B 1 168 ? 2.131 17.109 -4.785 1 96.12 168 LYS B O 1
ATOM 2787 N N . ASP B 1 169 ? 0.874 16.781 -2.939 1 97.38 169 ASP B N 1
ATOM 2788 C CA . ASP B 1 169 ? 1.947 17.156 -2.029 1 97.38 169 ASP B CA 1
ATOM 2789 C C . ASP B 1 169 ? 2.682 15.93 -1.496 1 97.38 169 ASP B C 1
ATOM 2791 O O . ASP B 1 169 ? 3.627 16.062 -0.713 1 97.38 169 ASP B O 1
ATOM 2795 N N . ASN B 1 170 ? 2.26 14.789 -1.877 1 98.12 170 ASN B N 1
ATOM 2796 C CA . ASN B 1 170 ? 2.748 13.531 -1.315 1 98.12 170 ASN B CA 1
ATOM 2797 C C . ASN B 1 170 ? 3.031 12.5 -2.406 1 98.12 170 ASN B C 1
ATOM 2799 O O . ASN B 1 170 ? 2.639 11.344 -2.287 1 98.12 170 ASN B O 1
ATOM 2803 N N . ASP B 1 171 ? 3.637 12.992 -3.465 1 98.5 171 ASP B N 1
ATOM 2804 C CA . ASP B 1 171 ? 4.141 12.156 -4.555 1 98.5 171 ASP B CA 1
ATOM 2805 C C . ASP B 1 171 ? 3.021 11.32 -5.168 1 98.5 171 ASP B C 1
ATOM 2807 O O . ASP B 1 171 ? 3.213 10.133 -5.453 1 98.5 171 ASP B O 1
ATOM 2811 N N . GLY B 1 172 ? 1.849 11.891 -5.285 1 98.5 172 GLY B N 1
ATOM 2812 C CA . GLY B 1 172 ? 0.731 11.273 -5.98 1 98.5 172 GLY B CA 1
ATOM 2813 C C . GLY B 1 172 ? 0.026 10.219 -5.148 1 98.5 172 GLY B C 1
ATOM 2814 O O . GLY B 1 172 ? -0.832 9.492 -5.656 1 98.5 172 GLY B O 1
ATOM 2815 N N . VAL B 1 173 ? 0.359 10.078 -3.902 1 98.81 173 VAL B N 1
ATOM 2816 C CA . VAL B 1 173 ? -0.187 9.031 -3.045 1 98.81 173 VAL B CA 1
ATOM 2817 C C . VAL B 1 173 ? -1.229 9.625 -2.102 1 98.81 173 VAL B C 1
ATOM 2819 O O . VAL B 1 173 ? -0.946 10.586 -1.38 1 98.81 173 VAL B O 1
ATOM 2822 N N . LEU B 1 174 ? -2.453 9.094 -2.146 1 98.69 174 LEU B N 1
ATOM 2823 C CA . LEU B 1 174 ? -3.441 9.406 -1.123 1 98.69 174 LEU B CA 1
ATOM 2824 C C . LEU B 1 174 ? -3.131 8.68 0.179 1 98.69 174 LEU B C 1
ATOM 2826 O O . LEU B 1 174 ? -3.191 7.449 0.236 1 98.69 174 LEU B O 1
ATOM 2830 N N . MET B 1 175 ? -2.781 9.445 1.188 1 98.81 175 MET B N 1
ATOM 2831 C CA . MET B 1 175 ? -2.385 8.883 2.475 1 98.81 175 MET B CA 1
ATOM 2832 C C . MET B 1 175 ? -3.338 9.32 3.58 1 98.81 175 MET B C 1
ATOM 2834 O O . MET B 1 175 ? -3.648 10.508 3.703 1 98.81 175 MET B O 1
ATOM 2838 N N . GLU B 1 176 ? -3.785 8.359 4.281 1 98.75 176 GLU B N 1
ATOM 2839 C CA . GLU B 1 176 ? -4.609 8.555 5.469 1 98.75 176 GLU B CA 1
ATOM 2840 C C . GLU B 1 176 ? -3.771 8.484 6.738 1 98.75 176 GLU B C 1
ATOM 2842 O O . GLU B 1 176 ? -2.922 7.605 6.883 1 98.75 176 GLU B O 1
ATOM 2847 N N . LEU B 1 177 ? -3.898 9.508 7.609 1 98.56 177 LEU B N 1
ATOM 2848 C CA . LEU B 1 177 ? -3.408 9.383 8.977 1 98.56 177 LEU B CA 1
ATOM 2849 C C . LEU B 1 177 ? -4.543 9.047 9.938 1 98.56 177 LEU B C 1
ATOM 2851 O O . LEU B 1 177 ? -5.57 9.727 9.953 1 98.56 177 LEU B O 1
ATOM 2855 N N . GLU B 1 178 ? -4.371 7.992 10.68 1 98.62 178 GLU B N 1
ATOM 2856 C CA . GLU B 1 178 ? -5.398 7.527 11.609 1 98.62 178 GLU B CA 1
ATOM 2857 C C . GLU B 1 178 ? -4.891 7.551 13.047 1 98.62 178 GLU B C 1
ATOM 2859 O O . GLU B 1 178 ? -3.832 6.996 13.352 1 98.62 178 GLU B O 1
ATOM 2864 N N . GLU B 1 179 ? -5.711 8.219 13.875 1 98.56 179 GLU B N 1
ATOM 2865 C CA . GLU B 1 179 ? -5.375 8.227 15.297 1 98.56 179 GLU B CA 1
ATOM 2866 C C . GLU B 1 179 ? -5.703 6.891 15.953 1 98.56 179 GLU B C 1
ATOM 2868 O O . GLU B 1 179 ? -6.867 6.488 16 1 98.56 179 GLU B O 1
ATOM 2873 N N . VAL B 1 180 ? -4.664 6.227 16.297 1 95.81 180 VAL B N 1
ATOM 2874 C CA . VAL B 1 180 ? -4.84 4.965 17.016 1 95.81 180 VAL B CA 1
ATOM 2875 C C . VAL B 1 180 ? -4.195 5.051 18.391 1 95.81 180 VAL B C 1
ATOM 2877 O O . VAL B 1 180 ? -2.996 5.32 18.5 1 95.81 180 VAL B O 1
ATOM 2880 N N . GLY B 1 181 ? -5.016 5.434 19.406 1 75.44 181 GLY B N 1
ATOM 2881 C CA . GLY B 1 181 ? -4.582 5.629 20.781 1 75.44 181 GLY B CA 1
ATOM 2882 C C . GLY B 1 181 ? -3.695 4.508 21.297 1 75.44 181 GLY B C 1
ATOM 2883 O O . GLY B 1 181 ? -3.729 3.393 20.766 1 75.44 181 GLY B O 1
ATOM 2884 N N . SER B 1 182 ? -2.564 4.938 21.641 1 54.34 182 SER B N 1
ATOM 2885 C CA . SER B 1 182 ? -1.866 3.939 22.438 1 54.34 182 SER B CA 1
ATOM 2886 C C . SER B 1 182 ? -2.826 3.223 23.391 1 54.34 182 SER B C 1
ATOM 2888 O O . SER B 1 182 ? -3.451 3.855 24.25 1 54.34 182 SER B O 1
ATOM 2890 N N . LYS B 1 183 ? -3.781 2.643 22.984 1 42.28 183 LYS B N 1
ATOM 2891 C CA . LYS B 1 183 ? -4.414 1.881 24.062 1 42.28 183 LYS B CA 1
ATOM 2892 C C . LYS B 1 183 ? -3.385 1.438 25.094 1 42.28 183 LYS B C 1
ATOM 2894 O O . LYS B 1 183 ? -2.512 0.62 24.797 1 42.28 183 LYS B O 1
ATOM 2899 N N . GLN B 1 184 ? -2.748 2.328 25.766 1 34.41 184 GLN B N 1
ATOM 2900 C CA . GLN B 1 184 ? -2.357 1.739 27.047 1 34.41 184 GLN B CA 1
ATOM 2901 C C . GLN B 1 184 ? -3.289 0.594 27.438 1 34.41 184 GLN B C 1
ATOM 2903 O O . GLN B 1 184 ? -4.504 0.68 27.234 1 34.41 184 GLN B O 1
ATOM 2908 N N . SER B 1 185 ? -2.902 -0.612 27.359 1 33.53 185 SER B N 1
ATOM 2909 C CA . SER B 1 185 ? -3.605 -1.606 28.172 1 33.53 185 SER B CA 1
ATOM 2910 C C . SER B 1 185 ? -4.348 -0.954 29.328 1 33.53 185 SER B C 1
ATOM 2912 O O . SER B 1 185 ? -3.725 -0.419 30.25 1 33.53 185 SER B O 1
ATOM 2914 N N . THR B 1 186 ? -5.246 -0.205 29.25 1 30.08 186 THR B N 1
ATOM 2915 C CA . THR B 1 186 ? -6.141 0.014 30.391 1 30.08 186 THR B CA 1
ATOM 2916 C C . THR B 1 186 ? -6.492 -1.309 31.062 1 30.08 186 THR B C 1
ATOM 2918 O O . THR B 1 186 ? -7.383 -2.029 30.609 1 30.08 186 THR B O 1
ATOM 2921 N N . ARG B 1 187 ? -5.547 -2.18 31.359 1 31.48 187 ARG B N 1
ATOM 2922 C CA . ARG B 1 187 ? -5.77 -2.84 32.656 1 31.48 187 ARG B CA 1
ATOM 2923 C C . ARG B 1 187 ? -6.355 -1.871 33.656 1 31.48 187 ARG B C 1
ATOM 2925 O O . ARG B 1 187 ? -5.82 -0.779 33.875 1 31.48 187 ARG B O 1
ATOM 2932 N N . SER B 1 188 ? -7.602 -1.755 33.719 1 31.73 188 SER B N 1
ATOM 2933 C CA . SER B 1 188 ? -8.469 -1.109 34.719 1 31.73 188 SER B CA 1
ATOM 2934 C C . SER B 1 188 ? -7.707 -0.807 36 1 31.73 188 SER B C 1
ATOM 2936 O O . SER B 1 188 ? -7.141 -1.71 36.625 1 31.73 188 SER B O 1
ATOM 2938 N N . ARG B 1 189 ? -7.066 0.266 36.094 1 32.56 189 ARG B N 1
ATOM 2939 C CA . ARG B 1 189 ? -6.73 0.766 37.438 1 32.56 189 ARG B CA 1
ATOM 2940 C C . ARG B 1 189 ? -7.789 0.356 38.469 1 32.56 189 ARG B C 1
ATOM 2942 O O . ARG B 1 189 ? -7.637 0.618 39.656 1 32.56 189 ARG B O 1
ATOM 2949 N N . ALA B 1 190 ? -8.961 0.105 37.969 1 32.34 190 ALA B N 1
ATOM 2950 C CA . ALA B 1 190 ? -9.93 -0.521 38.875 1 32.34 190 ALA B CA 1
ATOM 2951 C C . ALA B 1 190 ? -9.484 -1.928 39.25 1 32.34 190 ALA B C 1
ATOM 2953 O O . ALA B 1 190 ? -9.773 -2.395 40.375 1 32.34 190 ALA B O 1
ATOM 2954 N N . ALA B 1 191 ? -8.797 -2.525 38.312 1 33.31 191 ALA B N 1
ATOM 2955 C CA . ALA B 1 191 ? -8.352 -3.844 38.75 1 33.31 191 ALA B CA 1
ATOM 2956 C C . ALA B 1 191 ? -7.121 -3.734 39.656 1 33.31 191 ALA B C 1
ATOM 2958 O O . ALA B 1 191 ? -6.832 -4.641 40.438 1 33.31 191 ALA B O 1
ATOM 2959 N N . GLU B 1 192 ? -6.324 -2.697 39.344 1 32.28 192 GLU B N 1
ATOM 2960 C CA . GLU B 1 192 ? -5.273 -2.457 40.312 1 32.28 192 GLU B CA 1
ATOM 2961 C C . GLU B 1 192 ? -5.844 -1.878 41.625 1 32.28 192 GLU B C 1
ATOM 2963 O O . GLU B 1 192 ? -5.355 -2.178 42.688 1 32.28 192 GLU B O 1
ATOM 2968 N N . LEU B 1 193 ? -6.832 -0.97 41.469 1 32.38 193 LEU B N 1
ATOM 2969 C CA . LEU B 1 193 ? -7.508 -0.539 42.688 1 32.38 193 LEU B CA 1
ATOM 2970 C C . LEU B 1 193 ? -8.266 -1.696 43.312 1 32.38 193 LEU B C 1
ATOM 2972 O O . LEU B 1 193 ? -8.336 -1.798 44.531 1 32.38 193 LEU B O 1
ATOM 2976 N N . VAL B 1 194 ? -8.781 -2.518 42.406 1 31.12 194 VAL B N 1
ATOM 2977 C CA . VAL B 1 194 ? -9.414 -3.664 43.062 1 31.12 194 VAL B CA 1
ATOM 2978 C C . VAL B 1 194 ? -8.352 -4.547 43.719 1 31.12 194 VAL B C 1
ATOM 2980 O O . VAL B 1 194 ? -8.578 -5.098 44.781 1 31.12 194 VAL B O 1
ATOM 2983 N N . ASP B 1 195 ? -7.32 -4.625 42.875 1 35.47 195 ASP B N 1
ATOM 2984 C CA . ASP B 1 195 ? -6.324 -5.469 43.531 1 35.47 195 ASP B CA 1
ATOM 2985 C C . ASP B 1 195 ? -5.703 -4.75 44.719 1 35.47 195 ASP B C 1
ATOM 2987 O O . ASP B 1 195 ? -5.18 -5.395 45.625 1 35.47 195 ASP B O 1
ATOM 2991 N N . GLY B 1 196 ? -5.562 -3.424 44.438 1 31.64 196 GLY B N 1
ATOM 2992 C CA . GLY B 1 196 ? -5.043 -2.732 45.594 1 31.64 196 GLY B CA 1
ATOM 2993 C C . GLY B 1 196 ? -5.953 -2.84 46.812 1 31.64 196 GLY B C 1
ATOM 2994 O O . GLY B 1 196 ? -5.484 -2.807 47.969 1 31.64 196 GLY B O 1
ATOM 2995 N N . ILE B 1 197 ? -7.242 -2.66 46.5 1 34.75 197 ILE B N 1
ATOM 2996 C CA . ILE B 1 197 ? -8.164 -2.703 47.625 1 34.75 197 ILE B CA 1
ATOM 2997 C C . ILE B 1 197 ? -8.141 -4.09 48.25 1 34.75 197 ILE B C 1
ATOM 2999 O O . ILE B 1 197 ? -8.195 -4.219 49.469 1 34.75 197 ILE B O 1
ATOM 3003 N N . CYS B 1 198 ? -8.047 -5.047 47.344 1 29.31 198 CYS B N 1
ATOM 3004 C CA . CYS B 1 198 ? -8.281 -6.34 48 1 29.31 198 CYS B CA 1
ATOM 3005 C C . CYS B 1 198 ? -7.121 -6.719 48.906 1 29.31 198 CYS B C 1
ATOM 3007 O O . CYS B 1 198 ? -7.211 -7.688 49.656 1 29.31 198 CYS B O 1
ATOM 3009 N N . ASN B 1 199 ? -5.977 -6.27 48.406 1 28.27 199 ASN B N 1
ATOM 3010 C CA . ASN B 1 199 ? -4.918 -6.824 49.25 1 28.27 199 ASN B CA 1
ATOM 3011 C C . ASN B 1 199 ? -4.887 -6.168 50.625 1 28.27 199 ASN B C 1
ATOM 3013 O O . ASN B 1 199 ? -3.902 -6.289 51.344 1 28.27 199 ASN B O 1
ATOM 3017 N N . GLY B 1 200 ? -5.75 -5.148 50.75 1 29.61 200 GLY B N 1
ATOM 3018 C CA . GLY B 1 200 ? -5.73 -4.695 52.125 1 29.61 200 GLY B CA 1
ATOM 3019 C C . GLY B 1 200 ? -6.059 -5.793 53.125 1 29.61 200 GLY B C 1
ATOM 3020 O O . GLY B 1 200 ? -7.211 -6.223 53.219 1 29.61 200 GLY B O 1
ATOM 3021 N N . GLY B 1 201 ? -5.32 -6.852 53.062 1 23.83 201 GLY B N 1
ATOM 3022 C CA . GLY B 1 201 ? -5.43 -7.812 54.125 1 23.83 201 GLY B CA 1
ATOM 3023 C C . GLY B 1 201 ? -5.531 -7.164 55.5 1 23.83 201 GLY B C 1
ATOM 3024 O O . GLY B 1 201 ? -5.035 -6.051 55.688 1 23.83 201 GLY B O 1
ATOM 3025 N N . VAL B 1 202 ? -6.598 -7.414 56.25 1 26.61 202 VAL B N 1
ATOM 3026 C CA . VAL B 1 202 ? -6.91 -7.293 57.656 1 26.61 202 VAL B CA 1
ATOM 3027 C C . VAL B 1 202 ? -5.703 -7.711 58.5 1 26.61 202 VAL B C 1
ATOM 3029 O O . VAL B 1 202 ? -5.277 -8.867 58.438 1 26.61 202 VAL B O 1
ATOM 3032 N N . VAL B 1 203 ? -4.703 -6.863 58.469 1 21.8 203 VAL B N 1
ATOM 3033 C CA . VAL B 1 203 ? -3.92 -7.059 59.688 1 21.8 203 VAL B CA 1
ATOM 3034 C C . VAL B 1 203 ? -4.758 -6.684 60.906 1 21.8 203 VAL B C 1
ATOM 3036 O O . VAL B 1 203 ? -5.508 -5.707 60.875 1 21.8 203 VAL B O 1
#